Protein AF-A0A7C8PYV9-F1 (afdb_monomer)

Foldseek 3Di:
DQDAQFAWKFWAPVRNTFTAGADLAWAFEAEAPVLLCVQPVPCPQCVQQSVLNVVGDHDHDPFDWPPAKDWDQPDPDPPFIFIDTWGWIWMDDPRDIFTFIHYHGSDGNDRPNRHQHLAQDLDVPDPGGHPLVRCCVVVVAVAAKKWKFFLDDLVRDGIDIDGQWDWQAFFAFAKDKDFLPFRWQKAFAFFKFKFDPPPVCVQTRDTDDFPAGIEGADANQQAKEAALVNVVSVVVQFPDFDPAPDPVPSFWGKDFQPDDRDQRTWMWTHRDVAIATFGQNQQWDQDDPVVLVRRDPVCVPRSGMTIGRYTYDPDDPRHRMYNYDSQRYGHSDVDDDDDDDHWHWTWMWGHDSDSRGTMIMTGTTDSPRPDTDTQGPNDPPGDDSRVRHHDYPPPPPPPPPPPPPPDDDDDDPPPPVVVVVVVVVVVVVVVVVVPPDDDDDDDDDDDDDDDDDDDDDDDDDDDDDPPDDDDDDDDDDDDDDDDDDDDDDDDD

Solvent-accessible surface area (backbone atoms only — not comparable to full-atom values): 28729 Å² total; per-residue (Å²): 113,87,85,76,67,56,48,74,36,21,40,37,96,86,50,45,74,32,36,30,24,67,23,85,45,24,61,28,39,45,40,32,48,78,25,46,58,76,59,51,63,50,62,87,83,34,49,70,30,42,54,38,34,63,70,24,41,58,47,71,90,79,50,55,70,66,85,42,79,30,74,46,72,82,54,92,52,91,78,28,38,32,33,36,31,30,31,44,33,42,41,34,43,95,91,47,75,39,76,41,49,31,32,36,27,57,46,61,79,53,64,56,71,23,19,45,5,55,22,44,60,85,60,91,83,55,96,54,57,11,58,45,56,38,32,33,77,71,68,72,29,67,31,53,32,37,18,41,38,33,46,52,45,96,85,71,58,56,47,55,77,38,74,22,23,44,49,43,46,38,27,30,47,51,50,36,70,48,66,37,79,42,63,61,33,36,41,70,47,53,48,36,30,46,42,53,87,81,82,56,43,85,80,32,52,56,67,56,80,72,89,33,74,27,21,35,53,34,82,76,38,78,31,29,37,33,34,50,70,59,50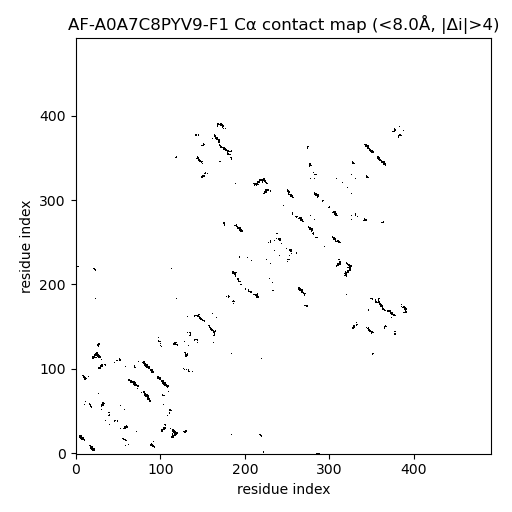,55,46,46,51,75,72,40,96,56,56,72,89,56,96,49,82,84,51,65,34,50,46,37,36,50,61,85,58,82,56,63,73,69,29,25,43,36,38,38,54,84,90,35,69,41,33,41,37,53,54,45,30,54,39,61,51,54,78,71,53,49,74,75,67,39,79,91,52,61,82,57,92,48,45,14,28,37,40,42,34,38,47,85,81,43,92,85,30,38,31,37,44,7,36,51,52,31,27,73,43,89,66,96,81,73,87,86,75,100,71,74,38,22,34,23,38,38,29,24,41,37,68,50,44,72,64,10,27,23,31,38,28,34,29,34,65,83,49,81,65,82,41,79,45,57,32,68,43,100,84,36,65,55,70,83,74,48,59,28,52,72,66,94,72,69,79,66,74,75,76,78,75,82,75,82,83,79,81,82,90,75,81,72,62,61,60,53,51,52,50,50,53,51,52,55,54,54,58,58,58,69,73,67,75,73,77,81,85,78,79,82,82,79,90,86,82,88,84,78,84,80,89,76,89,76,94,74,84,89,78,81,83,82,78,92,79,86,81,82,83,77,89,77,92,81,82,88,83,89,80,88,82,85,85,84,87,81,87,82,90,132

Secondary structure (DSSP, 8-state):
-----EEEEEETTTTEEEEEEEESSS--EEEBSTHHHHHHS-HHHHHHHHHHHHHH--B---SEEEEEEEEEE-SSSTT-EEEEEEEEEEEEETTEEEEEEEEEEEEESS----EEE-SPPSSTT-SPPPHHHHHHHTTSSSS--EEEEB---TTS---EEEESEEEGGGEEEEEEEEESSSSTTEEEPPEEEEE--SS-HHHH-SPPPPSSSEEEE-TT-SSEEE-HHHHHHHHHHSS-----SSTTTTTEEEEESSSPPPTT-EEEEEETTEEEEEEGGGGEEEPPHHHHHHH-GGGTT---EEEEEEEE-S--TT-S-EE-HHHHB----SS----TT--EEEEEEE--SSGGG-EEEEEEE-TT-----EEE-SSTTPPPGGG-B-BPPTTTT----------------SHHHHHHHHHHHHHHHHHHTT--PPPPPPPPP----PPPP--------PPP----------------------------

InterPro domains:
  IPR001461 Aspartic peptidase A1 [PTHR47966] (27-335)
  IPR021109 Aspartic peptidase domain superfamily [G3DSA:2.40.70.10] (9-165)
  IPR021109 Aspartic peptidase domain superfamily [G3DSA:2.40.70.10] (166-353)
  IPR021109 Aspartic peptidase domain superfamily [SSF50630] (26-335)
  IPR033121 Peptidase family A1 domain [PF00026] (27-335)
  IPR033121 Peptidase family A1 domain [PS51767] (5-345)
  IPR034164 Pepsin-like domain [cd05471] (28-270)

Radius of gyration: 30.02 Å; Cα contacts (8 Å, |Δi|>4): 934; chains: 1; bounding box: 74×94×97 Å

Sequence (492 aa):
MLSFRHSVLNFGPDSQPLNLGLSARHETWVPDIESKERFCGDQSVNTKTCNLARISGYYSPNGNSTNIPFTLRSGSSTSDLIRGYFYDDVVTTNGVSVNLRFGVGDTWDVPPFLGLGIATSREKVSSSMSYIAALVEQGKIFEPYISFYDIRNPRGTGGQIVIGGVDRKKLYGGFTYWKGIGAPGEVPTPKVKVVANDGFEELYNKFIQPKKATALISLGTPFIVVPSDVLESLRFAVPIAFPLGSSDIKNYLYTTCDGTIDPSIAIEFDLQTVVVRIPLEDLKTVAPPRVYSSIGDIVANDSNICILSISSTDDIEGHSFILGGPFLRKAPSMFLTEINSHSRAYVVMKPSESQSETITAIAIASLNATEQEIIELGGPNSPRLDEIAGNEPANSKRKKKIIIAAAAGAGGGGGFLLIILVVFFLRFRKRVNLAAQPLIPAPAPDFVWKPRAHGSQGPEVQSIDSSNLKVNESTSKDSNTSMNFVRRTGAS

Organism: Orbilia oligospora (NCBI:txid2813651)

Nearest PDB structures (foldseek):
  3q70-assembly1_A  TM=8.071E-01  e=2.043E-17  Candida albicans
  3pvk-assembly1_A  TM=8.024E-01  e=1.249E-16  Candida albicans
  1eag-assembly1_A-2  TM=8.175E-01  e=4.101E-16  Candida albicans
  2g27-assembly1_A  TM=7.500E-01  e=5.442E-16  Homo sapiens

pLDDT: mean 72.49, std 20.43, range [24.55, 96.56]

Structure (mmCIF, N/CA/C/O backbone):
data_AF-A0A7C8PYV9-F1
#
_entry.id   AF-A0A7C8PYV9-F1
#
loop_
_atom_site.group_PDB
_atom_site.id
_atom_site.type_symbol
_atom_site.label_atom_id
_atom_site.label_alt_id
_atom_site.label_comp_id
_atom_site.label_asym_id
_atom_site.label_entity_id
_atom_site.label_seq_id
_atom_site.pdbx_PDB_ins_code
_atom_site.Cartn_x
_atom_site.Cartn_y
_atom_site.Cartn_z
_atom_site.occupancy
_atom_site.B_iso_or_equiv
_atom_site.auth_seq_id
_atom_site.auth_comp_id
_atom_site.auth_asym_id
_atom_site.auth_atom_id
_atom_site.pdbx_PDB_model_num
ATOM 1 N N . MET A 1 1 ? -4.938 8.569 -14.330 1.00 26.98 1 MET A N 1
ATOM 2 C CA . MET A 1 1 ? -5.988 7.975 -13.465 1.00 26.98 1 MET A CA 1
ATOM 3 C C . MET A 1 1 ? -5.337 7.509 -12.163 1.00 26.98 1 MET A C 1
ATOM 5 O O . MET A 1 1 ? -4.474 6.644 -12.214 1.00 26.98 1 MET A O 1
ATOM 9 N N . LEU A 1 2 ? -5.658 8.121 -11.017 1.00 24.55 2 LEU A N 1
ATOM 10 C CA . LEU A 1 2 ? -5.124 7.719 -9.707 1.00 24.55 2 LEU A CA 1
ATOM 11 C C . LEU A 1 2 ? -6.078 6.683 -9.099 1.00 24.55 2 LEU A C 1
ATOM 13 O O . LEU A 1 2 ? -7.131 7.032 -8.580 1.00 24.55 2 LEU A O 1
ATOM 17 N N . SER A 1 3 ? -5.755 5.398 -9.240 1.00 31.27 3 SER A N 1
ATOM 18 C CA . SER A 1 3 ? -6.524 4.320 -8.611 1.00 31.27 3 SER A CA 1
ATOM 19 C C . SER A 1 3 ? -6.116 4.219 -7.142 1.00 31.27 3 SER A C 1
ATOM 21 O O . SER A 1 3 ? -5.174 3.498 -6.812 1.00 31.27 3 SER A O 1
ATOM 23 N N . PHE A 1 4 ? -6.804 4.957 -6.275 1.00 42.19 4 PHE A N 1
ATOM 24 C CA . PHE A 1 4 ? -6.715 4.793 -4.826 1.00 42.19 4 PHE A CA 1
ATOM 25 C C . PHE A 1 4 ? -7.536 3.570 -4.415 1.00 42.19 4 PHE A C 1
ATOM 27 O O . PHE A 1 4 ? -8.670 3.396 -4.867 1.00 42.19 4 PHE A O 1
ATOM 34 N N . ARG A 1 5 ? -6.929 2.665 -3.643 1.00 60.03 5 ARG A N 1
ATOM 35 C CA . ARG A 1 5 ? -7.603 1.455 -3.170 1.00 60.03 5 ARG A CA 1
ATOM 36 C C . ARG A 1 5 ? -8.320 1.780 -1.882 1.00 60.03 5 ARG A C 1
ATOM 38 O O . ARG A 1 5 ? -7.671 2.142 -0.906 1.00 60.03 5 ARG A O 1
ATOM 45 N N . HIS A 1 6 ? -9.633 1.630 -1.926 1.00 67.25 6 HIS A N 1
ATOM 46 C CA . HIS A 1 6 ? -10.488 1.809 -0.776 1.00 67.25 6 HIS A CA 1
ATOM 47 C C . HIS A 1 6 ? -11.047 0.455 -0.353 1.00 67.25 6 HIS A C 1
ATOM 49 O O . HIS A 1 6 ? -11.442 -0.347 -1.202 1.00 67.25 6 HIS A O 1
ATOM 55 N N . SER A 1 7 ? -11.068 0.213 0.947 1.00 75.69 7 SER A N 1
ATOM 56 C CA . SER A 1 7 ? -11.910 -0.802 1.562 1.00 75.69 7 SER A CA 1
ATOM 57 C C . SER A 1 7 ? -13.232 -0.147 1.932 1.00 75.69 7 SER A C 1
ATOM 59 O O . SER A 1 7 ? -13.234 0.970 2.448 1.00 75.69 7 SER A O 1
ATOM 61 N N . VAL A 1 8 ? -14.345 -0.834 1.684 1.00 86.38 8 VAL A N 1
ATOM 62 C CA . VAL A 1 8 ? -15.646 -0.406 2.205 1.00 86.38 8 VAL A CA 1
ATOM 63 C C . VAL A 1 8 ? -15.724 -0.843 3.663 1.00 86.38 8 VAL A C 1
ATOM 65 O O . VAL A 1 8 ? -15.647 -2.040 3.949 1.00 86.38 8 VAL A O 1
ATOM 68 N N . LEU A 1 9 ? -15.853 0.119 4.568 1.00 89.12 9 LEU A N 1
ATOM 69 C CA . LEU A 1 9 ? -16.146 -0.102 5.979 1.00 89.12 9 LEU A CA 1
ATOM 70 C C . LEU A 1 9 ? -17.497 0.536 6.292 1.00 89.12 9 LEU A C 1
ATOM 72 O O . LEU A 1 9 ? -17.804 1.614 5.786 1.00 89.12 9 LEU A O 1
ATOM 76 N N . ASN A 1 10 ? -18.295 -0.124 7.123 1.00 92.62 10 ASN A N 1
ATOM 77 C CA . ASN A 1 10 ? -19.591 0.384 7.552 1.00 92.62 10 ASN A CA 1
ATOM 78 C C . ASN A 1 10 ? -19.457 1.027 8.930 1.00 92.62 10 ASN A C 1
ATOM 80 O O . ASN A 1 10 ? -18.938 0.396 9.850 1.00 92.62 10 ASN A O 1
ATOM 84 N N . PHE A 1 11 ? -19.933 2.257 9.066 1.00 91.94 11 PHE A N 1
ATOM 85 C CA . PHE A 1 11 ? -19.865 3.044 10.290 1.00 91.94 11 PHE A CA 1
ATOM 86 C C . PHE A 1 11 ? -21.245 3.188 10.925 1.00 91.94 11 PHE A C 1
ATOM 88 O O . PHE A 1 11 ? -22.234 3.454 10.240 1.00 91.94 11 PHE A O 1
ATOM 95 N N . GLY A 1 12 ? -21.288 3.035 12.242 1.00 90.50 12 GLY A N 1
ATOM 96 C CA . GLY A 1 12 ? -22.471 3.269 13.048 1.00 90.50 12 GLY A CA 1
ATOM 97 C C . GLY A 1 12 ? -23.555 2.201 12.966 1.00 90.50 12 GLY A C 1
ATOM 98 O O . GLY A 1 12 ? -23.452 1.237 12.198 1.00 90.50 12 GLY A O 1
ATOM 99 N N . PRO A 1 13 ? -24.620 2.359 13.773 1.00 84.19 13 PRO A N 1
ATOM 100 C CA . PRO A 1 13 ? -25.744 1.423 13.814 1.00 84.19 13 PRO A CA 1
ATOM 101 C C . PRO A 1 13 ? -26.475 1.337 12.468 1.00 84.19 13 PRO A C 1
ATOM 103 O O . PRO A 1 13 ? -26.945 0.266 12.088 1.00 84.19 13 PRO A O 1
ATOM 106 N N . ASP A 1 14 ? -26.485 2.432 11.706 1.00 87.25 14 ASP A N 1
ATOM 107 C CA . ASP A 1 14 ? -27.108 2.501 10.381 1.00 87.25 14 ASP A CA 1
ATOM 108 C C . ASP A 1 14 ? -26.238 1.895 9.271 1.00 87.25 14 ASP A C 1
ATOM 110 O O . ASP A 1 14 ? -26.628 1.888 8.103 1.00 87.25 14 ASP A O 1
ATOM 114 N N . SER A 1 15 ? -25.064 1.353 9.622 1.00 90.12 15 SER A N 1
ATOM 115 C CA . SER A 1 15 ? -24.141 0.693 8.695 1.00 90.12 15 SER A CA 1
ATOM 116 C C . SER A 1 15 ? -23.766 1.571 7.497 1.00 90.12 15 SER A C 1
ATOM 118 O O . SER A 1 15 ? -23.765 1.111 6.355 1.00 90.12 15 SER A O 1
ATOM 120 N N . GLN A 1 16 ? -23.436 2.838 7.752 1.00 92.25 16 GLN A N 1
ATOM 121 C CA . GLN A 1 16 ? -23.095 3.801 6.715 1.00 92.25 16 GLN A CA 1
ATOM 122 C C . GLN A 1 16 ? -21.811 3.377 5.976 1.00 92.25 16 GLN A C 1
ATOM 124 O O . GLN A 1 16 ? -20.742 3.359 6.589 1.00 92.25 16 GLN A O 1
ATOM 129 N N . PRO A 1 17 ? -21.863 3.081 4.665 1.00 91.56 17 PRO A N 1
ATOM 130 C CA . PRO A 1 17 ? -20.689 2.625 3.937 1.00 91.56 17 PRO A CA 1
ATOM 131 C C . PRO A 1 17 ? -19.762 3.797 3.597 1.00 91.56 17 PRO A C 1
ATOM 133 O O . PRO A 1 17 ? -20.175 4.758 2.945 1.00 91.56 17 PRO A O 1
ATOM 136 N N . LEU A 1 18 ? -18.490 3.682 3.977 1.00 88.94 18 LEU A N 1
ATOM 137 C CA . LEU A 1 18 ? -17.419 4.614 3.629 1.00 88.94 18 LEU A CA 1
ATOM 138 C C . LEU A 1 18 ? -16.236 3.867 3.007 1.00 88.94 18 LEU A C 1
ATOM 140 O O . LEU A 1 18 ? -15.863 2.771 3.418 1.00 88.94 18 LEU A O 1
ATOM 144 N N . ASN A 1 19 ? -15.635 4.486 1.999 1.00 85.50 19 ASN A N 1
ATOM 145 C CA . ASN A 1 19 ? -14.492 3.982 1.252 1.00 85.50 19 ASN A CA 1
ATOM 146 C C . ASN A 1 19 ? -13.199 4.536 1.866 1.00 85.50 19 ASN A C 1
ATOM 148 O O . ASN A 1 19 ? -12.864 5.701 1.651 1.00 85.50 19 ASN A O 1
ATOM 152 N N . LEU A 1 20 ? -12.445 3.706 2.594 1.00 81.38 20 LEU A N 1
ATOM 153 C CA . LEU A 1 20 ? -11.210 4.129 3.265 1.00 81.38 20 LEU A CA 1
ATOM 154 C C . LEU A 1 20 ? -9.953 3.563 2.608 1.00 81.38 20 LEU A C 1
ATOM 156 O O . LEU A 1 20 ? -9.892 2.375 2.300 1.00 81.38 20 LEU A O 1
ATOM 160 N N . GLY A 1 21 ? -8.922 4.392 2.447 1.00 76.75 21 GLY A N 1
ATOM 161 C CA . GLY A 1 21 ? -7.589 3.938 2.056 1.00 76.75 21 GLY A CA 1
ATOM 162 C C . GLY A 1 21 ? -6.814 3.353 3.239 1.00 76.75 21 GLY A C 1
ATOM 163 O O . GLY A 1 21 ? -7.052 3.686 4.394 1.00 76.75 21 GLY A O 1
ATOM 164 N N . LEU A 1 22 ? -5.838 2.484 2.979 1.00 76.38 22 LEU A N 1
ATOM 165 C CA . LEU A 1 22 ? -4.890 2.109 4.031 1.00 76.38 22 LEU A CA 1
ATOM 166 C C . LEU A 1 22 ? -3.901 3.252 4.263 1.00 76.38 22 LEU A C 1
ATOM 168 O O . LEU A 1 22 ? -3.294 3.753 3.315 1.00 76.38 22 LEU A O 1
ATOM 172 N N . SER A 1 23 ? -3.705 3.627 5.526 1.00 72.88 23 SER A N 1
ATOM 173 C CA . SER A 1 23 ? -2.702 4.609 5.929 1.00 72.88 23 SER A CA 1
ATOM 174 C C . SER A 1 23 ? -1.693 3.954 6.851 1.00 72.88 23 SER A C 1
ATOM 176 O O . SER A 1 23 ? -2.063 3.395 7.877 1.00 72.88 23 SER A O 1
ATOM 178 N N . ALA A 1 24 ? -0.404 4.094 6.535 1.00 65.94 24 ALA A N 1
ATOM 179 C CA . ALA A 1 24 ? 0.689 3.649 7.403 1.00 65.94 24 ALA A CA 1
ATOM 180 C C . ALA A 1 24 ? 0.774 4.429 8.736 1.00 65.94 24 ALA A C 1
ATOM 182 O O . ALA A 1 24 ? 1.677 4.189 9.530 1.00 65.94 24 ALA A O 1
ATOM 183 N N . ARG A 1 25 ? -0.139 5.377 8.981 1.00 71.69 25 ARG A N 1
ATOM 184 C CA . ARG A 1 25 ? -0.292 6.095 10.255 1.00 71.69 25 ARG A CA 1
ATOM 185 C C . ARG A 1 25 ? -1.185 5.312 11.218 1.00 71.69 25 ARG A C 1
ATOM 187 O O . ARG A 1 25 ? -1.672 4.243 10.863 1.00 71.69 25 ARG A O 1
ATOM 194 N N . HIS A 1 26 ? -1.356 5.801 12.445 1.00 70.81 26 HIS A N 1
ATOM 195 C CA . HIS A 1 26 ? -2.102 5.073 13.476 1.00 70.81 26 HIS A CA 1
ATOM 196 C C . HIS A 1 26 ? -3.576 5.479 13.547 1.00 70.81 26 HIS A C 1
ATOM 198 O O . HIS A 1 26 ? -4.423 4.666 13.902 1.00 70.81 26 HIS A O 1
ATOM 204 N N . GLU A 1 27 ? -3.900 6.709 13.165 1.00 78.75 27 GLU A N 1
ATOM 205 C CA . GLU A 1 27 ? -5.230 7.278 13.318 1.00 78.75 27 GLU A CA 1
ATOM 206 C C . GLU A 1 27 ? -6.163 6.851 12.188 1.00 78.75 27 GLU A C 1
ATOM 208 O O . GLU A 1 27 ? -5.815 6.927 11.003 1.00 78.75 27 GLU A O 1
ATOM 213 N N . THR A 1 28 ? -7.380 6.455 12.571 1.00 86.31 28 THR A N 1
ATOM 214 C CA . THR A 1 28 ? -8.492 6.323 11.630 1.00 86.31 28 THR A CA 1
ATOM 215 C C . THR A 1 28 ? -9.269 7.627 11.555 1.00 86.31 28 THR A C 1
ATOM 217 O O . THR A 1 28 ? -9.534 8.225 12.599 1.00 86.31 28 THR A O 1
ATOM 220 N N . TRP A 1 29 ? -9.619 8.090 10.351 1.00 88.00 29 TRP A N 1
ATOM 221 C CA . TRP A 1 29 ? -10.406 9.317 10.206 1.00 88.00 29 TRP A CA 1
ATOM 222 C C . TRP A 1 29 ? -11.290 9.362 8.953 1.00 88.00 29 TRP A C 1
ATOM 224 O O . TRP A 1 29 ? -10.976 8.740 7.935 1.00 88.00 29 TRP A O 1
ATOM 234 N N . VAL A 1 30 ? -12.382 10.129 9.037 1.00 88.81 30 VAL A N 1
ATOM 235 C CA . VAL A 1 30 ? -13.409 10.315 7.993 1.00 88.81 30 VAL A CA 1
ATOM 236 C C . VAL A 1 30 ? -13.888 11.779 7.944 1.00 88.81 30 VAL A C 1
ATOM 238 O O . VAL A 1 30 ? -13.825 12.453 8.970 1.00 88.81 30 VAL A O 1
ATOM 241 N N . PRO A 1 31 ? -14.339 12.317 6.795 1.00 88.25 31 PRO A N 1
ATOM 242 C CA . PRO A 1 31 ? -14.822 13.688 6.695 1.00 88.25 31 PRO A CA 1
ATOM 243 C C . PRO A 1 31 ? -16.276 13.763 7.153 1.00 88.25 31 PRO A C 1
ATOM 245 O O . PRO A 1 31 ? -17.072 12.877 6.845 1.00 88.25 31 PRO A O 1
ATOM 248 N N . ASP A 1 32 ? -16.622 14.839 7.845 1.00 89.38 32 ASP A N 1
ATOM 249 C CA . ASP A 1 32 ? -17.981 15.122 8.299 1.00 89.38 32 ASP A CA 1
ATOM 250 C C . ASP A 1 32 ? -18.907 15.467 7.119 1.00 89.38 32 ASP A C 1
ATOM 252 O O . ASP A 1 32 ? -18.523 16.212 6.220 1.00 89.38 32 ASP A O 1
ATOM 256 N N . ILE A 1 33 ? -20.149 14.997 7.102 1.00 89.25 33 ILE A N 1
ATOM 257 C CA . ILE A 1 33 ? -21.139 15.418 6.107 1.00 89.25 33 ILE A CA 1
ATOM 258 C C . ILE A 1 33 ? -21.390 16.930 6.125 1.00 89.25 33 ILE A C 1
ATOM 260 O O . ILE A 1 33 ? -21.520 17.526 5.052 1.00 89.25 33 ILE A O 1
ATOM 264 N N . GLU A 1 34 ? -21.379 17.576 7.293 1.00 87.56 34 GLU A N 1
ATOM 265 C CA . GLU A 1 34 ? -21.641 19.021 7.405 1.00 87.56 34 GLU A CA 1
ATOM 266 C C . GLU A 1 34 ? -20.519 19.869 6.796 1.00 87.56 34 GLU A C 1
ATOM 268 O O . GLU A 1 34 ? -20.726 20.980 6.301 1.00 87.56 34 GLU A O 1
ATOM 273 N N . SER A 1 35 ? -19.307 19.325 6.766 1.00 83.06 35 SER A N 1
ATOM 274 C CA . SER A 1 35 ? -18.154 19.996 6.172 1.00 83.06 35 SER A CA 1
ATOM 275 C C . SER A 1 35 ? -18.189 20.016 4.640 1.00 83.06 35 SER A C 1
ATOM 277 O O . SER A 1 35 ? -17.471 20.803 4.022 1.00 83.06 35 SER A O 1
ATOM 279 N N . LYS A 1 36 ? -19.045 19.202 4.003 1.00 84.31 36 LYS A N 1
ATOM 280 C CA . LYS A 1 36 ? -19.157 19.118 2.541 1.00 84.31 36 LYS A CA 1
ATOM 281 C C . LYS A 1 36 ? -19.426 20.481 1.913 1.00 84.31 36 LYS A C 1
ATOM 283 O O . LYS A 1 36 ? -18.744 20.852 0.965 1.00 84.31 36 LYS A O 1
ATOM 288 N N . GLU A 1 37 ? -20.405 21.227 2.413 1.00 77.88 37 GLU A N 1
ATOM 289 C CA . GLU A 1 37 ? -20.761 22.530 1.836 1.00 77.88 37 GLU A CA 1
ATOM 290 C C . GLU A 1 37 ? -19.702 23.586 2.143 1.00 77.88 37 GLU A C 1
ATOM 292 O O . GLU A 1 37 ? -19.294 24.334 1.257 1.00 77.88 37 GLU A O 1
ATOM 297 N N . ARG A 1 38 ? -19.189 23.589 3.377 1.00 75.12 38 ARG A N 1
ATOM 298 C CA . ARG A 1 38 ? -18.155 24.529 3.824 1.00 75.12 38 ARG A CA 1
ATOM 299 C C . ARG A 1 38 ? -16.858 24.375 3.033 1.00 75.12 38 ARG A C 1
ATOM 301 O O . ARG A 1 38 ? -16.241 25.367 2.662 1.00 75.12 38 ARG A O 1
ATOM 308 N N . PHE A 1 39 ? -16.448 23.135 2.786 1.00 72.25 39 PHE A N 1
ATOM 309 C CA . PHE A 1 39 ? -15.151 22.829 2.201 1.00 72.25 39 PHE A CA 1
ATOM 310 C C . PHE A 1 39 ? -15.202 22.661 0.676 1.00 72.25 39 PHE A C 1
ATOM 312 O O . PHE A 1 39 ? -14.249 23.017 -0.019 1.00 72.25 39 PHE A O 1
ATOM 319 N N . CYS A 1 40 ? -16.318 22.153 0.143 1.00 74.81 40 CYS A N 1
ATOM 320 C CA . CYS A 1 40 ? -16.500 21.917 -1.292 1.00 74.81 40 CYS A CA 1
ATOM 321 C C . CYS A 1 40 ? -17.401 22.933 -1.995 1.00 74.81 40 CYS A C 1
ATOM 323 O O . CYS A 1 40 ? -17.612 22.803 -3.203 1.00 74.81 40 CYS A O 1
ATOM 325 N N . GLY A 1 41 ? -17.903 23.940 -1.274 1.00 67.69 41 GLY A N 1
ATOM 326 C CA . GLY A 1 41 ? -18.658 25.057 -1.841 1.00 67.69 41 GLY A CA 1
ATOM 327 C C . GLY A 1 41 ? -17.815 25.966 -2.740 1.00 67.69 41 GLY A C 1
ATOM 328 O O . GLY A 1 41 ? -18.317 26.437 -3.758 1.00 67.69 41 GLY A O 1
ATOM 329 N N . ASP A 1 42 ? -16.523 26.145 -2.436 1.00 64.62 42 ASP A N 1
ATOM 330 C CA . ASP A 1 42 ? -15.590 26.886 -3.294 1.00 64.62 42 ASP A CA 1
ATOM 331 C C . ASP A 1 42 ? -14.800 25.931 -4.205 1.00 64.62 42 ASP A C 1
ATOM 333 O O . ASP A 1 42 ? -13.750 25.377 -3.858 1.00 64.62 42 ASP A O 1
ATOM 337 N N . GLN A 1 43 ? -15.335 25.716 -5.408 1.00 57.19 43 GLN A N 1
ATOM 338 C CA . GLN A 1 43 ? -14.758 24.802 -6.395 1.00 57.19 43 GLN A CA 1
ATOM 339 C C . GLN A 1 43 ? -13.380 25.240 -6.911 1.00 57.19 43 GLN A C 1
ATOM 341 O O . GLN A 1 43 ? -12.704 24.416 -7.530 1.00 57.19 43 GLN A O 1
ATOM 346 N N . SER A 1 44 ? -12.949 26.486 -6.678 1.00 57.88 44 SER A N 1
ATOM 347 C CA . SER A 1 44 ? -11.716 27.037 -7.253 1.00 57.88 44 SER A CA 1
ATOM 348 C C . SER A 1 44 ? -10.443 26.642 -6.489 1.00 57.88 44 SER A C 1
ATOM 350 O O . SER A 1 44 ? -9.389 26.487 -7.108 1.00 57.88 44 SER A O 1
ATOM 352 N N . VAL A 1 45 ? -10.543 26.390 -5.178 1.00 58.62 45 VAL A N 1
ATOM 353 C CA . VAL A 1 45 ? -9.379 26.129 -4.308 1.00 58.62 45 VAL A CA 1
ATOM 354 C C . VAL A 1 45 ? -9.210 24.634 -3.997 1.00 58.62 45 VAL A C 1
ATOM 356 O O . VAL A 1 45 ? -8.094 24.118 -4.024 1.00 58.62 45 VAL A O 1
ATOM 359 N N . ASN A 1 46 ? -10.311 23.891 -3.812 1.00 63.84 46 ASN A N 1
ATOM 360 C CA . ASN A 1 46 ? -10.274 22.553 -3.195 1.00 63.84 46 ASN A CA 1
ATOM 361 C C . ASN A 1 46 ? -10.791 21.397 -4.074 1.00 63.84 46 ASN A C 1
ATOM 363 O O . ASN A 1 46 ? -11.031 20.289 -3.583 1.00 63.84 46 ASN A O 1
ATOM 367 N N . THR A 1 47 ? -10.923 21.588 -5.393 1.00 69.38 47 THR A N 1
ATOM 368 C CA . THR A 1 47 ? -11.591 20.627 -6.301 1.00 69.38 47 THR A CA 1
ATOM 369 C C . THR A 1 47 ? -11.039 19.197 -6.221 1.00 69.38 47 THR A C 1
ATOM 371 O O . THR A 1 47 ? -11.797 18.230 -6.292 1.00 69.38 47 THR A O 1
ATOM 374 N N . LYS A 1 48 ? -9.713 19.022 -6.103 1.00 69.31 48 LYS A N 1
ATOM 375 C CA . LYS A 1 48 ? -9.083 17.685 -6.037 1.00 69.31 48 LYS A CA 1
ATOM 376 C C . LYS A 1 48 ? -9.433 16.966 -4.736 1.00 69.31 48 LYS A C 1
ATOM 378 O O . LYS A 1 48 ? -9.837 15.807 -4.761 1.00 69.31 48 LYS A O 1
ATOM 383 N N . THR A 1 49 ? -9.294 17.678 -3.627 1.00 70.69 49 THR A N 1
ATOM 384 C CA . THR A 1 49 ? -9.563 17.197 -2.276 1.00 70.69 49 THR A CA 1
ATOM 385 C C . THR A 1 49 ? -11.038 16.826 -2.114 1.00 70.69 49 THR A C 1
ATOM 387 O O . THR A 1 49 ? -11.359 15.736 -1.649 1.00 70.69 49 THR A O 1
ATOM 390 N N . CYS A 1 50 ? -11.937 17.666 -2.622 1.00 74.31 50 CYS A N 1
ATOM 391 C CA . CYS A 1 50 ? -13.374 17.410 -2.636 1.00 74.31 50 CYS A CA 1
ATOM 392 C C . CYS A 1 50 ? -13.788 16.229 -3.513 1.00 74.31 50 CYS A C 1
ATOM 394 O O . CYS A 1 50 ? -14.645 15.438 -3.128 1.00 74.31 50 CYS A O 1
ATOM 396 N N . ASN A 1 51 ? -13.161 16.058 -4.680 1.00 75.12 51 ASN A N 1
ATOM 397 C CA . ASN A 1 51 ? -13.425 14.891 -5.521 1.00 75.12 51 ASN A CA 1
ATOM 398 C C . ASN A 1 51 ? -13.038 13.580 -4.832 1.00 75.12 51 ASN A C 1
ATOM 400 O O . ASN A 1 51 ? -13.736 12.584 -5.006 1.00 75.12 51 ASN A O 1
ATOM 404 N N . LEU A 1 52 ? -11.960 13.582 -4.048 1.00 71.50 52 LEU A N 1
ATOM 405 C CA . LEU A 1 52 ? -11.550 12.412 -3.277 1.00 71.50 52 LEU A CA 1
ATOM 406 C C . LEU A 1 52 ? -12.479 12.170 -2.088 1.00 71.50 52 LEU A C 1
ATOM 408 O O . LEU A 1 52 ? -12.949 11.049 -1.949 1.00 71.50 52 LEU A O 1
ATOM 412 N N . ALA A 1 53 ? -12.857 13.210 -1.334 1.00 76.06 53 ALA A N 1
ATOM 413 C CA . ALA A 1 53 ? -13.873 13.100 -0.279 1.00 76.06 53 ALA A CA 1
ATOM 414 C C . ALA A 1 53 ? -15.173 12.482 -0.816 1.00 76.06 53 ALA A C 1
ATOM 416 O O . ALA A 1 53 ? -15.749 11.588 -0.212 1.00 76.06 53 ALA A O 1
ATOM 417 N N . ARG A 1 54 ? -15.598 12.897 -2.015 1.00 78.25 54 ARG A N 1
ATOM 418 C CA . ARG A 1 54 ? -16.790 12.366 -2.684 1.00 78.25 54 ARG A CA 1
ATOM 419 C C . ARG A 1 54 ? -16.674 10.886 -3.061 1.00 78.25 54 ARG A C 1
ATOM 421 O O . ARG A 1 54 ? -17.679 10.187 -3.014 1.00 78.25 54 ARG A O 1
ATOM 428 N N . ILE A 1 55 ? -15.493 10.419 -3.470 1.00 75.38 55 ILE A N 1
ATOM 429 C CA . ILE A 1 55 ? -15.245 8.991 -3.750 1.00 75.38 55 ILE A CA 1
ATOM 430 C C . ILE A 1 55 ? -15.271 8.191 -2.445 1.00 75.38 55 ILE A C 1
ATOM 432 O O . ILE A 1 55 ? -15.825 7.091 -2.393 1.00 75.38 55 ILE A O 1
ATOM 436 N N . SER A 1 56 ? -14.683 8.767 -1.404 1.00 75.81 56 SER A N 1
ATOM 437 C CA . SER A 1 56 ? -14.581 8.175 -0.082 1.00 75.81 56 SER A CA 1
ATOM 438 C C . SER A 1 56 ? -15.920 8.114 0.670 1.00 75.81 56 SER A C 1
ATOM 440 O O . SER A 1 56 ? -16.170 7.179 1.426 1.00 75.81 56 SER A O 1
ATOM 442 N N . GLY A 1 57 ? -16.808 9.076 0.424 1.00 85.50 57 GLY A N 1
ATOM 443 C CA . GLY A 1 57 ? -18.019 9.300 1.209 1.00 85.50 57 GLY A CA 1
ATOM 444 C C . GLY A 1 57 ? -17.771 10.245 2.388 1.00 85.50 57 GLY A C 1
ATOM 445 O O . GLY A 1 57 ? -16.631 10.538 2.747 1.00 85.50 57 GLY A O 1
ATOM 446 N N . TYR A 1 58 ? -18.864 10.726 2.976 1.00 88.19 58 TYR A N 1
ATOM 447 C CA . TYR A 1 58 ? -18.857 11.587 4.158 1.00 88.19 58 TYR A CA 1
ATOM 448 C C . TYR A 1 58 ? -19.586 10.885 5.288 1.00 88.19 58 TYR A C 1
ATOM 450 O O . TYR A 1 58 ? -20.665 10.349 5.055 1.00 88.19 58 TYR A O 1
ATOM 458 N N . TYR A 1 59 ? -19.016 10.900 6.484 1.00 90.69 59 TYR A N 1
ATOM 459 C CA . TYR A 1 59 ? -19.623 10.333 7.676 1.00 90.69 59 TYR A CA 1
ATOM 460 C C . TYR A 1 59 ? -20.734 11.248 8.193 1.00 90.69 59 TYR A C 1
ATOM 462 O O . TYR A 1 59 ? -20.537 12.453 8.310 1.00 90.69 59 TYR A O 1
ATOM 470 N N . SER A 1 60 ? -21.900 10.673 8.478 1.00 90.56 60 SER A N 1
ATOM 471 C CA . SER A 1 60 ? -23.008 11.355 9.140 1.00 90.56 60 SER A CA 1
ATOM 472 C C . SER A 1 60 ? -22.976 10.955 10.612 1.00 90.56 60 SER A C 1
ATOM 474 O O . SER A 1 60 ? -23.263 9.794 10.906 1.00 90.56 60 SER A O 1
ATOM 476 N N . PRO A 1 61 ? -22.599 11.857 11.532 1.00 79.94 61 PRO A N 1
ATOM 477 C CA . PRO A 1 61 ? -22.407 11.487 12.926 1.00 79.94 61 PRO A CA 1
ATOM 478 C C . PRO A 1 61 ? -23.687 10.966 13.586 1.00 79.94 61 PRO A C 1
ATOM 480 O O . PRO A 1 61 ? -24.594 11.737 13.880 1.00 79.94 61 PRO A O 1
ATOM 483 N N . ASN A 1 62 ? -23.724 9.659 13.858 1.00 73.44 62 ASN A N 1
ATOM 484 C CA . ASN A 1 62 ? -24.772 9.012 14.659 1.00 73.44 62 ASN A CA 1
ATOM 485 C C . ASN A 1 62 ? -24.222 8.464 15.993 1.00 73.44 62 ASN A C 1
ATOM 487 O O . ASN A 1 62 ? -24.994 8.181 16.909 1.00 73.44 62 ASN A O 1
ATOM 491 N N . GLY A 1 63 ? -22.895 8.337 16.113 1.00 66.38 63 GLY A N 1
ATOM 492 C CA . GLY A 1 63 ? -22.190 8.000 17.351 1.00 66.38 63 GLY A CA 1
ATOM 493 C C . GLY A 1 63 ? -22.012 9.179 18.318 1.00 66.38 63 GLY A C 1
ATOM 494 O O . GLY A 1 63 ? -22.286 10.339 18.000 1.00 66.38 63 GLY A O 1
ATOM 495 N N . ASN A 1 64 ? -21.496 8.890 19.515 1.00 77.75 64 ASN A N 1
ATOM 496 C CA . ASN A 1 64 ? -21.275 9.910 20.541 1.00 77.75 64 ASN A CA 1
ATOM 497 C C . ASN A 1 64 ? -19.998 10.710 20.243 1.00 77.75 64 ASN A C 1
ATOM 499 O O . ASN A 1 64 ? -18.890 10.167 20.272 1.00 77.75 64 ASN A O 1
ATOM 503 N N . SER A 1 65 ? -20.148 12.018 20.009 1.00 80.94 65 SER A N 1
ATOM 504 C CA . SER A 1 65 ? -19.011 12.944 20.012 1.00 80.94 65 SER A CA 1
ATOM 505 C C . SER A 1 65 ? -18.384 12.979 21.401 1.00 80.94 65 SER A C 1
ATOM 507 O O . SER A 1 65 ? -19.072 13.127 22.413 1.00 80.94 65 SER A O 1
ATOM 509 N N . THR A 1 66 ? -17.061 12.884 21.458 1.00 80.62 66 THR A N 1
ATOM 510 C CA . THR A 1 66 ? -16.321 12.943 22.724 1.00 80.62 66 THR A CA 1
ATOM 511 C C . THR A 1 66 ? -16.014 14.377 23.169 1.00 80.62 66 THR A C 1
ATOM 513 O O . THR A 1 66 ? -15.469 14.569 24.253 1.00 80.62 66 THR A O 1
ATOM 516 N N . ASN A 1 67 ? -16.319 15.392 22.344 1.00 84.19 67 ASN A N 1
ATOM 517 C CA . ASN A 1 67 ? -15.838 16.780 22.480 1.00 84.19 67 ASN A CA 1
ATOM 518 C C . ASN A 1 67 ? -14.301 16.916 22.560 1.00 84.19 67 ASN A C 1
ATOM 520 O O . ASN A 1 67 ? -13.788 17.996 22.855 1.00 84.19 67 ASN A O 1
ATOM 524 N N . ILE A 1 68 ? -13.546 15.844 22.294 1.00 88.56 68 ILE A N 1
ATOM 525 C CA . ILE A 1 68 ? -12.084 15.865 22.274 1.00 88.56 68 ILE A CA 1
ATOM 526 C C . ILE A 1 68 ? -11.647 16.304 20.873 1.00 88.56 68 ILE A C 1
ATOM 528 O O . ILE A 1 68 ? -12.031 15.648 19.899 1.00 88.56 68 ILE A O 1
ATOM 532 N N . PRO A 1 69 ? -10.848 17.378 20.740 1.00 89.81 69 PRO A N 1
ATOM 533 C CA . PRO A 1 69 ? -10.377 17.824 19.440 1.00 89.81 69 PRO A CA 1
ATOM 534 C C . PRO A 1 69 ? -9.462 16.771 18.807 1.00 89.81 69 PRO A C 1
ATOM 536 O O . PRO A 1 69 ? -8.577 16.207 19.452 1.00 89.81 69 PRO A O 1
ATOM 539 N N . PHE A 1 70 ? -9.671 16.538 17.519 1.00 87.12 70 PHE A N 1
ATOM 540 C CA . PHE A 1 70 ? -8.841 15.707 16.663 1.00 87.12 70 PHE A CA 1
ATOM 541 C C . PHE A 1 70 ? -7.987 16.606 15.771 1.00 87.12 70 PHE A C 1
ATOM 543 O O . PHE A 1 70 ? -8.463 17.596 15.211 1.00 87.12 70 PHE A O 1
ATOM 550 N N . THR A 1 71 ? -6.707 16.276 15.631 1.00 86.31 71 THR A N 1
ATOM 551 C CA . THR A 1 71 ? -5.829 16.916 14.653 1.00 86.31 71 THR A CA 1
ATOM 552 C C . THR A 1 71 ? -4.877 15.884 14.077 1.00 86.31 71 THR A C 1
ATOM 554 O O . THR A 1 71 ? -4.164 15.218 14.821 1.00 86.31 71 THR A O 1
ATOM 557 N N . LEU A 1 72 ? -4.838 15.782 12.751 1.00 81.00 72 LEU A N 1
ATOM 558 C CA . LEU A 1 72 ? -3.933 14.898 12.028 1.00 81.00 72 LEU A CA 1
ATOM 559 C C . LEU A 1 72 ? -3.156 15.696 10.984 1.00 81.00 72 LEU A C 1
ATOM 561 O O . LEU A 1 72 ? -3.733 16.327 10.104 1.00 81.00 72 LEU A O 1
ATOM 565 N N . ARG A 1 73 ? -1.826 15.628 11.041 1.00 77.19 73 ARG A N 1
ATOM 566 C CA . ARG A 1 73 ? -0.966 16.217 10.008 1.00 77.19 73 ARG A CA 1
ATOM 567 C C . ARG A 1 73 ? -0.878 15.270 8.826 1.00 77.19 73 ARG A C 1
ATOM 569 O O . ARG A 1 73 ? -0.284 14.220 8.986 1.00 77.19 73 ARG A O 1
ATOM 576 N N . SER A 1 74 ? -1.397 15.596 7.650 1.00 68.31 74 SER A N 1
ATOM 577 C CA . SER A 1 74 ? -1.401 14.676 6.497 1.00 68.31 74 SER A CA 1
ATOM 578 C C . SER A 1 74 ? -0.305 14.965 5.456 1.00 68.31 74 SER A C 1
ATOM 580 O O . SER A 1 74 ? -0.229 14.263 4.448 1.00 68.31 74 SER A O 1
ATOM 582 N N . GLY A 1 75 ? 0.608 15.902 5.733 1.00 64.12 75 GLY A N 1
ATOM 583 C CA . GLY A 1 75 ? 1.754 16.220 4.873 1.00 64.12 75 GLY A CA 1
ATOM 584 C C . GLY A 1 75 ? 3.072 16.460 5.618 1.00 64.12 75 GLY A C 1
ATOM 585 O O . GLY A 1 75 ? 3.177 16.296 6.843 1.00 64.12 75 GLY A O 1
ATOM 586 N N . SER A 1 76 ? 4.095 16.830 4.845 1.00 55.31 76 SER A N 1
ATOM 587 C CA . SER A 1 76 ? 5.394 17.295 5.346 1.00 55.31 76 SER A CA 1
ATOM 588 C C . SER A 1 76 ? 5.349 18.765 5.779 1.00 55.31 76 SER A C 1
ATOM 590 O O . SER A 1 76 ? 6.140 19.164 6.633 1.00 55.31 76 SER A O 1
ATOM 592 N N . SER A 1 77 ? 4.390 19.546 5.263 1.00 57.22 77 SER A N 1
ATOM 593 C CA . SER A 1 77 ? 4.150 20.922 5.699 1.00 57.22 77 SER A CA 1
ATOM 594 C C . SER A 1 77 ? 3.403 20.975 7.034 1.00 57.22 77 SER A C 1
ATOM 596 O O . SER A 1 77 ? 2.539 20.149 7.336 1.00 57.22 77 SER A O 1
ATOM 598 N N . THR A 1 78 ? 3.708 21.994 7.834 1.00 58.88 78 THR A N 1
ATOM 599 C CA . THR A 1 78 ? 3.001 22.308 9.084 1.00 58.88 78 THR A CA 1
ATOM 600 C C . THR A 1 78 ? 1.587 22.845 8.852 1.00 58.88 78 THR A C 1
ATOM 602 O O . THR A 1 78 ? 0.782 22.833 9.780 1.00 58.88 78 THR A O 1
ATOM 605 N N . SER A 1 79 ? 1.271 23.285 7.630 1.00 63.12 79 SER A N 1
ATOM 606 C CA . SER A 1 79 ? -0.066 23.740 7.228 1.00 63.12 79 SER A CA 1
ATOM 607 C C . SER A 1 79 ? -1.036 22.603 6.908 1.00 63.12 79 SER A C 1
ATOM 609 O O . SER A 1 79 ? -2.241 22.821 6.921 1.00 63.12 79 SER A O 1
ATOM 611 N N . ASP A 1 80 ? -0.533 21.397 6.634 1.00 73.00 80 ASP A N 1
ATOM 612 C CA . ASP A 1 80 ? -1.324 20.296 6.077 1.00 73.00 80 ASP A CA 1
ATOM 613 C C . ASP A 1 80 ? -2.041 19.528 7.191 1.00 73.00 80 ASP A C 1
ATOM 615 O O . ASP A 1 80 ? -1.665 18.405 7.550 1.00 73.00 80 ASP A O 1
ATOM 619 N N . LEU A 1 81 ? -3.046 20.168 7.786 1.00 79.81 81 LEU A N 1
ATOM 620 C CA . LEU A 1 81 ? -3.760 19.671 8.956 1.00 79.81 81 LEU A CA 1
ATOM 621 C C . LEU A 1 81 ? -5.200 19.304 8.604 1.00 79.81 81 LEU A C 1
ATOM 623 O O . LEU A 1 81 ? -5.921 20.050 7.947 1.00 79.81 81 LEU A O 1
ATOM 627 N N . ILE A 1 82 ? -5.615 18.150 9.102 1.00 82.94 82 ILE A N 1
ATOM 628 C CA . ILE A 1 82 ? -7.010 17.757 9.253 1.00 82.94 82 ILE A CA 1
ATOM 629 C C . ILE A 1 82 ? -7.380 18.076 10.694 1.00 82.94 82 ILE A C 1
ATOM 631 O O . ILE A 1 82 ? -6.638 17.700 11.604 1.00 82.94 82 ILE A O 1
ATOM 635 N N . ARG A 1 83 ? -8.496 18.766 10.912 1.00 88.25 83 ARG A N 1
ATOM 636 C CA . ARG A 1 83 ? -9.018 19.076 12.245 1.00 88.25 83 ARG A CA 1
ATOM 637 C C . ARG A 1 83 ? -10.474 18.651 12.353 1.00 88.25 83 ARG A C 1
ATOM 639 O O . ARG A 1 83 ? -11.160 18.505 11.345 1.00 88.25 83 ARG A O 1
ATOM 646 N N . GLY A 1 84 ? -10.908 18.417 13.582 1.00 90.56 84 GLY A N 1
ATOM 647 C CA . GLY A 1 84 ? -12.285 18.085 13.917 1.00 90.56 84 GLY A CA 1
ATOM 648 C C . GLY A 1 84 ? -12.366 17.511 15.325 1.00 90.56 84 GLY A C 1
ATOM 649 O O . GLY A 1 84 ? -11.670 17.995 16.219 1.00 90.56 84 GLY A O 1
ATOM 650 N N . TYR A 1 85 ? -13.164 16.462 15.525 1.00 90.69 85 TYR A N 1
ATOM 651 C CA . TYR A 1 85 ? -13.385 15.856 16.844 1.00 90.69 85 TYR A CA 1
ATOM 652 C C . TYR A 1 85 ? -13.339 14.331 16.794 1.00 90.69 85 TYR A C 1
ATOM 654 O O . TYR A 1 85 ? -13.599 13.722 15.758 1.00 90.69 85 TYR A O 1
ATOM 662 N N . PHE A 1 86 ? -13.015 13.703 17.922 1.00 90.94 86 PHE A N 1
ATOM 663 C CA . PHE A 1 86 ? -13.116 12.253 18.059 1.00 90.94 86 PHE A CA 1
ATOM 664 C C . PHE A 1 86 ? -14.558 11.808 18.303 1.00 90.94 86 PHE A C 1
ATOM 666 O O . PHE A 1 86 ? -15.258 12.374 19.150 1.00 90.94 86 PHE A O 1
ATOM 673 N N . TYR A 1 87 ? -14.944 10.733 17.624 1.00 91.94 87 TYR A N 1
ATOM 674 C CA . TYR A 1 87 ? -16.207 10.028 17.809 1.00 91.94 87 TYR A CA 1
ATOM 675 C C . TYR A 1 87 ? -15.942 8.577 18.188 1.00 91.94 87 TYR A C 1
ATOM 677 O O . TYR A 1 87 ? -14.989 7.972 17.695 1.00 91.94 87 TYR A O 1
ATOM 685 N N . ASP A 1 88 ? -16.801 8.041 19.050 1.00 91.50 88 ASP A N 1
ATOM 686 C CA . ASP A 1 88 ? -16.856 6.617 19.363 1.00 91.50 88 ASP A CA 1
ATOM 687 C C . ASP A 1 88 ? -18.038 5.999 18.611 1.00 91.50 88 ASP A C 1
ATOM 689 O O . ASP A 1 88 ? -19.186 6.406 18.820 1.00 91.50 88 ASP A O 1
ATOM 693 N N . ASP A 1 89 ? -17.764 5.032 17.734 1.00 92.94 89 ASP A N 1
ATOM 694 C CA . ASP A 1 89 ? -18.818 4.298 17.033 1.00 92.94 89 ASP A CA 1
ATOM 695 C C . ASP A 1 89 ? -18.402 2.867 16.651 1.00 92.94 89 ASP A C 1
ATOM 697 O O . ASP A 1 89 ? -17.229 2.485 16.724 1.00 92.94 89 ASP A O 1
ATOM 701 N N . VAL A 1 90 ? -19.376 2.055 16.242 1.00 92.75 90 VAL A N 1
ATOM 702 C CA . VAL A 1 90 ? -19.156 0.705 15.724 1.00 92.75 90 VAL A CA 1
ATOM 703 C C . VAL A 1 90 ? -18.675 0.788 14.281 1.00 92.75 90 VAL A C 1
ATOM 705 O O . VAL A 1 90 ? -19.335 1.363 13.419 1.00 92.75 90 VAL A O 1
ATOM 708 N N . VAL A 1 91 ? -17.549 0.142 13.994 1.00 91.62 91 VAL A N 1
ATOM 709 C CA . VAL A 1 91 ? -17.025 -0.022 12.637 1.00 91.62 91 VAL A CA 1
ATOM 710 C C . VAL A 1 91 ? -17.099 -1.491 12.255 1.00 91.62 91 VAL A C 1
ATOM 712 O O . VAL A 1 91 ? -16.568 -2.355 12.953 1.00 91.62 91 VAL A O 1
ATOM 715 N N . THR A 1 92 ? -17.762 -1.783 11.139 1.00 91.12 92 THR A N 1
ATOM 716 C CA . THR A 1 92 ? -18.026 -3.145 10.673 1.00 91.12 92 THR A CA 1
ATOM 717 C C . THR A 1 92 ? -17.440 -3.389 9.291 1.00 91.12 92 THR A C 1
ATOM 719 O O . THR A 1 92 ? -17.711 -2.649 8.346 1.00 91.12 92 THR A O 1
ATOM 722 N N . THR A 1 93 ? -16.699 -4.487 9.153 1.00 88.88 93 THR A N 1
ATOM 723 C CA . THR A 1 93 ? -16.119 -4.937 7.881 1.00 88.88 93 THR A CA 1
ATOM 724 C C . THR A 1 93 ? -16.284 -6.442 7.761 1.00 88.88 93 THR A C 1
ATOM 726 O O . THR A 1 93 ? -15.900 -7.176 8.666 1.00 88.88 93 THR A O 1
ATOM 729 N N . ASN A 1 94 ? -16.837 -6.920 6.643 1.00 85.31 94 ASN A N 1
ATOM 730 C CA . ASN A 1 94 ? -17.017 -8.354 6.376 1.00 85.31 94 ASN A CA 1
ATOM 731 C C . ASN A 1 94 ? -17.694 -9.130 7.536 1.00 85.31 94 ASN A C 1
ATOM 733 O O . ASN A 1 94 ? -17.288 -10.237 7.878 1.00 85.31 94 ASN A O 1
ATOM 737 N N . GLY A 1 95 ? -18.690 -8.515 8.185 1.00 86.38 95 GLY A N 1
ATOM 738 C CA . GLY A 1 95 ? -19.417 -9.099 9.321 1.00 86.38 95 GLY A CA 1
ATOM 739 C C . GLY A 1 95 ? -18.696 -9.037 10.675 1.00 86.38 95 GLY A C 1
ATOM 740 O O . GLY A 1 95 ? -19.276 -9.438 11.679 1.00 86.38 95 GLY A O 1
ATOM 741 N N . VAL A 1 96 ? -17.467 -8.516 10.734 1.00 90.50 96 VAL A N 1
ATOM 742 C CA . VAL A 1 96 ? -16.737 -8.285 11.987 1.00 90.50 96 VAL A CA 1
ATOM 743 C C . VAL A 1 96 ? -16.923 -6.838 12.419 1.00 90.50 96 VAL A C 1
ATOM 745 O O . VAL A 1 96 ? -16.545 -5.921 11.690 1.00 90.50 96 VAL A O 1
ATOM 748 N N . SER A 1 97 ? -17.479 -6.644 13.612 1.00 93.38 97 SER A N 1
ATOM 749 C CA . SER A 1 97 ? -17.708 -5.330 14.217 1.00 93.38 97 SER A CA 1
ATOM 750 C C . SER A 1 97 ? -16.737 -5.071 15.365 1.00 93.38 97 SER A C 1
ATOM 752 O O . SER A 1 97 ? -16.460 -5.970 16.166 1.00 93.38 97 SER A O 1
ATOM 754 N N . VAL A 1 98 ? -16.251 -3.836 15.461 1.00 92.81 98 VAL A N 1
ATOM 755 C CA . VAL A 1 98 ? -15.359 -3.358 16.522 1.00 92.81 98 VAL A CA 1
ATOM 756 C C . VAL A 1 98 ? -15.805 -1.969 16.971 1.00 92.81 98 VAL A C 1
ATOM 758 O O . VAL A 1 98 ? -16.179 -1.145 16.138 1.00 92.81 98 VAL A O 1
ATOM 761 N N . ASN A 1 99 ? -15.775 -1.699 18.274 1.00 93.12 99 ASN A N 1
ATOM 762 C CA . ASN A 1 99 ? -15.962 -0.338 18.776 1.00 93.12 99 ASN A CA 1
ATOM 763 C C . ASN A 1 99 ? -14.675 0.449 18.521 1.00 93.12 99 ASN A C 1
ATOM 765 O O . ASN A 1 99 ? -13.610 0.031 18.974 1.00 93.12 99 ASN A O 1
ATOM 769 N N . LEU A 1 100 ? -14.748 1.560 17.798 1.00 90.88 100 LEU A N 1
ATOM 770 C CA . LEU A 1 100 ? -13.575 2.337 17.420 1.00 90.88 100 LEU A CA 1
ATOM 771 C C . LEU A 1 100 ? -13.768 3.808 17.774 1.00 90.88 100 LEU A C 1
ATOM 773 O O . LEU A 1 100 ? -14.787 4.407 17.440 1.00 90.88 100 LEU A O 1
ATOM 777 N N . ARG A 1 101 ? -12.726 4.396 18.364 1.00 90.62 101 ARG A N 1
ATOM 778 C CA . ARG A 1 101 ? -12.560 5.846 18.413 1.00 90.62 101 ARG A CA 1
ATOM 779 C C . ARG A 1 101 ? -11.833 6.316 17.161 1.00 90.62 101 ARG A C 1
ATOM 781 O O . ARG A 1 101 ? -10.703 5.890 16.928 1.00 90.62 101 ARG A O 1
ATOM 788 N N . PHE A 1 102 ? -12.429 7.210 16.385 1.00 90.00 102 PHE A N 1
ATOM 789 C CA . PHE A 1 102 ? -11.820 7.745 15.163 1.00 90.00 102 PHE A CA 1
ATOM 790 C C . PHE A 1 102 ? -12.062 9.249 15.023 1.00 90.00 102 PHE A C 1
ATOM 792 O O . PHE A 1 102 ? -12.965 9.816 15.639 1.00 90.00 102 PHE A O 1
ATOM 799 N N . GLY A 1 103 ? -11.206 9.912 14.249 1.00 89.69 103 GLY A N 1
ATOM 800 C CA . GLY A 1 103 ? -11.323 11.338 13.973 1.00 89.69 103 GLY A CA 1
ATOM 801 C C . GLY A 1 103 ? -12.393 11.617 12.923 1.00 89.69 103 GLY A C 1
ATOM 802 O O . GLY A 1 103 ? -12.384 11.026 11.845 1.00 89.69 103 GLY A O 1
ATOM 803 N N . VAL A 1 104 ? -13.292 12.551 13.202 1.00 90.44 104 VAL A N 1
ATOM 804 C CA . VAL A 1 104 ? -14.224 13.098 12.215 1.00 90.44 104 VAL A CA 1
ATOM 805 C C . VAL A 1 104 ? -13.748 14.498 11.876 1.00 90.44 104 VAL A C 1
ATOM 807 O O . VAL A 1 104 ? -13.752 15.383 12.731 1.00 90.44 104 VAL A O 1
ATOM 810 N N . GLY A 1 105 ? -13.244 14.661 10.654 1.00 88.25 105 GLY A N 1
ATOM 811 C CA . GLY A 1 105 ? -12.663 15.907 10.175 1.00 88.25 105 GLY A CA 1
ATOM 812 C C . GLY A 1 105 ? -13.739 16.876 9.700 1.00 88.25 105 GLY A C 1
ATOM 813 O O . GLY A 1 105 ? -14.488 16.548 8.783 1.00 88.25 105 GLY A O 1
ATOM 814 N N . ASP A 1 106 ? -13.781 18.073 10.280 1.00 86.50 106 ASP A N 1
ATOM 815 C CA . ASP A 1 106 ? -14.662 19.169 9.858 1.00 86.50 106 ASP A CA 1
ATOM 816 C C . ASP A 1 106 ? -13.962 20.156 8.906 1.00 86.50 106 ASP A C 1
ATOM 818 O O . ASP A 1 106 ? -14.610 20.935 8.202 1.00 86.50 106 ASP A O 1
ATOM 822 N N . THR A 1 107 ? -12.628 20.116 8.884 1.00 82.62 107 THR A N 1
ATOM 823 C CA . THR A 1 107 ? -11.742 20.952 8.076 1.00 82.62 107 THR A CA 1
ATOM 824 C C . THR A 1 107 ? -10.494 20.153 7.702 1.00 82.62 107 THR A C 1
ATOM 826 O O . THR A 1 107 ? -9.907 19.461 8.537 1.00 82.62 107 THR A O 1
ATOM 829 N N . TRP A 1 108 ? -10.075 20.206 6.437 1.00 79.75 108 TRP A N 1
ATOM 830 C CA . TRP A 1 108 ? -8.870 19.515 5.971 1.00 79.75 108 TRP A CA 1
ATOM 831 C C . TRP A 1 108 ? -8.334 20.148 4.693 1.00 79.75 108 TRP A C 1
ATOM 833 O O . TRP A 1 108 ? -9.052 20.237 3.716 1.00 79.75 108 TRP A O 1
ATOM 843 N N . ASP A 1 109 ? -7.056 20.504 4.630 1.00 69.19 109 ASP A N 1
ATOM 844 C CA . ASP A 1 109 ? -6.513 21.194 3.441 1.00 69.19 109 ASP A CA 1
ATOM 845 C C . ASP A 1 109 ? -5.833 20.251 2.435 1.00 69.19 109 ASP A C 1
ATOM 847 O O . ASP A 1 109 ? -5.236 20.665 1.441 1.00 69.19 109 ASP A O 1
ATOM 851 N N . VAL A 1 110 ? -5.944 18.945 2.667 1.00 62.69 110 VAL A N 1
ATOM 852 C CA . VAL A 1 110 ? -5.253 17.911 1.898 1.00 62.69 110 VAL A CA 1
ATOM 853 C C . VAL A 1 110 ? -6.206 16.818 1.449 1.00 62.69 110 VAL A C 1
ATOM 855 O O . VAL A 1 110 ? -7.137 16.493 2.183 1.00 62.69 110 VAL A O 1
ATOM 858 N N . PRO A 1 111 ? -5.988 16.232 0.255 1.00 55.09 111 PRO A N 1
ATOM 859 C CA . PRO A 1 111 ? -6.713 15.063 -0.222 1.00 55.09 111 PRO A CA 1
ATOM 860 C C . PRO A 1 111 ? -7.026 14.082 0.910 1.00 55.09 111 PRO A C 1
ATOM 862 O O . PRO A 1 111 ? -6.076 13.604 1.532 1.00 55.09 111 PRO A O 1
ATOM 865 N N . PRO A 1 112 ? -8.306 13.774 1.194 1.00 47.81 112 PRO A N 1
ATOM 866 C CA . PRO A 1 112 ? -8.651 12.809 2.216 1.00 47.81 112 PRO A CA 1
ATOM 867 C C . PRO A 1 112 ? -8.219 11.423 1.745 1.00 47.81 112 PRO A C 1
ATOM 869 O O . PRO A 1 112 ? -8.987 10.659 1.164 1.00 47.81 112 PRO A O 1
ATOM 872 N N . PHE A 1 113 ? -6.961 11.085 1.988 1.00 52.66 113 PHE A N 1
ATOM 873 C CA . PHE A 1 113 ? -6.568 9.705 2.158 1.00 52.66 113 PHE A CA 1
ATOM 874 C C . PHE A 1 113 ? -7.160 9.298 3.494 1.00 52.66 113 PHE A C 1
ATOM 876 O O . PHE A 1 113 ? -6.534 9.481 4.540 1.00 52.66 113 PHE A O 1
ATOM 883 N N . LEU A 1 114 ? -8.417 8.855 3.455 1.00 55.78 114 LEU A N 1
ATOM 884 C CA . LEU A 1 114 ? -9.080 8.343 4.641 1.00 55.78 114 LEU A CA 1
ATOM 885 C C . LEU A 1 114 ? -8.227 7.211 5.149 1.00 55.78 114 LEU A C 1
ATOM 887 O O . LEU A 1 114 ? -8.023 6.237 4.432 1.00 55.78 114 LEU A O 1
ATOM 891 N N . GLY A 1 115 ? -7.630 7.420 6.311 1.00 60.59 115 GLY A N 1
ATOM 892 C CA . GLY A 1 115 ? -6.687 6.474 6.848 1.00 60.59 115 GLY A CA 1
ATOM 893 C C . GLY A 1 115 ? -7.475 5.422 7.576 1.00 60.59 115 GLY A C 1
ATOM 894 O O . GLY A 1 115 ? -8.112 5.739 8.562 1.00 60.59 115 GLY A O 1
ATOM 895 N N . LEU A 1 116 ? -7.430 4.177 7.133 1.00 66.75 116 LEU A N 1
ATOM 896 C CA . LEU A 1 116 ? -7.470 3.079 8.078 1.00 66.75 116 LEU A CA 1
ATOM 897 C C . LEU A 1 116 ? -6.068 3.013 8.670 1.00 66.75 116 LEU A C 1
ATOM 899 O O . LEU A 1 116 ? -5.137 2.564 7.995 1.00 66.75 116 LEU A O 1
ATOM 903 N N . GLY A 1 117 ? -5.902 3.572 9.865 1.00 67.81 117 GLY A N 1
ATOM 904 C CA . GLY A 1 117 ? -4.607 3.601 10.523 1.00 67.81 117 GLY A CA 1
ATOM 905 C C . GLY A 1 117 ? -4.157 2.178 10.836 1.00 67.81 117 GLY A C 1
ATOM 906 O O . GLY A 1 117 ? -4.840 1.463 11.572 1.00 67.81 117 GLY A O 1
ATOM 907 N N . ILE A 1 118 ? -3.042 1.750 10.243 1.00 70.94 118 ILE A N 1
ATOM 908 C CA . ILE A 1 118 ? -2.480 0.415 10.468 1.00 70.94 118 ILE A CA 1
ATOM 909 C C . ILE A 1 118 ? -1.261 0.417 11.385 1.00 70.94 118 ILE A C 1
ATOM 911 O O . ILE A 1 118 ? -0.876 -0.644 11.860 1.00 70.94 118 ILE A O 1
ATOM 915 N N . ALA A 1 119 ? -0.648 1.566 11.670 1.00 71.38 119 ALA A N 1
ATOM 916 C CA . ALA A 1 119 ? 0.406 1.611 12.677 1.00 71.38 119 ALA A CA 1
ATOM 917 C C . ALA A 1 119 ? -0.188 1.505 14.088 1.00 71.38 119 ALA A C 1
ATOM 919 O O . ALA A 1 119 ? -1.247 2.046 14.390 1.00 71.38 119 ALA A O 1
ATOM 920 N N . THR A 1 120 ? 0.516 0.823 14.978 1.00 60.25 120 THR A N 1
ATOM 921 C CA . THR A 1 120 ? 0.334 0.943 16.426 1.00 60.25 120 THR A CA 1
ATOM 922 C C . THR A 1 120 ? 1.056 2.220 16.845 1.00 60.25 120 THR A C 1
ATOM 924 O O . THR A 1 120 ? 2.222 2.403 16.487 1.00 60.25 120 THR A O 1
ATOM 927 N N . SER A 1 121 ? 0.353 3.152 17.485 1.00 56.16 121 SER A N 1
ATOM 928 C CA . SER A 1 121 ? 0.870 4.499 17.739 1.00 56.16 121 SER A CA 1
ATOM 929 C C . SER A 1 121 ? 2.261 4.491 18.394 1.00 56.16 121 SER A C 1
ATOM 931 O O . SER A 1 121 ? 2.477 3.809 19.391 1.00 56.16 121 SER A O 1
ATOM 933 N N . ARG A 1 122 ? 3.208 5.270 17.848 1.00 49.88 122 ARG A N 1
ATOM 934 C CA . ARG A 1 122 ? 4.487 5.587 18.522 1.00 49.88 122 ARG A CA 1
ATOM 935 C C . ARG A 1 122 ? 4.388 6.834 19.393 1.00 49.88 122 ARG A C 1
ATOM 937 O O . ARG A 1 122 ? 5.219 7.054 20.269 1.00 49.88 122 ARG A O 1
ATOM 944 N N . GLU A 1 123 ? 3.387 7.663 19.137 1.00 46.72 123 GLU A N 1
ATOM 945 C CA . GLU A 1 123 ? 3.237 8.971 19.742 1.00 46.72 123 GLU A CA 1
ATOM 946 C C . GLU A 1 123 ? 1.952 8.959 20.567 1.00 46.72 123 GLU A C 1
ATOM 948 O O . GLU A 1 123 ? 0.851 8.898 20.028 1.00 46.72 123 GLU A O 1
ATOM 953 N N . LYS A 1 124 ? 2.082 9.051 21.896 1.00 45.50 124 LYS A N 1
ATOM 954 C CA . LYS A 1 124 ? 0.973 9.189 22.867 1.00 45.50 124 LYS A CA 1
ATOM 955 C C . LYS A 1 124 ? 0.139 10.478 22.681 1.00 45.50 124 LYS A C 1
ATOM 957 O O . LYS A 1 124 ? -0.418 11.002 23.639 1.00 45.50 124 LYS A O 1
ATOM 962 N N . VAL A 1 125 ? 0.113 11.045 21.478 1.00 47.97 125 VAL A N 1
ATOM 963 C CA . VAL A 1 125 ? -0.482 12.339 21.146 1.00 47.97 125 VAL A CA 1
ATOM 964 C C . VAL A 1 125 ? -1.998 12.218 20.974 1.00 47.97 125 VAL A C 1
ATOM 966 O O . VAL A 1 125 ? -2.704 13.203 21.167 1.00 47.97 125 VAL A O 1
ATOM 969 N N . SER A 1 126 ? -2.530 11.014 20.734 1.00 54.53 126 SER A N 1
ATOM 970 C CA . SER A 1 126 ? -3.966 10.759 20.836 1.00 54.53 126 SER A CA 1
ATOM 971 C C . SER A 1 126 ? -4.255 9.493 21.641 1.00 54.53 126 SER A C 1
ATOM 973 O O . SER A 1 126 ? -3.563 8.488 21.518 1.00 54.53 126 SER A O 1
ATOM 975 N N . SER A 1 127 ? -5.299 9.527 22.468 1.00 58.25 127 SER A N 1
ATOM 976 C CA . SER A 1 127 ? -5.843 8.350 23.158 1.00 58.25 127 SER A CA 1
ATOM 977 C C . SER A 1 127 ? -6.609 7.410 22.215 1.00 58.25 127 SER A C 1
ATOM 979 O O . SER A 1 127 ? -7.332 6.533 22.684 1.00 58.25 127 SER A O 1
ATOM 981 N N . SER A 1 128 ? -6.506 7.611 20.894 1.00 70.62 128 SER A N 1
ATOM 982 C CA . SER A 1 128 ? -7.197 6.792 19.905 1.00 70.62 128 SER A CA 1
ATOM 983 C C . SER A 1 128 ? -6.325 5.615 19.487 1.00 70.62 128 SER A C 1
ATOM 985 O O . SER A 1 128 ? -5.170 5.755 19.083 1.00 70.62 128 SER A O 1
ATOM 987 N N . MET A 1 129 ? -6.897 4.430 19.630 1.00 77.25 129 MET A N 1
ATOM 988 C CA . MET A 1 129 ? -6.294 3.190 19.185 1.00 77.25 129 MET A CA 1
ATOM 989 C C . MET A 1 129 ? -6.482 3.040 17.671 1.00 77.25 129 MET A C 1
ATOM 991 O O . MET A 1 129 ? -7.515 3.428 17.123 1.00 77.25 129 MET A O 1
ATOM 995 N N . SER A 1 130 ? -5.498 2.456 16.985 1.00 84.12 130 SER A N 1
ATOM 996 C CA . SER A 1 130 ? -5.638 2.144 15.562 1.00 84.12 130 SER A CA 1
ATOM 997 C C . SER A 1 130 ? -6.696 1.065 15.334 1.00 84.12 130 SER A C 1
ATOM 999 O O . SER A 1 130 ? -6.978 0.262 16.223 1.00 84.12 130 SER A O 1
ATOM 1001 N N . TYR A 1 131 ? -7.271 0.994 14.130 1.00 86.81 131 TYR A N 1
ATOM 1002 C CA . TYR A 1 131 ? -8.307 -0.004 13.830 1.00 86.81 131 TYR A CA 1
ATOM 1003 C C . TYR A 1 131 ? -7.827 -1.438 14.087 1.00 86.81 131 TYR A C 1
ATOM 1005 O O . TYR A 1 131 ? -8.550 -2.273 14.623 1.00 86.81 131 TYR A O 1
ATOM 1013 N N . ILE A 1 132 ? -6.571 -1.711 13.743 1.00 87.06 132 ILE A N 1
ATOM 1014 C CA . ILE A 1 132 ? -5.968 -3.034 13.887 1.00 87.06 132 ILE A CA 1
ATOM 1015 C C . ILE A 1 132 ? -5.711 -3.363 15.356 1.00 87.06 132 ILE A C 1
ATOM 1017 O O . ILE A 1 132 ? -5.984 -4.482 15.783 1.00 87.06 132 ILE A O 1
ATOM 1021 N N . ALA A 1 133 ? -5.245 -2.391 16.141 1.00 87.31 133 ALA A N 1
ATOM 1022 C CA . ALA A 1 133 ? -5.113 -2.572 17.580 1.00 87.31 133 ALA A CA 1
ATOM 1023 C C . ALA A 1 133 ? -6.488 -2.793 18.241 1.00 87.31 133 ALA A C 1
ATOM 1025 O O . ALA A 1 133 ? -6.603 -3.664 19.099 1.00 87.31 133 ALA A O 1
ATOM 1026 N N . ALA A 1 134 ? -7.548 -2.126 17.765 1.00 89.81 134 ALA A N 1
ATOM 1027 C CA . ALA A 1 134 ? -8.910 -2.328 18.264 1.00 89.81 134 ALA A CA 1
ATOM 1028 C C . ALA A 1 134 ? -9.432 -3.744 18.025 1.00 89.81 134 ALA A C 1
ATOM 1030 O O . ALA A 1 134 ? -10.080 -4.328 18.895 1.00 89.81 134 ALA A O 1
ATOM 1031 N N . LEU A 1 135 ? -9.116 -4.320 16.863 1.00 91.56 135 LEU A N 1
ATOM 1032 C CA . LEU A 1 135 ? -9.437 -5.711 16.565 1.00 91.56 135 LEU A CA 1
ATOM 1033 C C . LEU A 1 135 ? -8.701 -6.681 17.499 1.00 91.56 135 LEU A C 1
ATOM 1035 O O . LEU A 1 135 ? -9.299 -7.674 17.905 1.00 91.56 135 LEU A O 1
ATOM 1039 N N . VAL A 1 136 ? -7.443 -6.403 17.856 1.00 91.69 136 VAL A N 1
ATOM 1040 C CA . VAL A 1 136 ? -6.687 -7.225 18.818 1.00 91.69 136 VAL A CA 1
ATOM 1041 C C . VAL A 1 136 ? -7.282 -7.099 20.222 1.00 91.69 136 VAL A C 1
ATOM 1043 O O . VAL A 1 136 ? -7.622 -8.110 20.830 1.00 91.69 136 VAL A O 1
ATOM 1046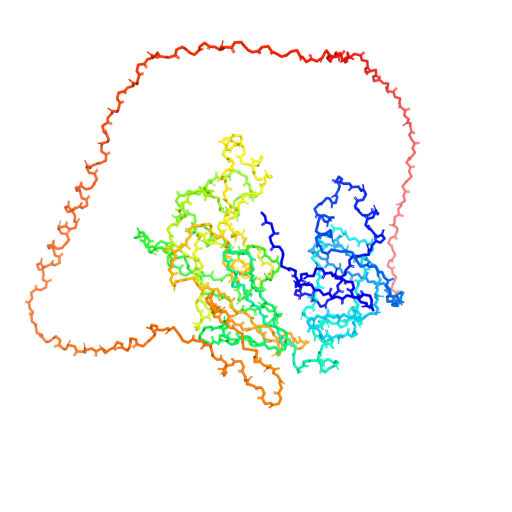 N N . GLU A 1 137 ? -7.460 -5.873 20.726 1.00 92.50 137 GLU A N 1
ATOM 1047 C CA . GLU A 1 137 ? -7.960 -5.627 22.088 1.00 92.50 137 GLU A CA 1
ATOM 1048 C C . GLU A 1 137 ? -9.348 -6.245 22.308 1.00 92.50 137 GLU A C 1
ATOM 1050 O O . GLU A 1 137 ? -9.619 -6.836 23.352 1.00 92.50 137 GLU A O 1
ATOM 1055 N N . GLN A 1 138 ? -10.221 -6.177 21.299 1.00 94.81 138 GLN A N 1
ATOM 1056 C CA . GLN A 1 138 ? -11.576 -6.735 21.363 1.00 94.81 138 GLN A CA 1
ATOM 1057 C C . GLN A 1 138 ? -11.648 -8.211 20.935 1.00 94.81 138 GLN A C 1
ATOM 1059 O O . GLN A 1 138 ? -12.740 -8.718 20.656 1.00 94.81 138 GLN A O 1
ATOM 1064 N N . GLY A 1 139 ? -10.502 -8.900 20.860 1.00 95.12 139 GLY A N 1
ATOM 1065 C CA . GLY A 1 139 ? -10.407 -10.340 20.613 1.00 95.12 139 GLY A CA 1
ATOM 1066 C C . GLY A 1 139 ? -10.938 -10.784 19.249 1.00 95.12 139 GLY A C 1
ATOM 1067 O O . GLY A 1 139 ? -11.411 -11.910 19.113 1.00 95.12 139 GLY A O 1
ATOM 1068 N N . LYS A 1 140 ? -10.923 -9.897 18.248 1.00 94.56 140 LYS A N 1
ATOM 1069 C CA . LYS A 1 140 ? -11.355 -10.193 16.870 1.00 94.56 140 LYS A CA 1
ATOM 1070 C C . LYS A 1 140 ? -10.248 -10.835 16.040 1.00 94.56 140 LYS A C 1
ATOM 1072 O O . LYS A 1 140 ? -10.554 -11.556 15.099 1.00 94.56 140 LYS A O 1
ATOM 1077 N N . ILE A 1 141 ? -8.988 -10.572 16.388 1.00 93.50 141 ILE A N 1
ATOM 1078 C CA . ILE A 1 141 ? -7.786 -11.209 15.832 1.00 93.50 141 ILE A CA 1
ATOM 1079 C C . ILE A 1 141 ? -6.762 -11.424 16.956 1.00 93.50 141 ILE A C 1
ATOM 1081 O O . ILE A 1 141 ? -6.796 -10.713 17.958 1.00 93.50 141 ILE A O 1
ATOM 1085 N N . PHE A 1 142 ? -5.840 -12.377 16.794 1.00 94.06 142 PHE A N 1
ATOM 1086 C CA . PHE A 1 142 ? -4.828 -12.683 17.819 1.00 94.06 142 PHE A CA 1
ATOM 1087 C C . PHE A 1 142 ? -3.677 -11.677 17.855 1.00 94.06 142 PHE A C 1
ATOM 1089 O O . PHE A 1 142 ? -3.253 -11.239 18.920 1.00 94.06 142 PHE A O 1
ATOM 1096 N N . GLU A 1 143 ? -3.163 -11.314 16.684 1.00 92.88 143 GLU A N 1
ATOM 1097 C CA . GLU A 1 143 ? -2.061 -10.371 16.526 1.00 92.88 143 GLU A CA 1
ATOM 1098 C C . GLU A 1 143 ? -2.359 -9.409 15.372 1.00 92.88 143 GLU A C 1
ATOM 1100 O O . GLU A 1 143 ? -3.136 -9.746 14.471 1.00 92.88 143 GLU A O 1
ATOM 1105 N N . PRO A 1 144 ? -1.731 -8.219 15.347 1.00 91.62 144 PRO A N 1
ATOM 1106 C CA . PRO A 1 144 ? -2.088 -7.156 14.417 1.00 91.62 144 PRO A CA 1
ATOM 1107 C C . PRO A 1 144 ? -1.538 -7.383 12.997 1.00 91.62 144 PRO A C 1
ATOM 1109 O O . PRO A 1 144 ? -1.145 -6.433 12.332 1.00 91.62 144 PRO A O 1
ATOM 1112 N N . TYR A 1 145 ? -1.468 -8.623 12.508 1.00 93.12 145 TYR A N 1
ATOM 1113 C CA . TYR A 1 145 ? -0.996 -8.896 11.151 1.00 93.12 145 TYR A CA 1
ATOM 1114 C C . TYR A 1 145 ? -1.948 -8.341 10.102 1.00 93.12 145 TYR A C 1
ATOM 1116 O O . TYR A 1 145 ? -3.169 -8.445 10.207 1.00 93.12 145 TYR A O 1
ATOM 1124 N N . ILE A 1 146 ? -1.369 -7.807 9.037 1.00 91.75 146 ILE A N 1
ATOM 1125 C CA . ILE A 1 146 ? -2.096 -7.306 7.880 1.00 91.75 146 ILE A CA 1
ATOM 1126 C C . ILE A 1 146 ? -1.339 -7.772 6.664 1.00 91.75 146 ILE A C 1
ATOM 1128 O O . ILE A 1 146 ? -0.139 -7.532 6.549 1.00 91.75 146 ILE A O 1
ATOM 1132 N N . SER A 1 147 ? -2.032 -8.409 5.738 1.00 92.31 147 SER A N 1
ATOM 1133 C CA . SER A 1 147 ? -1.455 -8.736 4.452 1.00 92.31 147 SER A CA 1
ATOM 1134 C C . SER A 1 147 ? -2.246 -8.137 3.314 1.00 92.31 147 SER A C 1
ATOM 1136 O O . SER A 1 147 ? -3.451 -7.909 3.410 1.00 92.31 147 SER A O 1
ATOM 1138 N N . PHE A 1 148 ? -1.541 -7.815 2.242 1.00 89.06 148 PHE A N 1
ATOM 1139 C CA . PHE A 1 148 ? -2.135 -7.195 1.077 1.00 89.06 148 PHE A CA 1
ATOM 1140 C C . PHE A 1 148 ? -1.438 -7.653 -0.193 1.00 89.06 148 PHE A C 1
ATOM 1142 O O . PHE A 1 148 ? -0.223 -7.860 -0.255 1.00 89.06 148 PHE A O 1
ATOM 1149 N N . TYR A 1 149 ? -2.253 -7.798 -1.223 1.00 87.38 149 TYR A N 1
ATOM 1150 C CA . TYR A 1 149 ? -1.837 -8.191 -2.556 1.00 87.38 149 TYR A CA 1
ATOM 1151 C C . TYR A 1 149 ? -2.793 -7.578 -3.574 1.00 87.38 149 TYR A C 1
ATOM 1153 O O . TYR A 1 149 ? -3.938 -7.260 -3.250 1.00 87.38 149 TYR A O 1
ATOM 1161 N N . ASP A 1 150 ? -2.341 -7.418 -4.816 1.00 83.69 150 ASP A N 1
ATOM 1162 C CA . ASP A 1 150 ? -3.150 -6.890 -5.913 1.00 83.69 150 ASP A CA 1
ATOM 1163 C C . ASP A 1 150 ? -3.044 -7.776 -7.161 1.00 83.69 150 ASP A C 1
ATOM 1165 O O . ASP A 1 150 ? -2.228 -7.555 -8.055 1.00 83.69 150 ASP A O 1
ATOM 1169 N N . ILE A 1 151 ? -3.919 -8.784 -7.207 1.00 68.19 151 ILE A N 1
ATOM 1170 C CA . ILE A 1 151 ? -4.048 -9.761 -8.301 1.00 68.19 151 ILE A CA 1
ATOM 1171 C C . ILE A 1 151 ? -5.171 -9.396 -9.281 1.00 68.19 151 ILE A C 1
ATOM 1173 O O . ILE A 1 151 ? -5.924 -10.264 -9.720 1.00 68.19 151 ILE A O 1
ATOM 1177 N N . ARG A 1 152 ? -5.367 -8.102 -9.573 1.00 67.38 152 ARG A N 1
ATOM 1178 C CA . ARG A 1 152 ? -6.435 -7.664 -10.488 1.00 67.38 152 ARG A CA 1
ATOM 1179 C C . ARG A 1 152 ? -6.502 -8.508 -11.754 1.00 67.38 152 ARG A C 1
ATOM 1181 O O . ARG A 1 152 ? -5.520 -8.645 -12.482 1.00 67.38 152 ARG A O 1
ATOM 1188 N N . ASN A 1 153 ? -7.700 -9.017 -12.022 1.00 55.16 153 ASN A N 1
ATOM 1189 C CA . ASN A 1 153 ? -8.019 -9.594 -13.312 1.00 55.16 153 ASN A CA 1
ATOM 1190 C C . ASN A 1 153 ? -8.233 -8.464 -14.348 1.00 55.16 153 ASN A C 1
ATOM 1192 O O . ASN A 1 153 ? -8.430 -7.301 -13.977 1.00 55.16 153 ASN A O 1
ATOM 1196 N N . PRO A 1 154 ? -8.256 -8.781 -15.653 1.00 48.47 154 PRO A N 1
ATOM 1197 C CA . PRO A 1 154 ? -8.526 -7.800 -16.708 1.00 48.47 154 PRO A CA 1
ATOM 1198 C C . PRO A 1 154 ? -9.876 -7.070 -16.580 1.00 48.47 154 PRO A C 1
ATOM 1200 O O . PRO A 1 154 ? -10.076 -6.042 -17.215 1.00 48.47 154 PRO A O 1
ATOM 1203 N N . ARG A 1 155 ? -10.808 -7.571 -15.753 1.00 48.66 155 ARG A N 1
ATOM 1204 C CA . ARG A 1 155 ? -12.120 -6.954 -15.485 1.00 48.66 155 ARG A CA 1
ATOM 1205 C C . ARG A 1 155 ? -12.082 -5.927 -14.345 1.00 48.66 155 ARG A C 1
ATOM 1207 O O . ARG A 1 155 ? -13.127 -5.446 -13.925 1.00 48.66 155 ARG A O 1
ATOM 1214 N N . GLY A 1 156 ? -10.900 -5.598 -13.823 1.00 52.50 156 GLY A N 1
ATOM 1215 C CA . GLY A 1 156 ? -10.718 -4.553 -12.813 1.00 52.50 156 GLY A CA 1
ATOM 1216 C C . GLY A 1 156 ? -11.053 -4.973 -11.380 1.00 52.50 156 GLY A C 1
ATOM 1217 O O . GLY A 1 156 ? -10.754 -4.223 -10.453 1.00 52.50 156 GLY A O 1
ATOM 1218 N N . THR A 1 157 ? -11.590 -6.177 -11.164 1.00 57.91 157 THR A N 1
ATOM 1219 C CA . THR A 1 157 ? -11.760 -6.748 -9.823 1.00 57.91 157 THR A CA 1
ATOM 1220 C C . THR A 1 157 ? -10.459 -7.403 -9.381 1.00 57.91 157 THR A C 1
ATOM 1222 O O . THR A 1 157 ? -9.927 -8.276 -10.072 1.00 57.91 157 THR A O 1
ATOM 1225 N N . GLY A 1 158 ? -9.944 -7.009 -8.223 1.00 62.75 158 GLY A N 1
ATOM 1226 C CA . GLY A 1 158 ? -8.886 -7.753 -7.555 1.00 62.75 158 GLY A CA 1
ATOM 1227 C C . GLY A 1 158 ? -8.023 -6.903 -6.649 1.00 62.75 158 GLY A C 1
ATOM 1228 O O . GLY A 1 158 ? -8.095 -5.673 -6.643 1.00 62.75 158 GLY A O 1
ATOM 1229 N N . GLY A 1 159 ? -7.224 -7.619 -5.875 1.00 77.56 159 GLY A N 1
ATOM 1230 C CA . GLY A 1 159 ? -6.525 -7.134 -4.703 1.00 77.56 159 GLY A CA 1
ATOM 1231 C C . GLY A 1 159 ? -7.385 -7.175 -3.450 1.00 77.56 159 GLY A C 1
ATOM 1232 O O . GLY A 1 159 ? -8.570 -6.858 -3.493 1.00 77.56 159 GLY A O 1
ATOM 1233 N N . GLN A 1 160 ? -6.777 -7.608 -2.356 1.00 83.94 160 GLN A N 1
ATOM 1234 C CA . GLN A 1 160 ? -7.443 -7.846 -1.086 1.00 83.94 160 GLN A CA 1
ATOM 1235 C C . GLN A 1 160 ? -6.509 -7.451 0.048 1.00 83.94 160 GLN A C 1
ATOM 1237 O O . GLN A 1 160 ? -5.285 -7.517 -0.082 1.00 83.94 160 GLN A O 1
ATOM 1242 N N . ILE A 1 161 ? -7.121 -7.041 1.151 1.00 87.25 161 ILE A N 1
ATOM 1243 C CA . ILE A 1 161 ? -6.465 -6.854 2.435 1.00 87.25 161 ILE A CA 1
ATOM 1244 C C . ILE A 1 161 ? -6.997 -7.957 3.343 1.00 87.25 161 ILE A C 1
ATOM 1246 O O . ILE A 1 161 ? -8.209 -8.140 3.451 1.00 87.25 161 ILE A O 1
ATOM 1250 N N . VAL A 1 162 ? -6.095 -8.711 3.956 1.00 91.06 162 VAL A N 1
ATOM 1251 C CA . VAL A 1 162 ? -6.415 -9.749 4.934 1.00 91.06 162 VAL A CA 1
ATOM 1252 C C . VAL A 1 162 ? -5.895 -9.267 6.278 1.00 91.06 162 VAL A C 1
ATOM 1254 O O . VAL A 1 162 ? -4.717 -8.941 6.408 1.00 91.06 162 VAL A O 1
ATOM 1257 N N . ILE A 1 163 ? -6.776 -9.194 7.268 1.00 91.50 163 ILE A N 1
ATOM 1258 C CA . ILE A 1 163 ? -6.440 -8.764 8.626 1.00 91.50 163 ILE A CA 1
ATOM 1259 C C . ILE A 1 163 ? -6.401 -10.002 9.523 1.00 91.50 163 ILE A C 1
ATOM 1261 O O . ILE A 1 163 ? -7.269 -10.863 9.419 1.00 91.50 163 ILE A O 1
ATOM 1265 N N . GLY A 1 164 ? -5.378 -10.104 10.370 1.00 92.12 164 GLY A N 1
ATOM 1266 C CA . GLY A 1 164 ? -5.141 -11.241 11.263 1.00 92.12 164 GLY A CA 1
ATOM 1267 C C . GLY A 1 164 ? -4.543 -12.479 10.586 1.00 92.12 164 GLY A C 1
ATOM 1268 O O . GLY A 1 164 ? -4.386 -13.506 11.240 1.00 92.12 164 GLY A O 1
ATOM 1269 N N . GLY A 1 165 ? -4.193 -12.420 9.297 1.00 94.50 165 GLY A N 1
ATOM 1270 C CA . GLY A 1 165 ? -3.738 -13.606 8.573 1.00 94.50 165 GLY A CA 1
ATOM 1271 C C . GLY A 1 165 ? -3.167 -13.356 7.180 1.00 94.50 165 GLY A C 1
ATOM 1272 O O . GLY A 1 165 ? -2.953 -12.217 6.749 1.00 94.50 165 GLY A O 1
ATOM 1273 N N . VAL A 1 166 ? -2.928 -14.458 6.468 1.00 95.19 166 VAL A N 1
ATOM 1274 C CA . VAL A 1 166 ? -2.425 -14.493 5.086 1.00 95.19 166 VAL A CA 1
ATOM 1275 C C . VAL A 1 166 ? -3.253 -15.429 4.221 1.00 95.19 166 VAL A C 1
ATOM 1277 O O . VAL A 1 166 ? -3.725 -16.456 4.689 1.00 95.19 166 VAL A O 1
ATOM 1280 N N . ASP A 1 167 ? -3.405 -15.097 2.944 1.00 93.75 167 ASP A N 1
ATOM 1281 C CA . ASP A 1 167 ? -4.088 -15.939 1.967 1.00 93.75 167 ASP A CA 1
ATOM 1282 C C . ASP A 1 167 ? -3.082 -16.836 1.233 1.00 93.75 167 ASP A C 1
ATOM 1284 O O . ASP A 1 167 ? -2.454 -16.432 0.246 1.00 93.75 167 ASP A O 1
ATOM 1288 N N . ARG A 1 168 ? -2.928 -18.074 1.716 1.00 94.12 168 ARG A N 1
ATOM 1289 C CA . ARG A 1 168 ? -1.914 -19.029 1.244 1.00 94.12 168 ARG A CA 1
ATOM 1290 C C . ARG A 1 168 ? -2.047 -19.379 -0.237 1.00 94.12 168 ARG A C 1
ATOM 1292 O O . ARG A 1 168 ? -1.055 -19.674 -0.903 1.00 94.12 168 ARG A O 1
ATOM 1299 N N . LYS A 1 169 ? -3.255 -19.314 -0.795 1.00 91.81 169 LYS A N 1
ATOM 1300 C CA . LYS A 1 169 ? -3.482 -19.627 -2.214 1.00 91.81 169 LYS A CA 1
ATOM 1301 C C . LYS A 1 169 ? -2.975 -18.534 -3.146 1.00 91.81 169 LYS A C 1
ATOM 1303 O O . LYS A 1 169 ? -2.705 -18.811 -4.315 1.00 91.81 169 LYS A O 1
ATOM 1308 N N . LYS A 1 170 ? -2.815 -17.309 -2.641 1.00 90.06 170 LYS A N 1
ATOM 1309 C CA . LYS A 1 170 ? -2.394 -16.131 -3.417 1.00 90.06 170 LYS A CA 1
ATOM 1310 C C . LYS A 1 170 ? -0.911 -15.846 -3.322 1.00 90.06 170 LYS A C 1
ATOM 1312 O O . LYS A 1 170 ? -0.459 -14.845 -3.870 1.00 90.06 170 LYS A O 1
ATOM 1317 N N . LEU A 1 171 ? -0.160 -16.709 -2.657 1.00 90.12 171 LEU A N 1
ATOM 1318 C CA . LEU A 1 171 ? 1.276 -16.591 -2.506 1.00 90.12 171 LEU A CA 1
ATOM 1319 C C . LEU A 1 171 ? 1.994 -17.730 -3.231 1.00 90.12 171 LEU A C 1
ATOM 1321 O O . LEU A 1 171 ? 1.436 -18.792 -3.524 1.00 90.12 171 LEU A O 1
ATOM 1325 N N . TYR A 1 172 ? 3.230 -17.439 -3.596 1.00 88.88 172 TYR A N 1
ATOM 1326 C CA . TYR A 1 172 ? 4.131 -18.302 -4.328 1.00 88.88 172 TYR A CA 1
ATOM 1327 C C . TYR A 1 172 ? 5.463 -18.345 -3.587 1.00 88.88 172 TYR A C 1
ATOM 1329 O O . TYR A 1 172 ? 6.030 -17.297 -3.266 1.00 88.88 172 TYR A O 1
ATOM 1337 N N . GLY A 1 173 ? 5.969 -19.556 -3.346 1.00 90.31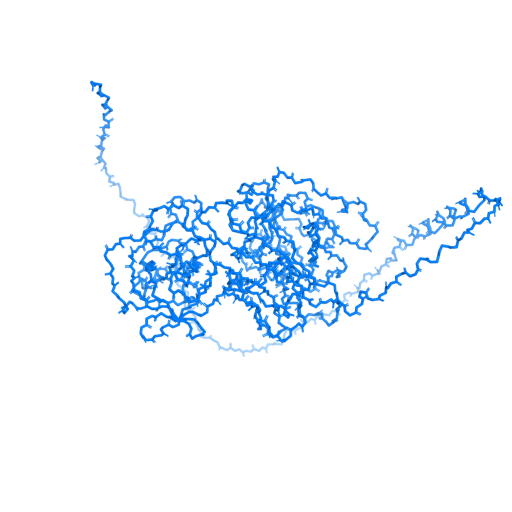 173 GLY A N 1
ATOM 1338 C CA . GLY A 1 173 ? 7.141 -19.757 -2.495 1.00 90.31 173 GLY A CA 1
ATOM 1339 C C . GLY A 1 173 ? 6.892 -19.346 -1.039 1.00 90.31 173 GLY A C 1
ATOM 1340 O O . GLY A 1 173 ? 5.746 -19.270 -0.598 1.00 90.31 173 GLY A O 1
ATOM 1341 N N . GLY A 1 174 ? 7.973 -19.127 -0.291 1.00 92.19 174 GLY A N 1
ATOM 1342 C CA . GLY A 1 174 ? 7.932 -18.625 1.085 1.00 92.19 174 GLY A CA 1
ATOM 1343 C C . GLY A 1 174 ? 8.192 -17.121 1.172 1.00 92.19 174 GLY A C 1
ATOM 1344 O O . GLY A 1 174 ? 8.476 -16.458 0.172 1.00 92.19 174 GLY A O 1
ATOM 1345 N N . PHE A 1 175 ? 8.120 -16.592 2.389 1.00 95.38 175 PHE A N 1
ATOM 1346 C CA . PHE A 1 175 ? 8.412 -15.193 2.679 1.00 95.38 175 PHE A CA 1
ATOM 1347 C C . PHE A 1 175 ? 9.907 -14.941 2.903 1.00 95.38 175 PHE A C 1
ATOM 1349 O O . PHE A 1 175 ? 10.570 -15.695 3.614 1.00 95.38 175 PHE A O 1
ATOM 1356 N N . THR A 1 176 ? 10.412 -13.811 2.406 1.00 95.62 176 THR A N 1
ATOM 1357 C CA . THR A 1 176 ? 11.495 -13.101 3.101 1.00 95.62 176 THR A CA 1
ATOM 1358 C C . THR A 1 176 ? 10.849 -12.197 4.138 1.00 95.62 176 THR A C 1
ATOM 1360 O O . THR A 1 176 ? 9.938 -11.445 3.795 1.00 95.62 176 THR A O 1
ATOM 1363 N N . TYR A 1 177 ? 11.307 -12.221 5.387 1.00 94.75 177 TYR A N 1
ATOM 1364 C CA . TYR A 1 177 ? 10.808 -11.300 6.403 1.00 94.75 177 TYR A CA 1
ATOM 1365 C C . TYR A 1 177 ? 11.934 -10.687 7.219 1.00 94.75 177 TYR A C 1
ATOM 1367 O O . TYR A 1 177 ? 13.003 -11.270 7.401 1.00 94.75 177 TYR A O 1
ATOM 1375 N N . TRP A 1 178 ? 11.658 -9.494 7.728 1.00 95.44 178 TRP A N 1
ATOM 1376 C CA . TRP A 1 178 ? 12.565 -8.743 8.571 1.00 95.44 178 TRP A CA 1
ATOM 1377 C C . TRP A 1 178 ? 11.823 -8.291 9.815 1.00 95.44 178 TRP A C 1
ATOM 1379 O O . TRP A 1 178 ? 10.686 -7.823 9.742 1.00 95.44 178 TRP A O 1
ATOM 1389 N N . LYS A 1 179 ? 12.489 -8.441 10.956 1.00 95.06 179 LYS A N 1
ATOM 1390 C CA . LYS A 1 179 ? 11.999 -8.020 12.263 1.00 95.06 179 LYS A CA 1
ATOM 1391 C C . LYS A 1 179 ? 12.882 -6.889 12.774 1.00 95.06 179 LYS A C 1
ATOM 1393 O O . LYS A 1 179 ? 14.103 -6.983 12.663 1.00 95.06 179 LYS A O 1
ATOM 1398 N N . GLY A 1 180 ? 12.291 -5.843 13.338 1.00 91.62 180 GLY A N 1
ATOM 1399 C CA . GLY A 1 180 ? 13.064 -4.818 14.037 1.00 91.62 180 GLY A CA 1
ATOM 1400 C C . GLY A 1 180 ? 13.736 -3.759 13.165 1.00 91.62 180 GLY A C 1
ATOM 1401 O O . GLY A 1 180 ? 14.564 -3.011 13.676 1.00 91.62 180 GLY A O 1
ATOM 1402 N N . ILE A 1 181 ? 13.426 -3.686 11.866 1.00 89.38 181 ILE A N 1
ATOM 1403 C CA . ILE A 1 181 ? 14.103 -2.754 10.945 1.00 89.38 181 ILE A CA 1
ATOM 1404 C C . ILE A 1 181 ? 13.671 -1.308 11.192 1.00 89.38 181 ILE A C 1
ATOM 1406 O O . ILE A 1 181 ? 14.504 -0.408 11.212 1.00 89.38 181 ILE A O 1
ATOM 1410 N N . GLY A 1 182 ? 12.380 -1.076 11.418 1.00 87.25 182 GLY A N 1
ATOM 1411 C CA . GLY A 1 182 ? 11.829 0.271 11.351 1.00 87.25 182 GLY A CA 1
ATOM 1412 C C . GLY A 1 182 ? 10.332 0.319 11.598 1.00 87.25 182 GLY A C 1
ATOM 1413 O O . GLY A 1 182 ? 9.777 -0.491 12.349 1.00 87.25 182 GLY A O 1
ATOM 1414 N N . ALA A 1 183 ? 9.678 1.312 11.005 1.00 85.06 183 ALA A N 1
ATOM 1415 C CA . ALA A 1 183 ? 8.226 1.354 10.930 1.00 85.06 183 ALA A CA 1
ATOM 1416 C C . ALA A 1 183 ? 7.676 0.202 10.057 1.00 85.06 183 ALA A C 1
ATOM 1418 O O . ALA A 1 183 ? 8.406 -0.371 9.242 1.00 85.06 183 ALA A O 1
ATOM 1419 N N . PRO A 1 184 ? 6.390 -0.164 10.207 1.00 85.31 184 PRO A N 1
ATOM 1420 C CA . PRO A 1 18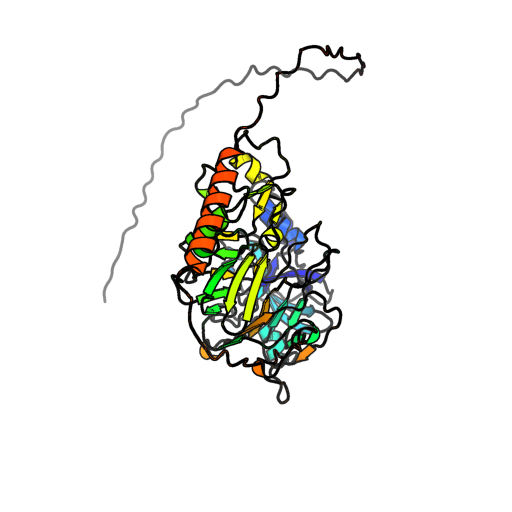4 ? 5.748 -1.146 9.334 1.00 85.31 184 PRO A CA 1
ATOM 1421 C C . PRO A 1 184 ? 5.900 -0.762 7.858 1.00 85.31 184 PRO A C 1
ATOM 1423 O O . PRO A 1 184 ? 5.631 0.377 7.482 1.00 85.31 184 PRO A O 1
ATOM 1426 N N . GLY A 1 185 ? 6.338 -1.709 7.026 1.00 89.38 185 GLY A N 1
ATOM 1427 C CA . GLY A 1 185 ? 6.620 -1.464 5.610 1.00 89.38 185 GLY A CA 1
ATOM 1428 C C . GLY A 1 185 ? 8.064 -1.094 5.295 1.00 89.38 185 GLY A C 1
ATOM 1429 O O . GLY A 1 185 ? 8.442 -1.153 4.125 1.00 89.38 185 GLY A O 1
ATOM 1430 N N . GLU A 1 186 ? 8.886 -0.767 6.293 1.00 92.38 186 GLU A N 1
ATOM 1431 C CA . GLU A 1 186 ? 10.324 -0.639 6.080 1.00 92.38 186 GLU A CA 1
ATOM 1432 C C . GLU A 1 186 ? 10.965 -2.013 5.883 1.00 92.38 186 GLU A C 1
ATOM 1434 O O . GLU A 1 186 ? 10.681 -2.976 6.606 1.00 92.38 186 GLU A O 1
ATOM 1439 N N .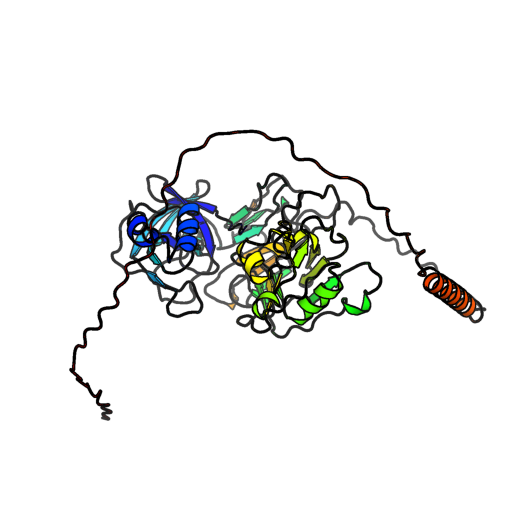 VAL A 1 187 ? 11.848 -2.087 4.892 1.00 95.00 187 VAL A N 1
ATOM 1440 C CA . VAL A 1 187 ? 12.645 -3.267 4.551 1.00 95.00 187 VAL A CA 1
ATOM 1441 C C . VAL A 1 187 ? 14.087 -2.847 4.271 1.00 95.00 187 VAL A C 1
ATOM 1443 O O . VAL A 1 187 ? 14.326 -1.685 3.929 1.00 95.00 187 VAL A O 1
ATOM 1446 N N . PRO A 1 188 ? 15.074 -3.752 4.379 1.00 95.38 188 PRO A N 1
ATOM 1447 C CA . PRO A 1 188 ? 16.413 -3.477 3.880 1.00 95.38 188 PRO A CA 1
ATOM 1448 C C . PRO A 1 188 ? 16.370 -3.110 2.402 1.00 95.38 188 PRO A C 1
ATOM 1450 O O . PRO A 1 188 ? 15.575 -3.660 1.637 1.00 95.38 188 PRO A O 1
ATOM 1453 N N . THR A 1 189 ? 17.231 -2.183 1.997 1.00 93.88 189 THR A N 1
ATOM 1454 C CA . THR A 1 189 ? 17.257 -1.723 0.614 1.00 93.88 189 THR A CA 1
ATOM 1455 C C . THR A 1 189 ? 17.484 -2.894 -0.352 1.00 93.88 189 THR A C 1
ATOM 1457 O O . THR A 1 189 ? 18.505 -3.581 -0.231 1.00 93.88 189 THR A O 1
ATOM 1460 N N . PRO A 1 190 ? 16.574 -3.124 -1.320 1.00 93.38 190 PRO A N 1
ATOM 1461 C CA . PRO A 1 190 ? 16.757 -4.170 -2.312 1.00 93.38 190 PRO A CA 1
ATOM 1462 C C . PRO A 1 190 ? 17.921 -3.841 -3.238 1.00 93.38 190 PRO A C 1
ATOM 1464 O O . PRO A 1 190 ? 18.199 -2.674 -3.529 1.00 93.38 190 PRO A O 1
ATOM 1467 N N . LYS A 1 191 ? 18.559 -4.879 -3.780 1.00 91.19 191 LYS A N 1
ATOM 1468 C CA . LYS A 1 191 ? 19.437 -4.680 -4.932 1.00 91.19 191 LYS A CA 1
ATOM 1469 C C . LYS A 1 191 ? 18.561 -4.507 -6.167 1.00 91.19 191 LYS A C 1
ATOM 1471 O O . LYS A 1 191 ? 17.679 -5.326 -6.417 1.00 91.19 191 LYS A O 1
ATOM 1476 N N . VAL A 1 192 ? 18.805 -3.451 -6.935 1.00 90.75 192 VAL A N 1
ATOM 1477 C CA . VAL A 1 192 ? 17.998 -3.123 -8.115 1.00 90.75 192 VAL A CA 1
ATOM 1478 C C . VAL A 1 192 ? 18.838 -3.217 -9.372 1.00 90.75 192 VAL A C 1
ATOM 1480 O O . VAL A 1 192 ? 19.963 -2.715 -9.412 1.00 90.75 192 VAL A O 1
ATOM 1483 N N . LYS A 1 193 ? 18.273 -3.847 -10.399 1.00 88.06 193 LYS A N 1
ATOM 1484 C CA . LYS A 1 193 ? 18.815 -3.837 -11.756 1.00 88.06 193 LYS A CA 1
ATOM 1485 C C . LYS A 1 193 ? 17.684 -3.692 -12.765 1.00 88.06 193 LYS A C 1
ATOM 1487 O O . LYS A 1 193 ? 16.565 -4.163 -12.539 1.00 88.06 193 LYS A O 1
ATOM 1492 N N . VAL A 1 194 ? 17.995 -3.062 -13.885 1.00 88.38 194 VAL A N 1
ATOM 1493 C CA . VAL A 1 194 ? 17.157 -3.121 -15.079 1.00 88.38 194 VAL A CA 1
ATOM 1494 C C . VAL A 1 194 ? 17.587 -4.364 -15.843 1.00 88.38 194 VAL A C 1
ATOM 1496 O O . VAL A 1 194 ? 18.775 -4.638 -15.928 1.00 88.38 194 VAL A O 1
ATOM 1499 N N . VAL A 1 195 ? 16.639 -5.143 -16.344 1.00 86.56 195 VAL A N 1
ATOM 1500 C CA . VAL A 1 195 ? 16.894 -6.319 -17.176 1.00 86.56 195 VAL A CA 1
ATOM 1501 C C . VAL A 1 195 ? 16.270 -6.054 -18.530 1.00 86.56 195 VAL A C 1
ATOM 1503 O O . VAL A 1 195 ? 15.081 -5.762 -18.593 1.00 86.56 195 VAL A O 1
ATOM 1506 N N . ALA A 1 196 ? 17.048 -6.192 -19.594 1.00 83.31 196 ALA A N 1
ATOM 1507 C CA . ALA A 1 196 ? 16.579 -6.146 -20.973 1.00 83.31 196 ALA A CA 1
ATOM 1508 C C . ALA A 1 196 ? 17.405 -7.116 -21.823 1.00 83.31 196 ALA A C 1
ATOM 1510 O O . ALA A 1 196 ? 18.585 -7.333 -21.539 1.00 83.31 196 ALA A O 1
ATOM 1511 N N . ASN A 1 197 ? 16.775 -7.696 -22.845 1.00 76.56 197 ASN A N 1
ATOM 1512 C CA . ASN A 1 197 ? 17.374 -8.687 -23.743 1.00 76.56 197 ASN A CA 1
ATOM 1513 C C . ASN A 1 197 ? 17.746 -8.064 -25.104 1.00 76.56 197 ASN A C 1
ATOM 1515 O O . ASN A 1 197 ? 17.537 -8.675 -26.151 1.00 76.56 197 ASN A O 1
ATOM 1519 N N . ASP A 1 198 ? 18.256 -6.833 -25.109 1.00 71.19 198 ASP A N 1
ATOM 1520 C CA . ASP A 1 198 ? 18.577 -6.079 -26.332 1.00 71.19 198 ASP A CA 1
ATOM 1521 C C . ASP A 1 198 ? 20.075 -6.135 -26.710 1.00 71.19 198 ASP A C 1
ATOM 1523 O O . ASP A 1 198 ? 20.495 -5.573 -27.722 1.00 71.19 198 ASP A O 1
ATOM 1527 N N . GLY A 1 199 ? 20.882 -6.861 -25.924 1.00 65.00 199 GLY A N 1
ATOM 1528 C CA . GLY A 1 199 ? 22.328 -6.988 -26.111 1.00 65.00 199 GLY A CA 1
ATOM 1529 C C . GLY A 1 199 ? 23.162 -5.893 -25.437 1.00 65.00 199 GLY A C 1
ATOM 1530 O O . GLY A 1 199 ? 24.387 -5.951 -25.525 1.00 65.00 199 GLY A O 1
ATOM 1531 N N . PHE A 1 200 ? 22.540 -4.947 -24.727 1.00 65.25 200 PHE A N 1
ATOM 1532 C CA . PHE A 1 200 ? 23.206 -3.905 -23.936 1.00 65.25 200 PHE A CA 1
ATOM 1533 C C . PHE A 1 200 ? 23.226 -4.219 -22.435 1.00 65.25 200 PHE A C 1
ATOM 1535 O O . PHE A 1 200 ? 23.395 -3.333 -21.600 1.00 65.25 200 PHE A O 1
ATOM 1542 N N . GLU A 1 201 ? 23.116 -5.502 -22.094 1.00 67.44 201 GLU A N 1
ATOM 1543 C CA . GLU A 1 201 ? 23.071 -6.024 -20.729 1.00 67.44 201 GLU A CA 1
ATOM 1544 C C . GLU A 1 201 ? 24.139 -5.418 -19.805 1.00 67.44 201 GLU A C 1
ATOM 1546 O O . GLU A 1 201 ? 23.836 -5.056 -18.673 1.00 67.44 201 GLU A O 1
ATOM 1551 N N . GLU A 1 202 ? 25.372 -5.227 -20.275 1.00 62.72 202 GLU A N 1
ATOM 1552 C CA . GLU A 1 202 ? 26.456 -4.647 -19.468 1.00 62.72 202 GLU A CA 1
ATOM 1553 C C . GLU A 1 202 ? 26.226 -3.179 -19.058 1.00 62.72 202 GLU A C 1
ATOM 1555 O O . GLU A 1 202 ? 26.764 -2.748 -18.036 1.00 62.72 202 GLU A O 1
ATOM 1560 N N . LEU A 1 203 ? 25.425 -2.416 -19.813 1.00 60.94 203 LEU A N 1
ATOM 1561 C CA . LEU A 1 203 ? 25.176 -0.993 -19.552 1.00 60.94 203 LEU A CA 1
ATOM 1562 C C . LEU A 1 203 ? 24.194 -0.765 -18.399 1.00 60.94 203 LEU A C 1
ATOM 1564 O O . LEU A 1 203 ? 24.326 0.230 -17.689 1.00 60.94 203 LEU A O 1
ATOM 1568 N N . TYR A 1 204 ? 23.240 -1.674 -18.188 1.00 68.81 204 TYR A N 1
ATOM 1569 C CA . TYR A 1 204 ? 22.159 -1.484 -17.211 1.00 68.81 204 TYR A CA 1
ATOM 1570 C C . TYR A 1 204 ? 21.962 -2.658 -16.227 1.00 68.81 204 TYR A C 1
ATOM 1572 O O . TYR A 1 204 ? 21.259 -2.492 -15.230 1.00 68.81 204 TYR A O 1
ATOM 1580 N N . ASN A 1 205 ? 22.624 -3.815 -16.412 1.00 63.34 205 ASN A N 1
ATOM 1581 C CA . ASN A 1 205 ? 22.595 -4.928 -15.441 1.00 63.34 205 ASN A CA 1
ATOM 1582 C C . ASN A 1 205 ? 23.518 -4.706 -14.228 1.00 63.34 205 ASN A C 1
ATOM 1584 O O . ASN A 1 205 ? 23.689 -5.608 -13.399 1.00 63.34 205 ASN A O 1
ATOM 1588 N N . LYS A 1 206 ? 24.140 -3.530 -14.091 1.00 70.44 206 LYS A N 1
ATOM 1589 C CA . LYS A 1 206 ? 24.927 -3.217 -12.901 1.00 70.44 206 LYS A CA 1
ATOM 1590 C C . LYS A 1 206 ? 23.984 -2.886 -11.752 1.00 70.44 206 LYS A C 1
ATOM 1592 O O . LYS A 1 206 ? 23.188 -1.958 -11.840 1.00 70.44 206 LYS A O 1
ATOM 1597 N N . PHE A 1 207 ? 24.114 -3.629 -10.656 1.00 72.25 207 PHE A N 1
ATOM 1598 C CA . PHE A 1 207 ? 23.394 -3.298 -9.437 1.00 72.25 207 PHE A CA 1
ATOM 1599 C C . PHE A 1 207 ? 23.745 -1.890 -8.982 1.00 72.25 207 PHE A C 1
ATOM 1601 O O . PHE A 1 207 ? 24.918 -1.544 -8.799 1.00 72.25 207 PHE A O 1
ATOM 1608 N N . ILE A 1 208 ? 22.699 -1.102 -8.794 1.00 76.69 208 ILE A N 1
ATOM 1609 C CA . ILE A 1 208 ? 22.820 0.266 -8.331 1.00 76.69 208 ILE A CA 1
ATOM 1610 C C . ILE A 1 208 ? 23.111 0.259 -6.836 1.00 76.69 208 ILE A C 1
ATOM 1612 O O . ILE A 1 208 ? 22.475 -0.463 -6.064 1.00 76.69 208 ILE A O 1
ATOM 1616 N N . GLN A 1 209 ? 24.130 1.028 -6.448 1.00 73.62 209 GLN A N 1
ATOM 1617 C CA . GLN A 1 209 ? 24.573 1.091 -5.064 1.00 73.62 209 GLN A CA 1
ATOM 1618 C C . GLN A 1 209 ? 23.575 1.919 -4.255 1.00 73.62 209 GLN A C 1
ATOM 1620 O O . GLN A 1 209 ? 23.356 3.092 -4.563 1.00 73.62 209 GLN A O 1
ATOM 1625 N N . PRO A 1 210 ? 22.962 1.338 -3.218 1.00 75.31 210 PRO A N 1
ATOM 1626 C CA . PRO A 1 210 ? 21.967 2.047 -2.442 1.00 75.31 210 PRO A CA 1
ATOM 1627 C C . PRO A 1 210 ? 22.608 3.161 -1.615 1.00 75.31 210 PRO A C 1
ATOM 1629 O O . PRO A 1 210 ? 23.628 2.961 -0.960 1.00 75.31 210 PRO A O 1
ATOM 1632 N N . LYS A 1 211 ? 21.984 4.343 -1.620 1.00 77.38 211 LYS A N 1
ATOM 1633 C CA . LYS A 1 211 ? 22.458 5.505 -0.846 1.00 77.38 211 LYS A CA 1
ATOM 1634 C C . LYS A 1 211 ? 22.119 5.394 0.643 1.00 77.38 211 LYS A C 1
ATOM 1636 O O . LYS A 1 211 ? 22.811 5.964 1.480 1.00 77.38 211 LYS A O 1
ATOM 1641 N N . LYS A 1 212 ? 21.043 4.677 0.969 1.00 86.19 212 LYS A N 1
ATOM 1642 C CA . LYS A 1 212 ? 20.502 4.478 2.322 1.00 86.19 212 LYS A CA 1
ATOM 1643 C C . LYS A 1 212 ? 20.197 3.001 2.576 1.00 86.19 212 LYS A C 1
ATOM 1645 O O . LYS A 1 212 ? 19.985 2.224 1.641 1.00 86.19 212 LYS A O 1
ATOM 1650 N N . ALA A 1 213 ? 20.155 2.611 3.846 1.00 90.19 213 ALA A N 1
ATOM 1651 C CA . ALA A 1 213 ? 20.049 1.209 4.252 1.00 90.19 213 ALA A CA 1
ATOM 1652 C C . ALA A 1 213 ? 18.642 0.601 4.106 1.00 90.19 213 ALA A C 1
ATOM 1654 O O . ALA A 1 213 ? 18.530 -0.625 4.056 1.00 90.19 213 ALA A O 1
ATOM 1655 N N . THR A 1 214 ? 17.591 1.424 4.023 1.00 93.50 214 THR A N 1
ATOM 1656 C CA . THR A 1 214 ? 16.199 0.953 3.970 1.00 93.50 214 THR A CA 1
ATOM 1657 C C . THR A 1 214 ? 15.437 1.436 2.738 1.00 93.50 214 THR A C 1
ATOM 1659 O O . THR A 1 214 ? 15.731 2.481 2.154 1.00 93.50 214 THR A O 1
ATOM 1662 N N . ALA A 1 215 ? 14.417 0.671 2.364 1.00 94.12 215 ALA A N 1
ATOM 1663 C CA . ALA A 1 215 ? 13.360 1.033 1.432 1.00 94.12 215 ALA A CA 1
ATOM 1664 C C . ALA A 1 215 ? 12.004 0.988 2.151 1.00 94.12 215 ALA A C 1
ATOM 1666 O O . ALA A 1 215 ? 11.846 0.265 3.135 1.00 94.12 215 ALA A O 1
ATOM 1667 N N . LEU A 1 216 ? 11.027 1.734 1.640 1.00 92.81 216 LEU A N 1
ATOM 1668 C CA . LEU A 1 216 ? 9.684 1.813 2.211 1.00 92.81 216 LEU A CA 1
ATOM 1669 C C . LEU A 1 216 ? 8.647 1.231 1.251 1.00 92.81 216 LEU A C 1
ATOM 1671 O O . LEU A 1 216 ? 8.511 1.697 0.121 1.00 92.81 216 LEU A O 1
ATOM 1675 N N . ILE A 1 217 ? 7.865 0.256 1.706 1.00 91.69 217 ILE A N 1
ATOM 1676 C CA . ILE A 1 217 ? 6.657 -0.196 1.011 1.00 91.69 217 ILE A CA 1
ATOM 1677 C C . ILE A 1 217 ? 5.525 0.771 1.351 1.00 91.69 217 ILE A C 1
ATOM 1679 O O . ILE A 1 217 ? 5.060 0.812 2.489 1.00 91.69 217 ILE A O 1
ATOM 1683 N N . SER A 1 218 ? 5.059 1.535 0.362 1.00 86.50 218 SER A N 1
ATOM 1684 C CA . SER A 1 218 ? 4.027 2.556 0.568 1.00 86.50 218 SER A CA 1
ATOM 1685 C C . SER A 1 218 ? 2.761 2.243 -0.220 1.00 86.50 218 SER A C 1
ATOM 1687 O O . SER A 1 218 ? 2.701 2.391 -1.440 1.00 86.50 218 SER A O 1
ATOM 1689 N N . LEU A 1 219 ? 1.705 1.865 0.497 1.00 78.44 219 LEU A N 1
ATOM 1690 C CA . LEU A 1 219 ? 0.399 1.544 -0.085 1.00 78.44 219 LEU A CA 1
ATOM 1691 C C . LEU A 1 219 ? -0.283 2.748 -0.749 1.00 78.44 219 LEU A C 1
ATOM 1693 O O . LEU A 1 219 ? -1.022 2.585 -1.721 1.00 78.44 219 LEU A O 1
ATOM 1697 N N . GLY A 1 220 ? -0.032 3.949 -0.224 1.00 75.62 220 GLY A N 1
ATOM 1698 C CA . GLY A 1 220 ? -0.622 5.196 -0.711 1.00 75.62 220 GLY A CA 1
ATOM 1699 C C . GLY A 1 220 ? 0.111 5.803 -1.907 1.00 75.62 220 GLY A C 1
ATOM 1700 O O . GLY A 1 220 ? -0.467 6.617 -2.627 1.00 75.62 220 GLY A O 1
ATOM 1701 N N . THR A 1 221 ? 1.363 5.407 -2.159 1.00 82.62 221 THR A N 1
ATOM 1702 C CA . THR A 1 221 ? 2.166 5.984 -3.244 1.00 82.62 221 THR A CA 1
ATOM 1703 C C . THR A 1 221 ? 1.798 5.319 -4.576 1.00 82.62 221 THR A C 1
ATOM 1705 O O . THR A 1 221 ? 1.966 4.111 -4.725 1.00 82.62 221 THR A O 1
ATOM 1708 N N . PRO A 1 222 ? 1.305 6.056 -5.589 1.00 81.88 222 PRO A N 1
ATOM 1709 C CA . PRO A 1 222 ? 0.792 5.449 -6.819 1.00 81.88 222 PRO A CA 1
ATOM 1710 C C . PRO A 1 222 ? 1.879 5.049 -7.832 1.00 81.88 222 PRO A C 1
ATOM 1712 O O . PRO A 1 222 ? 1.538 4.432 -8.843 1.00 81.88 222 PRO A O 1
ATOM 1715 N N . PHE A 1 223 ? 3.144 5.375 -7.564 1.00 87.69 223 PHE A N 1
ATOM 1716 C CA . PHE A 1 223 ? 4.328 5.120 -8.390 1.00 87.69 223 PHE A CA 1
ATOM 1717 C C . PHE A 1 223 ? 5.446 4.477 -7.559 1.00 87.69 223 PHE A C 1
ATOM 1719 O O . PHE A 1 223 ? 5.381 4.453 -6.332 1.00 87.69 223 PHE A O 1
ATOM 1726 N N . ILE A 1 224 ? 6.469 3.948 -8.225 1.00 92.94 224 ILE A N 1
ATOM 1727 C CA . ILE A 1 224 ? 7.723 3.562 -7.570 1.00 92.94 224 ILE A CA 1
ATOM 1728 C C . ILE A 1 224 ? 8.657 4.770 -7.585 1.00 92.94 224 ILE A C 1
ATOM 1730 O O . ILE A 1 224 ? 8.809 5.398 -8.625 1.00 92.94 224 ILE A O 1
ATOM 1734 N N . VAL A 1 225 ? 9.289 5.084 -6.458 1.00 92.81 225 VAL A N 1
ATOM 1735 C CA . VAL A 1 225 ? 10.338 6.108 -6.400 1.00 92.81 225 VAL A CA 1
ATOM 1736 C C . VAL A 1 225 ? 11.686 5.418 -6.319 1.00 92.81 225 VAL A C 1
ATOM 1738 O O . VAL A 1 225 ? 11.909 4.593 -5.428 1.00 92.81 225 VAL A O 1
ATOM 1741 N N . VAL A 1 226 ? 12.566 5.754 -7.253 1.00 91.81 226 VAL A N 1
ATOM 1742 C CA . VAL A 1 226 ? 13.917 5.206 -7.357 1.00 91.81 226 VAL A CA 1
ATOM 1743 C C . VAL A 1 226 ? 14.967 6.322 -7.294 1.00 91.81 226 VAL A C 1
ATOM 1745 O O . VAL A 1 226 ? 14.649 7.479 -7.567 1.00 91.81 226 VAL A O 1
ATOM 1748 N N . PRO A 1 227 ? 16.227 6.009 -6.965 1.00 89.31 227 PRO A N 1
ATOM 1749 C CA . PRO A 1 227 ? 17.332 6.938 -7.157 1.00 89.31 227 PRO A CA 1
ATOM 1750 C C . PRO A 1 227 ? 17.508 7.320 -8.637 1.00 89.31 227 PRO A C 1
ATOM 1752 O O . PRO A 1 227 ? 17.136 6.560 -9.539 1.00 89.31 227 PRO A O 1
ATOM 1755 N N . SER A 1 228 ? 18.075 8.501 -8.897 1.00 85.56 228 SER A N 1
ATOM 1756 C CA . SER A 1 228 ? 18.174 9.060 -10.255 1.00 85.56 228 SER A CA 1
ATOM 1757 C C . SER A 1 228 ? 18.933 8.158 -11.234 1.00 85.56 228 SER A C 1
ATOM 1759 O O . SER A 1 228 ? 18.547 8.054 -12.393 1.00 85.56 228 SER A O 1
ATOM 1761 N N . ASP A 1 229 ? 19.957 7.437 -10.781 1.00 84.62 229 ASP A N 1
ATOM 1762 C CA . ASP A 1 229 ? 20.742 6.503 -11.601 1.00 84.62 229 ASP A CA 1
ATOM 1763 C C . ASP A 1 229 ? 19.941 5.286 -12.100 1.00 84.62 229 ASP A C 1
ATOM 1765 O O . ASP A 1 229 ? 20.177 4.803 -13.213 1.00 84.62 229 ASP A O 1
ATOM 1769 N N . VAL A 1 230 ? 18.945 4.824 -11.337 1.00 87.62 230 VAL A N 1
ATOM 1770 C CA . VAL A 1 230 ? 18.003 3.786 -11.792 1.00 87.62 230 VAL A CA 1
ATOM 1771 C C . VAL A 1 230 ? 17.144 4.334 -12.921 1.00 87.62 230 VAL A C 1
ATOM 1773 O O . VAL A 1 230 ? 16.956 3.663 -13.936 1.00 87.62 230 VAL A O 1
ATOM 1776 N N . LEU A 1 231 ? 16.637 5.559 -12.763 1.00 87.12 231 LEU A N 1
ATOM 1777 C CA . LEU A 1 231 ? 15.799 6.188 -13.778 1.00 87.12 231 LEU A CA 1
ATOM 1778 C C . LEU A 1 231 ? 16.587 6.472 -15.063 1.00 87.12 231 LEU A C 1
ATOM 1780 O O . LEU A 1 231 ? 16.072 6.209 -16.146 1.00 87.12 231 LEU A O 1
ATOM 1784 N N . GLU A 1 232 ? 17.836 6.936 -14.958 1.00 83.56 232 GLU A N 1
ATOM 1785 C CA . GLU A 1 232 ? 18.721 7.107 -16.118 1.00 83.56 232 GLU A CA 1
ATOM 1786 C C . GLU A 1 232 ? 18.964 5.777 -16.840 1.00 83.56 232 GLU A C 1
ATOM 1788 O O . GLU A 1 232 ? 18.849 5.716 -18.061 1.00 83.56 232 GLU A O 1
ATOM 1793 N N . SER A 1 233 ? 19.209 4.686 -16.106 1.00 83.81 233 SER A N 1
ATOM 1794 C CA . SER A 1 233 ? 19.378 3.351 -16.705 1.00 83.81 233 SER A CA 1
ATOM 1795 C C . SER A 1 233 ? 18.131 2.915 -17.485 1.00 83.81 233 SER A C 1
ATOM 1797 O O . SER A 1 233 ? 18.231 2.340 -18.568 1.00 83.81 233 SER A O 1
ATOM 1799 N N . LEU A 1 234 ? 16.942 3.238 -16.970 1.00 86.00 234 LEU A N 1
ATOM 1800 C CA . LEU A 1 234 ? 15.673 2.958 -17.639 1.00 86.00 234 LEU A CA 1
ATOM 1801 C C . LEU A 1 234 ? 15.442 3.819 -18.884 1.00 86.00 234 LEU A C 1
ATOM 1803 O O . LEU A 1 234 ? 14.817 3.335 -19.825 1.00 86.00 234 LEU A O 1
ATOM 1807 N N . ARG A 1 235 ? 15.947 5.059 -18.937 1.00 83.12 235 ARG A N 1
ATOM 1808 C CA . ARG A 1 235 ? 15.820 5.912 -20.135 1.00 83.12 235 ARG A CA 1
ATOM 1809 C C . ARG A 1 235 ? 16.451 5.279 -21.365 1.00 83.12 235 ARG A C 1
ATOM 1811 O O . ARG A 1 235 ? 15.913 5.436 -22.452 1.00 83.12 235 ARG A O 1
ATOM 1818 N N . PHE A 1 236 ? 17.555 4.556 -21.192 1.00 79.00 236 PHE A N 1
ATOM 1819 C CA . PHE A 1 236 ? 18.208 3.845 -22.292 1.00 79.00 236 PHE A CA 1
ATOM 1820 C C . PHE A 1 236 ? 17.444 2.591 -22.728 1.00 79.00 236 PHE A C 1
ATOM 1822 O O . PHE A 1 236 ? 17.510 2.224 -23.896 1.00 79.00 236 PHE A O 1
ATOM 1829 N N . ALA A 1 237 ? 16.704 1.959 -21.814 1.00 77.88 237 ALA A N 1
ATOM 1830 C CA . ALA A 1 237 ? 15.925 0.756 -22.100 1.00 77.88 237 ALA A CA 1
ATOM 1831 C C . ALA A 1 237 ? 14.542 1.055 -22.715 1.00 77.88 237 ALA A C 1
ATOM 1833 O O . ALA A 1 237 ? 13.912 0.165 -23.282 1.00 77.88 237 ALA A O 1
ATOM 1834 N N . VAL A 1 238 ? 14.033 2.287 -22.598 1.00 78.00 238 VAL A N 1
ATOM 1835 C CA . VAL A 1 238 ? 12.718 2.669 -23.137 1.00 78.00 238 VAL A CA 1
ATOM 1836 C C . VAL A 1 238 ? 12.897 3.338 -24.509 1.00 78.00 238 VAL A C 1
ATOM 1838 O O . VAL A 1 238 ? 13.456 4.429 -24.581 1.00 78.00 238 VAL A O 1
ATOM 1841 N N . PRO A 1 239 ? 12.390 2.739 -25.606 1.00 64.75 239 PRO A N 1
ATOM 1842 C CA . PRO A 1 239 ? 12.703 3.161 -26.978 1.00 64.75 239 PRO A CA 1
ATOM 1843 C C . PRO A 1 239 ? 12.195 4.563 -27.356 1.00 64.75 239 PRO A C 1
ATOM 1845 O O . PRO A 1 239 ? 12.694 5.158 -28.307 1.00 64.75 239 PRO A O 1
ATOM 1848 N N . ILE A 1 240 ? 11.214 5.102 -26.625 1.00 62.78 240 ILE A N 1
ATOM 1849 C CA . ILE A 1 240 ? 10.696 6.462 -26.805 1.00 62.78 240 ILE A CA 1
ATOM 1850 C C . ILE A 1 240 ? 10.577 7.082 -25.417 1.00 62.78 240 ILE A C 1
ATOM 1852 O O . ILE A 1 240 ? 9.563 6.890 -24.748 1.00 62.78 240 ILE A O 1
ATOM 1856 N N . ALA A 1 241 ? 11.626 7.781 -24.983 1.00 60.00 241 ALA A N 1
ATOM 1857 C CA . ALA A 1 241 ? 11.613 8.649 -23.814 1.00 60.00 241 ALA A CA 1
ATOM 1858 C C . ALA A 1 241 ? 11.751 10.099 -24.291 1.00 60.00 241 ALA A C 1
ATOM 1860 O O . ALA A 1 241 ? 12.775 10.470 -24.861 1.00 60.00 241 ALA A O 1
ATOM 1861 N N . PHE A 1 242 ? 10.718 10.919 -24.097 1.00 58.47 242 PHE A N 1
ATOM 1862 C CA . PHE A 1 242 ? 10.768 12.330 -24.486 1.00 58.47 242 PHE A CA 1
ATOM 1863 C C . PHE A 1 242 ? 11.645 13.117 -23.494 1.00 58.47 242 PHE A C 1
ATOM 1865 O O . PHE A 1 242 ? 11.299 13.177 -22.310 1.00 58.47 242 PHE A O 1
ATOM 1872 N N . PRO A 1 243 ? 12.762 13.740 -23.924 1.00 53.28 243 PRO A N 1
ATOM 1873 C CA . PRO A 1 243 ? 13.495 14.669 -23.077 1.00 53.28 243 PRO A CA 1
ATOM 1874 C C . PRO A 1 243 ? 12.688 15.964 -22.986 1.00 53.28 243 PRO A C 1
ATOM 1876 O O . PRO A 1 243 ? 12.567 16.711 -23.955 1.00 53.28 243 PRO A O 1
ATOM 1879 N N . LEU A 1 244 ? 12.095 16.222 -21.826 1.00 55.00 244 LEU A N 1
ATOM 1880 C CA . LEU A 1 244 ? 11.230 17.380 -21.626 1.00 55.00 244 LEU A CA 1
ATOM 1881 C C . LEU A 1 244 ? 11.989 18.450 -20.837 1.00 55.00 244 LEU A C 1
ATOM 1883 O O . LEU A 1 244 ? 12.600 18.181 -19.804 1.00 55.00 244 LEU A O 1
ATOM 1887 N N . GLY A 1 245 ? 11.996 19.670 -21.378 1.00 51.56 245 GLY A N 1
ATOM 1888 C CA . GLY A 1 245 ? 12.874 20.767 -20.961 1.00 51.56 245 GLY A CA 1
ATOM 1889 C C . GLY A 1 245 ? 12.555 21.417 -19.611 1.00 51.56 245 GLY A C 1
ATOM 1890 O O . GLY A 1 245 ? 13.274 22.333 -19.217 1.00 51.56 245 GLY A O 1
ATOM 1891 N N . SER A 1 246 ? 11.525 20.975 -18.882 1.00 57.72 246 SER A N 1
ATOM 1892 C CA . SER A 1 246 ? 11.194 21.527 -17.562 1.00 57.72 246 SER A CA 1
ATOM 1893 C C . SER A 1 246 ? 11.744 20.659 -16.424 1.00 57.72 246 SER A C 1
ATOM 1895 O O . SER A 1 246 ? 11.791 19.431 -16.511 1.00 57.72 246 SER A O 1
ATOM 1897 N N . SER A 1 247 ? 12.189 21.301 -15.340 1.00 58.78 247 SER A N 1
ATOM 1898 C CA . SER A 1 247 ? 12.765 20.639 -14.158 1.00 58.78 247 SER A CA 1
ATOM 1899 C C . SER A 1 247 ? 11.833 19.603 -13.530 1.00 58.78 247 SER A C 1
ATOM 1901 O O . SER A 1 247 ? 12.307 18.555 -13.101 1.00 58.78 247 SER A O 1
ATOM 1903 N N . ASP A 1 248 ? 10.524 19.858 -13.536 1.00 56.06 248 ASP A N 1
ATOM 1904 C CA . ASP A 1 248 ? 9.526 19.002 -12.880 1.00 56.06 248 ASP A CA 1
ATOM 1905 C C . ASP A 1 248 ? 9.254 17.705 -13.652 1.00 56.06 248 ASP A C 1
ATOM 1907 O O . ASP A 1 248 ? 8.812 16.706 -13.084 1.00 56.06 248 ASP A O 1
ATOM 1911 N N . ILE A 1 249 ? 9.545 17.698 -14.954 1.00 62.22 249 ILE A N 1
ATOM 1912 C CA . ILE A 1 249 ? 9.278 16.563 -15.836 1.00 62.22 249 ILE A CA 1
ATOM 1913 C C . ILE A 1 249 ? 10.479 15.607 -15.909 1.00 62.22 249 ILE A C 1
ATOM 1915 O O . ILE A 1 249 ? 10.302 14.425 -16.204 1.00 62.22 249 ILE A O 1
ATOM 1919 N N . LYS A 1 250 ? 11.686 16.064 -15.539 1.00 66.50 250 LYS A N 1
ATOM 1920 C CA . LYS A 1 250 ? 12.909 15.236 -15.513 1.00 66.50 250 LYS A CA 1
ATOM 1921 C C . LYS A 1 250 ? 12.776 13.993 -14.635 1.00 66.50 250 LYS A C 1
ATOM 1923 O O . LYS A 1 250 ? 13.431 12.990 -14.897 1.00 66.50 250 LYS A O 1
ATOM 1928 N N . ASN A 1 251 ? 11.912 14.036 -13.629 1.00 81.12 251 ASN A N 1
ATOM 1929 C CA . ASN A 1 251 ? 11.770 12.946 -12.673 1.00 81.12 251 ASN A CA 1
ATOM 1930 C C . ASN A 1 251 ? 10.856 11.815 -13.148 1.00 81.12 251 ASN A C 1
ATOM 1932 O O . ASN A 1 251 ? 10.633 10.893 -12.378 1.00 81.12 251 ASN A O 1
ATOM 1936 N N . TYR A 1 252 ? 10.317 11.862 -14.368 1.00 83.19 252 TYR A N 1
ATOM 1937 C CA . TYR A 1 252 ? 9.401 10.848 -14.892 1.00 83.19 252 TYR A CA 1
ATOM 1938 C C . TYR A 1 252 ? 9.826 10.371 -16.281 1.00 83.19 252 TYR A C 1
ATOM 1940 O O . TYR A 1 252 ? 10.542 11.064 -17.004 1.00 83.19 252 TYR A O 1
ATOM 1948 N N . LEU A 1 253 ? 9.349 9.186 -16.668 1.00 86.00 253 LEU A N 1
ATOM 1949 C CA . LEU A 1 253 ? 9.512 8.653 -18.020 1.00 86.00 253 LEU A CA 1
ATOM 1950 C C . LEU A 1 253 ? 8.183 8.716 -18.763 1.00 86.00 253 LEU A C 1
ATOM 1952 O O . LEU A 1 253 ? 7.147 8.325 -18.224 1.00 86.00 253 LEU A O 1
ATOM 1956 N N . TYR A 1 254 ? 8.233 9.176 -20.007 1.00 84.81 254 TYR A N 1
ATOM 1957 C CA . TYR A 1 254 ? 7.074 9.306 -20.884 1.00 84.81 254 TYR A CA 1
ATOM 1958 C C . TYR A 1 254 ? 7.297 8.495 -22.139 1.00 84.81 254 TYR A C 1
ATOM 1960 O O . TYR A 1 254 ? 8.408 8.460 -22.652 1.00 84.81 254 TYR A O 1
ATOM 1968 N N . THR A 1 255 ? 6.232 7.892 -22.638 1.00 86.25 255 THR A N 1
ATOM 1969 C CA . THR A 1 255 ? 6.207 7.113 -23.871 1.00 86.25 255 THR A CA 1
ATOM 1970 C C . THR A 1 255 ? 4.839 7.273 -24.532 1.00 86.25 255 THR A C 1
ATOM 1972 O O . THR A 1 255 ? 3.956 7.929 -23.976 1.00 86.25 255 THR A O 1
ATOM 1975 N N . THR A 1 256 ? 4.628 6.696 -25.708 1.00 85.81 256 THR A N 1
ATOM 1976 C CA . THR A 1 256 ? 3.290 6.665 -26.308 1.00 85.81 256 THR A CA 1
ATOM 1977 C C . THR A 1 256 ? 2.487 5.500 -25.720 1.00 85.81 256 THR A C 1
ATOM 1979 O O . THR A 1 256 ? 3.035 4.451 -25.373 1.00 85.81 256 THR A O 1
ATOM 1982 N N . CYS A 1 257 ? 1.180 5.666 -25.526 1.00 84.69 257 CYS A N 1
ATOM 1983 C CA . CYS A 1 257 ? 0.362 4.605 -24.934 1.00 84.69 257 CYS A CA 1
ATOM 1984 C C . CYS A 1 257 ? 0.174 3.410 -25.878 1.00 84.69 257 CYS A C 1
ATOM 1986 O O . CYS A 1 257 ? 0.057 2.281 -25.400 1.00 84.69 257 CYS A O 1
ATOM 1988 N N . ASP A 1 258 ? 0.184 3.645 -27.190 1.00 85.56 258 ASP A N 1
ATOM 1989 C CA . ASP A 1 258 ? 0.151 2.623 -28.245 1.00 85.56 258 ASP A CA 1
ATOM 1990 C C . ASP A 1 258 ? 1.512 1.961 -28.500 1.00 85.56 258 ASP A C 1
ATOM 1992 O O . ASP A 1 258 ? 1.564 0.851 -29.029 1.00 85.56 258 ASP A O 1
ATOM 1996 N N . GLY A 1 259 ? 2.609 2.607 -28.101 1.00 83.38 259 GLY A N 1
ATOM 1997 C CA . GLY A 1 259 ? 3.952 2.061 -28.226 1.00 83.38 259 GLY A CA 1
ATOM 1998 C C . GLY A 1 259 ? 4.111 0.824 -27.352 1.00 83.38 259 GLY A C 1
ATOM 1999 O O . GLY A 1 259 ? 3.849 0.865 -26.151 1.00 83.38 259 GLY A O 1
ATOM 2000 N N . THR A 1 260 ? 4.543 -0.291 -27.931 1.00 83.81 260 THR A N 1
ATOM 2001 C CA . THR A 1 260 ? 4.814 -1.519 -27.177 1.00 83.81 260 THR A CA 1
ATOM 2002 C C . THR A 1 260 ? 6.212 -1.464 -26.575 1.00 83.81 260 THR A C 1
ATOM 2004 O O . THR A 1 260 ? 7.186 -1.311 -27.317 1.00 83.81 260 THR A O 1
ATOM 2007 N N . ILE A 1 261 ? 6.334 -1.634 -25.259 1.00 85.88 261 ILE A N 1
ATOM 2008 C CA . ILE A 1 261 ? 7.626 -1.903 -24.625 1.00 85.88 261 ILE A CA 1
ATOM 2009 C C . ILE A 1 261 ? 7.858 -3.414 -24.663 1.00 85.88 261 ILE A C 1
ATOM 2011 O O . ILE A 1 261 ? 6.952 -4.191 -24.357 1.00 85.88 261 ILE A O 1
ATOM 2015 N N . ASP A 1 262 ? 9.062 -3.842 -25.052 1.00 85.56 262 ASP A N 1
ATOM 2016 C CA . ASP A 1 262 ? 9.413 -5.263 -25.060 1.00 85.56 262 ASP A CA 1
ATOM 2017 C C . ASP A 1 262 ? 9.171 -5.854 -23.650 1.00 85.56 262 ASP A C 1
ATOM 2019 O O . ASP A 1 262 ? 9.736 -5.359 -22.670 1.00 85.56 262 ASP A O 1
ATOM 2023 N N . PRO A 1 263 ? 8.328 -6.897 -23.509 1.00 83.31 263 PRO A N 1
ATOM 2024 C CA . PRO A 1 263 ? 7.949 -7.456 -22.210 1.00 83.31 263 PRO A CA 1
ATOM 2025 C C . PRO A 1 263 ? 9.116 -8.132 -21.476 1.00 83.31 263 PRO A C 1
ATOM 2027 O O . PRO A 1 263 ? 9.014 -8.430 -20.282 1.00 83.31 263 PRO A O 1
ATOM 2030 N N . SER A 1 264 ? 10.230 -8.395 -22.166 1.00 85.25 264 SER A N 1
ATOM 2031 C CA . SER A 1 264 ? 11.473 -8.827 -21.535 1.00 85.25 264 SER A CA 1
ATOM 2032 C C . SER A 1 264 ? 12.151 -7.704 -20.748 1.00 85.25 264 SER A C 1
ATOM 2034 O O . SER A 1 264 ? 12.889 -8.012 -19.810 1.00 85.25 264 SER A O 1
ATOM 2036 N N . ILE A 1 265 ? 11.852 -6.437 -21.052 1.00 88.31 265 ILE A N 1
ATOM 2037 C CA . ILE A 1 265 ? 12.385 -5.275 -20.344 1.00 88.31 265 ILE A CA 1
ATOM 2038 C C . ILE A 1 265 ? 11.638 -5.089 -19.024 1.00 88.31 265 ILE A C 1
ATOM 2040 O O . ILE A 1 265 ? 10.426 -4.862 -18.979 1.00 88.31 265 ILE A O 1
ATOM 2044 N N . ALA A 1 266 ? 12.369 -5.188 -17.920 1.00 91.06 266 ALA A N 1
ATOM 2045 C CA . ALA A 1 266 ? 11.818 -5.141 -16.577 1.00 91.06 266 ALA A CA 1
ATOM 2046 C C . ALA A 1 266 ? 12.782 -4.488 -15.587 1.00 91.06 266 ALA A C 1
ATOM 2048 O O . ALA A 1 266 ? 13.992 -4.468 -15.788 1.00 91.06 266 ALA A O 1
ATOM 2049 N N . ILE A 1 267 ? 12.241 -4.024 -14.468 1.00 92.12 267 ILE A N 1
ATOM 2050 C CA . ILE A 1 267 ? 13.015 -3.713 -13.269 1.00 92.12 267 ILE A CA 1
ATOM 2051 C C . ILE A 1 267 ? 12.897 -4.885 -12.287 1.00 92.12 267 ILE A C 1
ATOM 2053 O O . ILE A 1 267 ? 11.799 -5.392 -12.037 1.00 92.12 267 ILE A O 1
ATOM 2057 N N . GLU A 1 268 ? 14.028 -5.346 -11.757 1.00 93.00 268 GLU A N 1
ATOM 2058 C CA . GLU A 1 268 ? 14.085 -6.399 -10.741 1.00 93.00 268 GLU A CA 1
ATOM 2059 C C . GLU A 1 268 ? 14.540 -5.827 -9.400 1.00 93.00 268 GLU A C 1
ATOM 2061 O O . GLU A 1 268 ? 15.582 -5.177 -9.313 1.00 93.00 268 GLU A O 1
ATOM 2066 N N . PHE A 1 269 ? 13.760 -6.115 -8.357 1.00 94.06 269 PHE A N 1
ATOM 2067 C CA . PHE A 1 269 ? 14.082 -5.839 -6.961 1.00 94.06 269 PHE A CA 1
ATOM 2068 C C . PHE A 1 269 ? 14.440 -7.157 -6.275 1.00 94.06 269 PHE A C 1
ATOM 2070 O O . PHE A 1 269 ? 13.567 -7.990 -6.026 1.00 94.06 269 PHE A O 1
ATOM 2077 N N . ASP A 1 270 ? 15.723 -7.351 -5.988 1.00 93.75 270 ASP A N 1
ATOM 2078 C CA . ASP A 1 270 ? 16.237 -8.499 -5.246 1.00 93.75 270 ASP A CA 1
ATOM 2079 C C . ASP A 1 270 ? 16.203 -8.198 -3.740 1.00 93.75 270 ASP A C 1
ATOM 2081 O O . ASP A 1 270 ? 16.923 -7.334 -3.228 1.00 93.75 270 ASP A O 1
ATOM 2085 N N . LEU A 1 271 ? 15.321 -8.926 -3.056 1.00 93.81 271 LEU A N 1
ATOM 2086 C CA . LEU A 1 271 ? 15.042 -8.884 -1.625 1.00 93.81 271 LEU A CA 1
ATOM 2087 C C . LEU A 1 271 ? 15.514 -10.191 -0.968 1.00 93.81 271 LEU A C 1
ATOM 2089 O O . LEU A 1 271 ? 14.802 -10.786 -0.157 1.00 93.81 271 LEU A O 1
ATOM 2093 N N . GLN A 1 272 ? 16.724 -10.636 -1.319 1.00 91.19 272 GLN A N 1
ATOM 2094 C CA . GLN A 1 272 ? 17.385 -11.848 -0.827 1.00 91.19 272 GLN A CA 1
ATOM 2095 C C . GLN A 1 272 ? 16.835 -13.133 -1.460 1.00 91.19 272 GLN A C 1
ATOM 2097 O O . GLN A 1 272 ? 17.285 -13.544 -2.525 1.00 91.19 272 GLN A O 1
ATOM 2102 N N . THR A 1 273 ? 15.890 -13.812 -0.808 1.00 91.25 273 THR A N 1
ATOM 2103 C CA . THR A 1 273 ? 15.301 -15.060 -1.324 1.00 91.25 273 THR A CA 1
ATOM 2104 C C . THR A 1 273 ? 14.125 -14.802 -2.265 1.00 91.25 273 THR A C 1
ATOM 2106 O O . THR A 1 273 ? 13.659 -15.722 -2.937 1.00 91.25 273 THR A O 1
ATOM 2109 N N . VAL A 1 274 ? 13.669 -13.549 -2.352 1.00 93.38 274 VAL A N 1
ATOM 2110 C CA . VAL A 1 274 ? 12.543 -13.114 -3.177 1.00 93.38 274 VAL A CA 1
ATOM 2111 C C . VAL A 1 274 ? 13.016 -12.066 -4.180 1.00 93.38 274 VAL A C 1
ATOM 2113 O O . VAL A 1 274 ? 13.609 -11.060 -3.803 1.00 93.38 274 VAL A O 1
ATOM 2116 N N . VAL A 1 275 ? 12.713 -12.279 -5.463 1.00 93.38 275 VAL A N 1
ATOM 2117 C CA . VAL A 1 275 ? 12.981 -11.313 -6.539 1.00 93.38 275 VAL A CA 1
ATOM 2118 C C . VAL A 1 275 ? 11.661 -10.870 -7.154 1.00 93.38 275 VAL A C 1
ATOM 2120 O O . VAL A 1 275 ? 10.949 -11.665 -7.774 1.00 93.38 275 VAL A O 1
ATOM 2123 N N . VAL A 1 276 ? 11.331 -9.589 -6.999 1.00 93.44 276 VAL A N 1
ATOM 2124 C CA . VAL A 1 276 ? 10.136 -8.993 -7.603 1.00 93.44 276 VAL A CA 1
ATOM 2125 C C . VAL A 1 276 ? 10.519 -8.388 -8.948 1.00 93.44 276 VAL A C 1
ATOM 2127 O O . VAL A 1 276 ? 11.271 -7.417 -9.008 1.00 93.44 276 VAL A O 1
ATOM 2130 N N . ARG A 1 277 ? 9.992 -8.965 -10.031 1.00 92.69 277 ARG A N 1
ATOM 2131 C CA . ARG A 1 277 ? 10.213 -8.520 -11.412 1.00 92.69 277 ARG A CA 1
ATOM 2132 C C . ARG A 1 277 ? 8.993 -7.776 -11.945 1.00 92.69 277 ARG A C 1
ATOM 2134 O O . ARG A 1 277 ? 7.910 -8.355 -12.041 1.00 92.69 277 ARG A O 1
ATOM 2141 N N . ILE A 1 278 ? 9.187 -6.526 -12.355 1.00 91.69 278 ILE A N 1
ATOM 2142 C CA . ILE A 1 278 ? 8.129 -5.663 -12.888 1.00 91.69 278 ILE A CA 1
ATOM 2143 C C . ILE A 1 278 ? 8.473 -5.284 -14.331 1.00 91.69 278 ILE A C 1
ATOM 2145 O O . ILE A 1 278 ? 9.374 -4.470 -14.542 1.00 91.69 278 ILE A O 1
ATOM 2149 N N . PRO A 1 279 ? 7.780 -5.854 -15.330 1.00 90.88 279 PRO A N 1
ATOM 2150 C CA . PRO A 1 279 ? 7.903 -5.412 -16.715 1.00 90.88 279 PRO A CA 1
ATOM 2151 C C . PRO A 1 279 ? 7.574 -3.928 -16.860 1.00 90.88 279 PRO A C 1
ATOM 2153 O O . PRO A 1 279 ? 6.626 -3.442 -16.240 1.00 90.88 279 PRO A O 1
ATOM 2156 N N . LEU A 1 280 ? 8.333 -3.204 -17.683 1.00 89.81 280 LEU A N 1
ATOM 2157 C CA . LEU A 1 280 ? 8.123 -1.760 -17.845 1.00 89.81 280 LEU A CA 1
ATOM 2158 C C . LEU A 1 280 ? 6.789 -1.430 -18.519 1.00 89.81 280 LEU A C 1
ATOM 2160 O O . LEU A 1 280 ? 6.195 -0.398 -18.212 1.00 89.81 280 LEU A O 1
ATOM 2164 N N . GLU A 1 281 ? 6.275 -2.327 -19.363 1.00 87.81 281 GLU A N 1
ATOM 2165 C CA . GLU A 1 281 ? 4.928 -2.211 -19.936 1.00 87.81 281 GLU A CA 1
ATOM 2166 C C . GLU A 1 281 ? 3.859 -2.100 -18.834 1.00 87.81 281 GLU A C 1
ATOM 2168 O O . GLU A 1 281 ? 2.926 -1.306 -18.942 1.00 87.81 281 GLU A O 1
ATOM 2173 N N . ASP A 1 282 ? 4.037 -2.802 -17.709 1.00 86.94 282 ASP A N 1
ATOM 2174 C CA . ASP A 1 282 ? 3.111 -2.737 -16.574 1.00 86.94 282 ASP A CA 1
ATOM 2175 C C . ASP A 1 282 ? 3.232 -1.441 -15.755 1.00 86.94 282 ASP A C 1
ATOM 2177 O O . ASP A 1 282 ? 2.489 -1.252 -14.788 1.00 86.94 282 ASP A O 1
ATOM 2181 N N . LEU A 1 283 ? 4.170 -0.553 -16.089 1.00 89.38 283 LEU A N 1
ATOM 2182 C CA . LEU A 1 283 ? 4.274 0.769 -15.477 1.00 89.38 283 LEU A CA 1
ATOM 2183 C C . LEU A 1 283 ? 3.498 1.828 -16.268 1.00 89.38 283 LEU A C 1
ATOM 2185 O O . LEU A 1 283 ? 3.220 2.889 -15.705 1.00 89.38 283 LEU A O 1
ATOM 2189 N N . LYS A 1 284 ? 3.121 1.568 -17.527 1.00 87.81 284 LYS A N 1
ATOM 2190 C CA . LYS A 1 284 ? 2.417 2.542 -18.371 1.00 87.81 284 LYS A CA 1
ATOM 2191 C C . LYS A 1 284 ? 1.062 2.922 -17.778 1.00 87.81 284 LYS A C 1
ATOM 2193 O O . LYS A 1 284 ? 0.242 2.080 -17.418 1.00 87.81 284 LYS A O 1
ATOM 2198 N N . THR A 1 285 ? 0.811 4.223 -17.703 1.00 84.56 285 THR A N 1
ATOM 2199 C CA . THR A 1 285 ? -0.488 4.795 -17.352 1.00 84.56 285 THR A CA 1
ATOM 2200 C C . THR A 1 285 ? -0.727 6.053 -18.170 1.00 84.56 285 THR A C 1
ATOM 2202 O O . THR A 1 285 ? 0.210 6.785 -18.477 1.00 84.56 285 THR A O 1
ATOM 2205 N N . VAL A 1 286 ? -1.979 6.317 -18.538 1.00 84.12 286 VAL A N 1
ATOM 2206 C CA . VAL A 1 286 ? -2.333 7.501 -19.333 1.00 84.12 286 VAL A CA 1
ATOM 2207 C C . VAL A 1 286 ? -1.927 8.766 -18.579 1.00 84.12 286 VAL A C 1
ATOM 2209 O O . VAL A 1 286 ? -2.308 8.954 -17.412 1.00 84.12 286 VAL A O 1
ATOM 2212 N N . ALA A 1 287 ? -1.159 9.629 -19.249 1.00 80.81 287 ALA A N 1
ATOM 2213 C CA . ALA A 1 287 ? -0.703 10.882 -18.673 1.00 80.81 287 ALA A CA 1
ATOM 2214 C C . ALA A 1 287 ? -1.910 11.792 -18.365 1.00 80.81 287 ALA A C 1
ATOM 2216 O O . ALA A 1 287 ? -2.848 11.888 -19.162 1.00 80.81 287 ALA A O 1
ATOM 2217 N N . PRO A 1 288 ? -1.951 12.445 -17.189 1.00 72.69 288 PRO A N 1
ATOM 2218 C CA . PRO A 1 288 ? -3.054 13.336 -16.865 1.00 72.69 288 PRO A CA 1
ATOM 2219 C C . PRO A 1 288 ? -3.058 14.571 -17.784 1.00 72.69 288 PRO A C 1
ATOM 2221 O O . PRO A 1 288 ? -1.985 15.046 -18.154 1.00 72.69 288 PRO A O 1
ATOM 2224 N N . PRO A 1 289 ? -4.232 15.173 -18.070 1.00 67.69 289 PRO A N 1
ATOM 2225 C CA . PRO A 1 289 ? -4.347 16.262 -19.040 1.00 67.69 289 PRO A CA 1
ATOM 2226 C C . PRO A 1 289 ? -3.423 17.468 -18.809 1.00 67.69 289 PRO A C 1
ATOM 2228 O O . PRO A 1 289 ? -2.993 18.124 -19.748 1.00 67.69 289 PRO A O 1
ATOM 2231 N N . ARG A 1 290 ? -3.077 17.747 -17.546 1.00 64.25 290 ARG A N 1
ATOM 2232 C CA . ARG A 1 290 ? -2.184 18.857 -17.171 1.00 64.25 290 ARG A CA 1
ATOM 2233 C C . ARG A 1 290 ? -0.738 18.664 -17.633 1.00 64.25 290 ARG A C 1
ATOM 2235 O O . ARG A 1 290 ? 0.001 19.636 -17.705 1.00 64.25 290 ARG A O 1
ATOM 2242 N N . VAL A 1 291 ? -0.327 17.433 -17.932 1.00 61.94 291 VAL A N 1
ATOM 2243 C CA . VAL A 1 291 ? 1.015 17.169 -18.461 1.00 61.94 291 VAL A CA 1
ATOM 2244 C C . VAL A 1 291 ? 1.114 17.688 -19.898 1.00 61.94 291 VAL A C 1
ATOM 2246 O O . VAL A 1 291 ? 2.133 18.276 -20.239 1.00 61.94 291 VAL A O 1
ATOM 2249 N N . TYR A 1 292 ? 0.044 17.601 -20.700 1.00 62.06 292 TYR A N 1
ATOM 2250 C CA . TYR A 1 292 ? 0.043 18.110 -22.080 1.00 62.06 292 TYR A CA 1
ATOM 2251 C C . TYR A 1 292 ? 0.378 19.605 -22.148 1.00 62.06 292 TYR A C 1
ATOM 2253 O O . TYR A 1 292 ? 1.190 20.009 -22.972 1.00 62.06 292 TYR A O 1
ATOM 2261 N N . SER A 1 293 ? -0.149 20.417 -21.222 1.00 57.41 293 SER A N 1
ATOM 2262 C CA . SER A 1 293 ? 0.166 21.853 -21.162 1.00 57.41 293 SER A CA 1
ATOM 2263 C C . SER A 1 293 ? 1.617 22.157 -20.776 1.00 57.41 293 SER A C 1
ATOM 2265 O O . SER A 1 293 ? 2.130 23.216 -21.116 1.00 57.41 293 SER A O 1
ATOM 2267 N N . SER A 1 294 ? 2.291 21.249 -20.065 1.00 57.84 294 SER A N 1
ATOM 2268 C CA . SER A 1 294 ? 3.688 21.426 -19.642 1.00 57.84 294 SER A CA 1
ATOM 2269 C C . SER A 1 294 ? 4.699 20.854 -20.641 1.00 57.84 294 SER A C 1
ATOM 2271 O O . SER A 1 294 ? 5.888 21.144 -20.533 1.00 57.84 294 SER A O 1
ATOM 2273 N N . ILE A 1 295 ? 4.235 20.045 -21.597 1.00 58.28 295 ILE A N 1
ATOM 2274 C CA . ILE A 1 295 ? 5.049 19.411 -22.644 1.00 58.28 295 ILE A CA 1
ATOM 2275 C C . ILE A 1 295 ? 5.263 20.343 -23.857 1.00 58.28 295 ILE A C 1
ATOM 2277 O O . ILE A 1 295 ? 6.151 20.103 -24.673 1.00 58.28 295 ILE A O 1
ATOM 2281 N N . GLY A 1 296 ? 4.530 21.459 -23.926 1.00 56.75 296 GLY A N 1
ATOM 2282 C CA . GLY A 1 296 ? 4.592 22.418 -25.029 1.00 56.75 296 GLY A CA 1
ATOM 2283 C C . GLY A 1 296 ? 3.790 21.964 -26.254 1.00 56.75 296 GLY A C 1
ATOM 2284 O O . GLY A 1 296 ? 3.458 20.788 -26.408 1.00 56.75 296 GLY A O 1
ATOM 2285 N N . ASP A 1 297 ? 3.487 22.913 -27.143 1.00 53.09 297 ASP A N 1
ATOM 2286 C CA . ASP A 1 297 ? 2.572 22.727 -28.285 1.00 53.09 297 ASP A CA 1
ATOM 2287 C C . ASP A 1 297 ? 2.998 21.626 -29.275 1.00 53.09 297 ASP A C 1
ATOM 2289 O O . ASP A 1 297 ? 2.179 21.136 -30.049 1.00 53.09 297 ASP A O 1
ATOM 2293 N N . ILE A 1 298 ? 4.261 21.186 -29.229 1.00 52.44 298 ILE A N 1
ATOM 2294 C CA . ILE A 1 298 ? 4.834 20.190 -30.150 1.00 52.44 298 ILE A CA 1
ATOM 2295 C C . ILE A 1 298 ? 4.181 18.805 -29.986 1.00 52.44 298 ILE A C 1
ATOM 2297 O O . ILE A 1 298 ? 4.169 18.028 -30.937 1.00 52.44 298 ILE A O 1
ATOM 2301 N N . VAL A 1 299 ? 3.586 18.501 -28.826 1.00 54.72 299 VAL A N 1
ATOM 2302 C CA . VAL A 1 299 ? 2.916 17.208 -28.563 1.00 54.72 299 VAL A CA 1
ATOM 2303 C C . VAL A 1 299 ? 1.422 17.380 -28.246 1.00 54.72 299 VAL A C 1
ATOM 2305 O O . VAL A 1 299 ? 0.733 16.419 -27.915 1.00 54.72 299 VAL A O 1
ATOM 2308 N N . ALA A 1 300 ? 0.878 18.596 -28.374 1.00 50.19 300 ALA A N 1
ATOM 2309 C CA . ALA A 1 300 ? -0.511 18.903 -28.017 1.00 50.19 300 ALA A CA 1
ATOM 2310 C C . ALA A 1 300 ? -1.560 18.198 -28.904 1.00 50.19 300 ALA A C 1
ATOM 2312 O O . ALA A 1 300 ? -2.718 18.086 -28.504 1.00 50.19 300 ALA A O 1
ATOM 2313 N N . ASN A 1 301 ? -1.160 17.683 -30.072 1.00 52.50 301 ASN A N 1
ATOM 2314 C CA . ASN A 1 301 ? -2.051 16.938 -30.966 1.00 52.50 301 ASN A CA 1
ATOM 2315 C C . ASN A 1 301 ? -2.094 15.426 -30.686 1.00 52.50 301 ASN A C 1
ATOM 2317 O O . ASN A 1 301 ? -3.047 14.770 -31.107 1.00 52.50 301 ASN A O 1
ATOM 2321 N N . ASP A 1 302 ? -1.133 14.875 -29.937 1.00 57.25 302 ASP A N 1
ATOM 2322 C CA . ASP A 1 302 ? -1.115 13.452 -29.598 1.00 57.25 302 ASP A CA 1
ATOM 2323 C C . ASP A 1 302 ? -1.751 13.226 -28.226 1.00 57.25 302 ASP A C 1
ATOM 2325 O O . ASP A 1 302 ? -1.108 13.230 -27.177 1.00 57.25 302 ASP A O 1
ATOM 2329 N N . SER A 1 303 ? -3.054 12.949 -28.242 1.00 63.91 303 SER A N 1
ATOM 2330 C CA . SER A 1 303 ? -3.851 12.522 -27.077 1.00 63.91 303 SER A CA 1
ATOM 2331 C C . SER A 1 303 ? -3.418 11.177 -26.452 1.00 63.91 303 SER A C 1
ATOM 2333 O O . SER A 1 303 ? -4.123 10.630 -25.605 1.00 63.91 303 SER A O 1
ATOM 2335 N N . ASN A 1 304 ? -2.261 10.640 -26.851 1.00 80.25 304 ASN A N 1
ATOM 2336 C CA . ASN A 1 304 ? -1.833 9.271 -26.593 1.00 80.25 304 ASN A CA 1
ATOM 2337 C C . ASN A 1 304 ? -0.497 9.177 -25.835 1.00 80.25 304 ASN A C 1
ATOM 2339 O O . ASN A 1 304 ? 0.295 8.268 -26.078 1.00 80.25 304 ASN A O 1
ATOM 2343 N N . ILE A 1 305 ? -0.218 10.112 -24.922 1.00 83.06 305 ILE A N 1
ATOM 2344 C CA . ILE A 1 305 ? 0.984 10.051 -24.077 1.00 83.06 305 ILE A CA 1
ATOM 2345 C C . ILE A 1 305 ? 0.696 9.232 -22.818 1.00 83.06 305 ILE A C 1
ATOM 2347 O O . ILE A 1 305 ? -0.262 9.475 -22.078 1.00 83.06 305 ILE A O 1
ATOM 2351 N N . CYS A 1 306 ? 1.589 8.292 -22.531 1.00 86.81 306 CYS A N 1
ATOM 2352 C CA . CYS A 1 306 ? 1.627 7.540 -21.291 1.00 86.81 306 CYS A CA 1
ATOM 2353 C C . CYS A 1 306 ? 2.837 7.955 -20.455 1.00 86.81 306 CYS A C 1
ATOM 2355 O O . CYS A 1 306 ? 3.930 8.186 -20.961 1.00 86.81 306 CYS A O 1
ATOM 2357 N N . ILE A 1 307 ? 2.637 8.018 -19.147 1.00 87.31 307 ILE A N 1
ATOM 2358 C CA . ILE A 1 307 ? 3.700 8.142 -18.157 1.00 87.31 307 ILE A CA 1
ATOM 2359 C C . ILE A 1 307 ? 3.986 6.748 -17.595 1.00 87.31 307 ILE A C 1
ATOM 2361 O O . ILE A 1 307 ? 3.064 5.963 -17.360 1.00 87.31 307 ILE A O 1
ATOM 2365 N N . LEU A 1 308 ? 5.253 6.409 -17.387 1.00 89.56 308 LEU A N 1
ATOM 2366 C CA . LEU A 1 308 ? 5.602 5.233 -16.601 1.00 89.56 308 LEU A CA 1
ATOM 2367 C C . LEU A 1 308 ? 5.436 5.593 -15.125 1.00 89.56 308 LEU A C 1
ATOM 2369 O O . LEU A 1 308 ? 5.906 6.633 -14.677 1.00 89.56 308 LEU A O 1
ATOM 2373 N N . SER A 1 309 ? 4.765 4.733 -14.361 1.00 90.75 309 SER A N 1
ATOM 2374 C CA . SER A 1 309 ? 4.469 4.896 -12.930 1.00 90.75 309 SER A CA 1
ATOM 2375 C C . SER A 1 309 ? 5.717 4.692 -12.060 1.00 90.75 309 SER A C 1
ATOM 2377 O O . SER A 1 309 ? 5.703 3.957 -11.073 1.00 90.75 309 SER A O 1
ATOM 2379 N N . ILE A 1 310 ? 6.811 5.332 -12.448 1.00 91.19 310 ILE A N 1
ATOM 2380 C CA . ILE A 1 310 ? 8.095 5.366 -11.779 1.00 91.19 310 ILE A CA 1
ATOM 2381 C C . ILE A 1 310 ? 8.607 6.801 -11.820 1.00 91.19 310 ILE A C 1
ATOM 2383 O O . ILE A 1 310 ? 8.463 7.491 -12.832 1.00 91.19 310 ILE A O 1
ATOM 2387 N N . SER A 1 311 ? 9.182 7.250 -10.716 1.00 90.75 311 SER A N 1
ATOM 2388 C CA . SER A 1 311 ? 9.800 8.558 -10.621 1.00 90.75 311 SER A CA 1
ATOM 2389 C C . SER A 1 311 ? 11.157 8.495 -9.947 1.00 90.75 311 SER A C 1
ATOM 2391 O O . SER A 1 311 ? 11.458 7.534 -9.235 1.00 90.75 311 SER A O 1
ATOM 2393 N N . SER A 1 312 ? 11.977 9.520 -10.167 1.00 89.06 312 SER A N 1
ATOM 2394 C CA . SER A 1 312 ? 13.237 9.688 -9.450 1.00 89.06 312 SER A CA 1
ATOM 2395 C C . SER A 1 312 ? 13.206 10.823 -8.446 1.00 89.06 312 SER A C 1
ATOM 2397 O O . SER A 1 312 ? 12.683 11.902 -8.716 1.00 89.06 312 SER A O 1
ATOM 2399 N N . THR A 1 313 ? 13.858 10.598 -7.312 1.00 82.50 313 THR A N 1
ATOM 2400 C CA . THR A 1 313 ? 14.383 11.664 -6.458 1.00 82.50 313 THR A CA 1
ATOM 2401 C C . THR A 1 313 ? 15.598 11.134 -5.711 1.00 82.50 313 THR A C 1
ATOM 2403 O O . THR A 1 313 ? 15.624 9.981 -5.282 1.00 82.50 313 THR A O 1
ATOM 2406 N N . ASP A 1 314 ? 16.621 11.970 -5.568 1.00 77.19 314 ASP A N 1
ATOM 2407 C CA . ASP A 1 314 ? 17.793 11.642 -4.755 1.00 77.19 314 ASP A CA 1
ATOM 2408 C C . ASP A 1 314 ? 17.571 11.925 -3.265 1.00 77.19 314 ASP A C 1
ATOM 2410 O O . ASP A 1 314 ? 18.330 11.433 -2.427 1.00 77.19 314 ASP A O 1
ATOM 2414 N N . ASP A 1 315 ? 16.513 12.669 -2.935 1.00 76.88 315 ASP A N 1
ATOM 2415 C CA . ASP A 1 315 ? 16.105 12.966 -1.568 1.00 76.88 315 ASP A CA 1
ATOM 2416 C C . ASP A 1 315 ? 14.765 12.298 -1.251 1.00 76.88 315 ASP A C 1
ATOM 2418 O O . ASP A 1 315 ? 13.687 12.880 -1.357 1.00 76.88 315 ASP A O 1
ATOM 2422 N N . ILE A 1 316 ? 14.843 11.011 -0.929 1.00 75.88 316 ILE A N 1
ATOM 2423 C CA . ILE A 1 316 ? 13.715 10.234 -0.421 1.00 75.88 316 ILE A CA 1
ATOM 2424 C C . ILE A 1 316 ? 13.849 10.219 1.102 1.00 75.88 316 ILE A C 1
ATOM 2426 O O . ILE A 1 316 ? 14.828 9.671 1.602 1.00 75.88 316 ILE A O 1
ATOM 2430 N N . GLU A 1 317 ? 12.903 10.814 1.829 1.00 76.50 317 GLU A N 1
ATOM 2431 C CA . GLU A 1 317 ? 12.818 10.914 3.301 1.00 76.50 317 GLU A CA 1
ATOM 2432 C C . GLU A 1 317 ? 13.412 9.693 4.043 1.00 76.50 317 GLU A C 1
ATOM 2434 O O . GLU A 1 317 ? 12.733 8.710 4.295 1.00 76.50 317 GLU A O 1
ATOM 2439 N N . GLY A 1 318 ? 14.711 9.700 4.359 1.00 82.88 318 GLY A N 1
ATOM 2440 C CA . GLY A 1 318 ? 15.383 8.573 5.034 1.00 82.88 318 GLY A CA 1
ATOM 2441 C C . GLY A 1 318 ? 15.522 7.235 4.271 1.00 82.88 318 GLY A C 1
ATOM 2442 O O . GLY A 1 318 ? 16.286 6.388 4.732 1.00 82.88 318 GLY A O 1
ATOM 2443 N N . HIS A 1 319 ? 14.913 7.045 3.095 1.00 89.25 319 HIS A N 1
ATOM 2444 C CA . HIS A 1 319 ? 14.924 5.764 2.359 1.00 89.25 319 HIS A CA 1
ATOM 2445 C C . HIS A 1 319 ? 15.678 5.819 1.017 1.00 89.25 319 HIS A C 1
ATOM 2447 O O . HIS A 1 319 ? 15.918 6.888 0.472 1.00 89.25 319 HIS A O 1
ATOM 2453 N N . SER A 1 320 ? 16.086 4.671 0.472 1.00 90.62 320 SER A N 1
ATOM 2454 C CA . SER A 1 320 ? 16.650 4.572 -0.888 1.00 90.62 320 SER A CA 1
ATOM 2455 C C . SER A 1 320 ? 15.579 4.403 -1.959 1.00 90.62 320 SER A C 1
ATOM 2457 O O . SER A 1 320 ? 15.809 4.751 -3.109 1.00 90.62 320 SER A O 1
ATOM 2459 N N . PHE A 1 321 ? 14.430 3.830 -1.601 1.00 92.62 321 PHE A N 1
ATOM 2460 C CA . PHE A 1 321 ? 13.346 3.519 -2.528 1.00 92.62 321 PHE A CA 1
ATOM 2461 C C . PHE A 1 321 ? 11.999 3.675 -1.831 1.00 92.62 321 PHE A C 1
ATOM 2463 O O . PHE A 1 321 ? 11.875 3.340 -0.650 1.00 92.62 321 PHE A O 1
ATOM 2470 N N . ILE A 1 322 ? 10.982 4.093 -2.587 1.00 93.19 322 ILE A N 1
ATOM 2471 C CA . ILE A 1 322 ? 9.576 3.935 -2.196 1.00 93.19 322 ILE A CA 1
ATOM 2472 C C . ILE A 1 322 ? 8.934 2.945 -3.165 1.00 93.19 322 ILE A C 1
ATOM 2474 O O . ILE A 1 322 ? 8.757 3.223 -4.351 1.00 93.19 322 ILE A O 1
ATOM 2478 N N . LEU A 1 323 ? 8.575 1.777 -2.649 1.00 93.88 323 LEU A N 1
ATOM 2479 C CA . LEU A 1 323 ? 7.943 0.689 -3.379 1.00 93.88 323 LEU A CA 1
ATOM 2480 C C . LEU A 1 323 ? 6.424 0.864 -3.301 1.00 93.88 323 LEU A C 1
ATOM 2482 O O . LEU A 1 323 ? 5.762 0.356 -2.395 1.00 93.88 323 LEU A O 1
ATOM 2486 N N . GLY A 1 324 ? 5.894 1.671 -4.221 1.00 90.25 324 GLY A N 1
ATOM 2487 C CA . GLY A 1 324 ? 4.477 2.017 -4.268 1.00 90.25 324 GLY A CA 1
ATOM 2488 C C . GLY A 1 324 ? 3.603 1.017 -5.022 1.00 90.25 324 GLY A C 1
ATOM 2489 O O . GLY A 1 324 ? 3.978 -0.121 -5.290 1.00 90.25 324 GLY A O 1
ATOM 2490 N N . GLY A 1 325 ? 2.422 1.470 -5.435 1.00 85.88 325 GLY A N 1
ATOM 2491 C CA . GLY A 1 325 ? 1.388 0.670 -6.089 1.00 85.88 325 GLY A CA 1
ATOM 2492 C C . GLY A 1 325 ? 1.887 -0.312 -7.162 1.00 85.88 325 GLY A C 1
ATOM 2493 O O . GLY A 1 325 ? 1.508 -1.479 -7.082 1.00 85.88 325 GLY A O 1
ATOM 2494 N N . PRO A 1 326 ? 2.725 0.086 -8.142 1.00 89.12 326 PRO A N 1
ATOM 2495 C CA . PRO A 1 326 ? 3.214 -0.826 -9.184 1.00 89.12 326 PRO A CA 1
ATOM 2496 C C . PRO A 1 326 ? 4.041 -2.014 -8.668 1.00 89.12 326 PRO A C 1
ATOM 2498 O O . PRO A 1 326 ? 4.062 -3.060 -9.310 1.00 89.12 326 PRO A O 1
ATOM 2501 N N . PHE A 1 327 ? 4.660 -1.896 -7.490 1.00 92.12 327 PHE A N 1
ATOM 2502 C CA . PHE A 1 327 ? 5.355 -3.002 -6.825 1.00 92.12 327 PHE A CA 1
ATOM 2503 C C . PHE A 1 327 ? 4.387 -4.103 -6.358 1.00 92.12 327 PHE A C 1
ATOM 2505 O O . PHE A 1 327 ? 4.707 -5.293 -6.378 1.00 92.12 327 PHE A O 1
ATOM 2512 N N . LEU A 1 328 ? 3.166 -3.706 -6.001 1.00 87.19 328 LEU A N 1
ATOM 2513 C CA . LEU A 1 328 ? 2.117 -4.584 -5.485 1.00 87.19 328 LEU A CA 1
ATOM 2514 C C . LEU A 1 328 ? 1.177 -5.087 -6.581 1.00 87.19 328 LEU A C 1
ATOM 2516 O O . LEU A 1 328 ? 0.536 -6.119 -6.402 1.00 87.19 328 LEU A O 1
ATOM 2520 N N . ARG A 1 329 ? 1.076 -4.367 -7.708 1.00 79.81 329 ARG A N 1
ATOM 2521 C CA . ARG A 1 329 ? 0.009 -4.567 -8.698 1.00 79.81 329 ARG A CA 1
ATOM 2522 C C . ARG A 1 329 ? 0.481 -4.665 -10.131 1.00 79.81 329 ARG A C 1
ATOM 2524 O O . ARG A 1 329 ? 1.376 -3.938 -10.563 1.00 79.81 329 ARG A O 1
ATOM 2531 N N . LYS A 1 330 ? -0.226 -5.469 -10.921 1.00 74.44 330 LYS A N 1
ATOM 2532 C CA . LYS A 1 330 ? -0.183 -5.345 -12.379 1.00 74.44 330 LYS A CA 1
ATOM 2533 C C . LYS A 1 330 ? -1.006 -4.123 -12.801 1.00 74.44 330 LYS A C 1
ATOM 2535 O O . LYS A 1 330 ? -2.102 -3.903 -12.268 1.00 74.44 330 LYS A O 1
ATOM 2540 N N . ALA A 1 331 ? -0.481 -3.288 -13.697 1.00 64.62 331 ALA A N 1
ATOM 2541 C CA . ALA A 1 331 ? -1.333 -2.315 -14.368 1.00 64.62 331 ALA A CA 1
ATOM 2542 C C . ALA A 1 331 ? -2.316 -3.068 -15.278 1.00 64.62 331 ALA A C 1
ATOM 2544 O O . ALA A 1 331 ? -1.972 -4.130 -15.802 1.00 64.62 331 ALA A O 1
ATOM 2545 N N . PRO A 1 332 ? -3.545 -2.564 -15.459 1.00 57.97 332 PRO A N 1
ATOM 2546 C CA . PRO A 1 332 ? -4.435 -3.096 -16.476 1.00 57.97 332 PRO A CA 1
ATOM 2547 C C . PRO A 1 332 ? -3.829 -2.798 -17.855 1.00 57.97 332 PRO A C 1
ATOM 2549 O O . PRO A 1 332 ? -4.054 -1.734 -18.421 1.00 57.97 332 PRO A O 1
ATOM 2552 N N . SER A 1 333 ? -3.017 -3.718 -18.375 1.00 54.72 333 SER A N 1
ATOM 2553 C CA . SER A 1 333 ? -2.612 -3.694 -19.777 1.00 54.72 333 SER A CA 1
ATOM 2554 C C . SER A 1 333 ? -3.754 -4.270 -20.609 1.00 54.72 333 SER A C 1
ATOM 2556 O O . SER A 1 333 ? -4.227 -5.379 -20.355 1.00 54.72 333 SER A O 1
ATOM 2558 N N . MET A 1 334 ? -4.218 -3.487 -21.583 1.00 46.25 334 MET A N 1
ATOM 2559 C CA . MET A 1 334 ? -5.318 -3.835 -22.487 1.00 46.25 334 MET A CA 1
ATOM 2560 C C . MET A 1 334 ? -4.922 -4.926 -23.502 1.00 46.25 334 MET A C 1
ATOM 2562 O O . MET A 1 334 ? -5.791 -5.494 -24.153 1.00 46.25 334 MET A O 1
ATOM 2566 N N . PHE A 1 335 ? -3.627 -5.246 -23.618 1.00 47.81 335 PHE A N 1
ATOM 2567 C CA . PHE A 1 335 ? -3.071 -6.007 -24.738 1.00 47.81 335 PHE A CA 1
ATOM 2568 C C . PHE A 1 335 ? -2.007 -7.029 -24.320 1.00 47.81 335 PHE A C 1
ATOM 2570 O O . PHE A 1 335 ? -0.931 -7.046 -24.892 1.00 47.81 335 PHE A O 1
ATOM 2577 N N . LEU A 1 336 ? -2.260 -7.914 -23.349 1.00 46.53 336 LEU A N 1
ATOM 2578 C CA . LEU A 1 336 ? -1.376 -9.079 -23.162 1.00 46.53 336 LEU A CA 1
ATOM 2579 C C . LEU A 1 336 ? -2.151 -10.339 -22.762 1.00 46.53 336 LEU A C 1
ATOM 2581 O O . LEU A 1 336 ? -2.497 -10.547 -21.597 1.00 46.53 336 LEU A O 1
ATOM 2585 N N . THR A 1 337 ? -2.370 -11.205 -23.748 1.00 45.50 337 THR A N 1
ATOM 2586 C CA . THR A 1 337 ? -2.612 -12.639 -23.570 1.00 45.50 337 THR A CA 1
ATOM 2587 C C . THR A 1 337 ? -1.257 -13.347 -23.499 1.00 45.50 337 THR A C 1
ATOM 2589 O O . THR A 1 337 ? -0.512 -13.324 -24.470 1.00 45.50 337 THR A O 1
ATOM 2592 N N . GLU A 1 338 ? -0.979 -13.975 -22.354 1.00 47.59 338 GLU A N 1
ATOM 2593 C CA . GLU A 1 338 ? 0.177 -14.841 -22.053 1.00 47.59 338 GLU A CA 1
ATOM 2594 C C . GLU A 1 338 ? 1.548 -14.170 -21.801 1.00 47.59 338 GLU A C 1
ATOM 2596 O O . GLU A 1 338 ? 2.103 -13.466 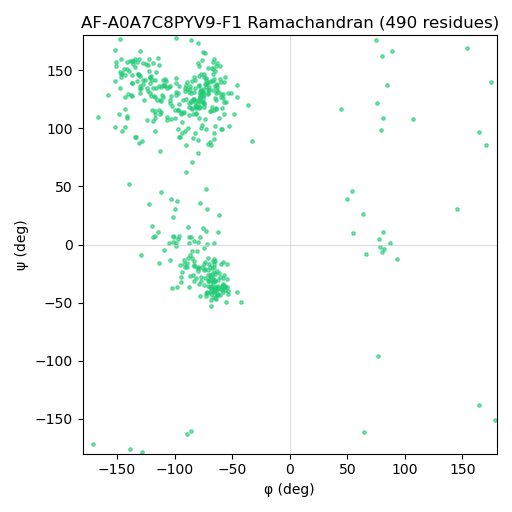-22.632 1.00 47.59 338 GLU A O 1
ATOM 2601 N N . ILE A 1 339 ? 2.112 -14.426 -20.607 1.00 48.81 339 ILE A N 1
ATOM 2602 C CA . ILE A 1 339 ? 3.388 -15.137 -20.344 1.00 48.81 339 ILE A CA 1
ATOM 2603 C C . ILE A 1 339 ? 3.691 -15.072 -18.825 1.00 48.81 339 ILE A C 1
ATOM 2605 O O . ILE A 1 339 ? 3.483 -14.070 -18.138 1.00 48.81 339 ILE A O 1
ATOM 2609 N N . ASN A 1 340 ? 4.182 -16.198 -18.306 1.00 49.06 340 ASN A N 1
ATOM 2610 C CA . ASN A 1 340 ? 4.372 -16.591 -16.904 1.00 49.06 340 ASN A CA 1
ATOM 2611 C C . ASN A 1 340 ? 5.515 -15.887 -16.126 1.00 49.06 340 ASN A C 1
ATOM 2613 O O . ASN A 1 340 ? 6.112 -16.508 -15.251 1.00 49.06 340 ASN A O 1
ATOM 2617 N N . SER A 1 341 ? 5.869 -14.634 -16.427 1.00 55.25 341 SER A N 1
ATOM 2618 C CA . SER A 1 341 ? 7.030 -13.947 -15.812 1.00 55.25 341 SER A CA 1
ATOM 2619 C C . SER A 1 341 ? 6.687 -12.706 -14.979 1.00 55.25 341 SER A C 1
ATOM 2621 O O . SER A 1 341 ? 7.581 -11.985 -14.534 1.00 55.25 341 SER A O 1
ATOM 2623 N N . HIS A 1 342 ? 5.401 -12.446 -14.752 1.00 69.06 342 HIS A N 1
ATOM 2624 C CA . HIS A 1 342 ? 4.940 -11.278 -14.011 1.00 69.06 342 HIS A CA 1
ATOM 2625 C C . HIS A 1 342 ? 4.876 -11.603 -12.516 1.00 69.06 342 HIS A C 1
ATOM 2627 O O . HIS A 1 342 ? 3.918 -12.220 -12.055 1.00 69.06 342 HIS A O 1
ATOM 2633 N N . SER A 1 343 ? 5.880 -11.175 -11.756 1.00 77.69 343 SER A N 1
ATOM 2634 C CA . SER A 1 343 ? 5.874 -11.305 -10.298 1.00 77.69 343 SER A CA 1
ATOM 2635 C C . SER A 1 343 ? 5.390 -10.002 -9.666 1.00 77.69 343 SER A C 1
ATOM 2637 O O . SER A 1 343 ? 5.785 -8.913 -10.083 1.00 77.69 343 SER A O 1
ATOM 2639 N N . ARG A 1 344 ? 4.526 -10.086 -8.656 1.00 88.00 344 ARG A N 1
ATOM 2640 C CA . ARG A 1 344 ? 4.156 -8.944 -7.806 1.00 88.00 344 ARG A CA 1
ATOM 2641 C C . ARG A 1 344 ? 4.411 -9.271 -6.359 1.00 88.00 344 ARG A C 1
ATOM 2643 O O . ARG A 1 344 ? 4.445 -10.444 -6.009 1.00 88.00 344 ARG A O 1
ATOM 2650 N N . ALA A 1 345 ? 4.620 -8.253 -5.540 1.00 93.44 345 ALA A N 1
ATOM 2651 C CA . ALA A 1 345 ? 4.808 -8.480 -4.122 1.00 93.44 345 ALA A CA 1
ATOM 2652 C C . ALA A 1 345 ? 3.471 -8.821 -3.450 1.00 93.44 345 ALA A C 1
ATOM 2654 O O . ALA A 1 345 ? 2.482 -8.101 -3.588 1.00 93.44 345 ALA A O 1
ATOM 2655 N N . TYR A 1 346 ? 3.472 -9.923 -2.711 1.00 94.38 346 TYR A N 1
ATOM 2656 C CA . TYR A 1 346 ? 2.542 -10.183 -1.623 1.00 94.38 346 TYR A CA 1
ATOM 2657 C C . TYR A 1 346 ? 3.228 -9.690 -0.354 1.00 94.38 346 TYR A C 1
ATOM 2659 O O . TYR A 1 346 ? 4.338 -10.130 -0.063 1.00 94.38 346 TYR A O 1
ATOM 2667 N N . VAL A 1 347 ? 2.605 -8.793 0.401 1.00 94.56 347 VAL A N 1
ATOM 2668 C CA . VAL A 1 347 ? 3.255 -8.193 1.572 1.00 94.56 347 VAL A CA 1
ATOM 2669 C C . VAL A 1 347 ? 2.461 -8.499 2.828 1.00 94.56 347 VAL A C 1
ATOM 2671 O O . VAL A 1 347 ? 1.232 -8.491 2.812 1.00 94.56 347 VAL A O 1
ATOM 2674 N N . VAL A 1 348 ? 3.180 -8.751 3.916 1.00 95.38 348 VAL A N 1
ATOM 2675 C CA . VAL A 1 348 ? 2.647 -8.865 5.273 1.00 95.38 348 VAL A CA 1
ATOM 2676 C C . VAL A 1 348 ? 3.334 -7.827 6.145 1.00 95.38 348 VAL A C 1
ATOM 2678 O O . VAL A 1 348 ? 4.545 -7.632 6.057 1.00 95.38 348 VAL A O 1
ATOM 2681 N N . MET A 1 349 ? 2.572 -7.177 7.010 1.00 93.56 349 MET A N 1
ATOM 2682 C CA . MET A 1 349 ? 3.066 -6.267 8.029 1.00 93.56 349 MET A CA 1
ATOM 2683 C C . MET A 1 349 ? 2.509 -6.684 9.391 1.00 93.56 349 MET A C 1
ATOM 2685 O O . MET A 1 349 ? 1.330 -7.014 9.504 1.00 93.56 349 MET A O 1
ATOM 2689 N N . LYS A 1 350 ? 3.352 -6.638 10.423 1.00 93.56 350 LYS A N 1
ATOM 2690 C CA . LYS A 1 350 ? 2.961 -6.660 11.835 1.00 93.56 350 LYS A CA 1
ATOM 2691 C C . LYS A 1 350 ? 3.408 -5.338 12.468 1.00 93.56 350 LYS A C 1
ATOM 2693 O O . LYS A 1 350 ? 4.591 -5.202 12.792 1.00 93.56 350 LYS A O 1
ATOM 2698 N N . PRO A 1 351 ? 2.526 -4.340 12.603 1.00 89.50 351 PRO A N 1
ATOM 2699 C CA . PRO A 1 351 ? 2.773 -3.192 13.463 1.00 89.50 351 PRO A CA 1
ATOM 2700 C C . PRO A 1 351 ? 2.961 -3.622 14.926 1.00 89.50 351 PRO A C 1
ATOM 2702 O O . PRO A 1 351 ? 2.314 -4.551 15.403 1.00 89.50 351 PRO A O 1
ATOM 2705 N N . SER A 1 352 ? 3.873 -2.949 15.626 1.00 87.94 352 SER A N 1
ATOM 2706 C CA . SER A 1 352 ? 4.065 -3.053 17.076 1.00 87.94 352 SER A CA 1
ATOM 2707 C C . SER A 1 352 ? 4.534 -1.704 17.624 1.00 87.94 352 SER A C 1
ATOM 2709 O O . SER A 1 352 ? 5.200 -0.935 16.920 1.00 87.94 352 SER A O 1
ATOM 2711 N N . GLU A 1 353 ? 4.156 -1.401 18.868 1.00 83.38 353 GLU A N 1
ATOM 2712 C CA . GLU A 1 353 ? 4.649 -0.229 19.598 1.00 83.38 353 GLU A CA 1
ATOM 2713 C C . GLU A 1 353 ? 6.164 -0.324 19.800 1.00 83.38 353 GLU A C 1
ATOM 2715 O O . GLU A 1 353 ? 6.888 0.666 19.677 1.00 83.38 353 GLU A O 1
ATOM 2720 N N . SER A 1 354 ? 6.658 -1.543 20.042 1.00 87.12 354 SER A N 1
ATOM 2721 C CA . SER A 1 354 ? 8.085 -1.817 20.098 1.00 87.12 354 SER A CA 1
ATOM 2722 C C . SER A 1 354 ? 8.639 -1.977 18.689 1.00 87.12 354 SER A C 1
ATOM 2724 O O . SER A 1 354 ? 8.302 -2.923 17.973 1.00 87.12 354 SER A O 1
ATOM 2726 N N . GLN A 1 355 ? 9.566 -1.095 18.302 1.00 84.56 355 GLN A N 1
ATOM 2727 C CA . GLN A 1 355 ? 10.248 -1.205 17.013 1.00 84.56 355 GLN A CA 1
ATOM 2728 C C . GLN A 1 355 ? 10.903 -2.576 16.836 1.00 84.56 355 GLN A C 1
ATOM 2730 O O . GLN A 1 355 ? 10.853 -3.106 15.738 1.00 84.56 355 GLN A O 1
ATOM 2735 N N . SER A 1 356 ? 11.455 -3.186 17.891 1.00 89.38 356 SER A N 1
ATOM 2736 C CA . SER A 1 356 ? 12.107 -4.502 17.804 1.00 89.38 356 SER A CA 1
ATOM 2737 C C . SER A 1 356 ? 11.148 -5.646 17.463 1.00 89.38 356 SER A C 1
ATOM 2739 O O . SER A 1 356 ? 11.597 -6.743 17.131 1.00 89.38 356 SER A O 1
ATOM 2741 N N . GLU A 1 357 ? 9.840 -5.407 17.526 1.00 90.81 357 GLU A N 1
ATOM 2742 C CA . GLU A 1 357 ? 8.795 -6.387 17.249 1.00 90.81 357 GLU A CA 1
ATOM 2743 C C . GLU A 1 357 ? 8.032 -6.125 15.955 1.00 90.81 357 GLU A C 1
ATOM 2745 O O . GLU A 1 357 ? 7.218 -6.964 15.563 1.00 90.81 357 GLU A O 1
ATOM 2750 N N . THR A 1 358 ? 8.301 -5.011 15.271 1.00 91.69 358 THR A N 1
ATOM 2751 C CA . THR A 1 358 ? 7.712 -4.761 13.957 1.00 91.69 358 THR A CA 1
ATOM 2752 C C . THR A 1 358 ? 8.215 -5.804 12.968 1.00 91.69 358 THR A C 1
ATOM 2754 O O . THR A 1 358 ? 9.400 -6.153 12.962 1.00 91.69 358 THR A O 1
ATOM 2757 N N . ILE A 1 359 ? 7.311 -6.324 12.139 1.00 94.50 359 ILE A N 1
ATOM 2758 C CA . ILE A 1 359 ? 7.648 -7.279 11.080 1.00 94.50 359 ILE A CA 1
ATOM 2759 C C . ILE A 1 359 ? 7.157 -6.730 9.748 1.00 94.50 359 ILE A C 1
ATOM 2761 O O . ILE A 1 359 ? 6.009 -6.305 9.632 1.00 94.50 359 ILE A O 1
ATOM 2765 N N . THR A 1 360 ? 8.008 -6.812 8.733 1.00 95.12 360 THR A N 1
ATOM 2766 C CA . THR A 1 360 ? 7.609 -6.691 7.329 1.00 95.12 360 THR A CA 1
ATOM 2767 C C . THR A 1 360 ? 8.053 -7.961 6.616 1.00 95.12 360 THR A C 1
ATOM 2769 O O . THR A 1 360 ? 9.198 -8.384 6.771 1.00 95.12 360 THR A O 1
ATOM 2772 N N . ALA A 1 361 ? 7.169 -8.580 5.841 1.00 96.56 361 ALA A N 1
ATOM 2773 C CA . ALA A 1 361 ? 7.472 -9.756 5.038 1.00 96.56 361 ALA A CA 1
ATOM 2774 C C . ALA A 1 361 ? 7.000 -9.569 3.598 1.00 96.56 361 ALA A C 1
ATOM 2776 O O . ALA A 1 361 ? 5.966 -8.949 3.353 1.00 96.56 361 ALA A O 1
ATOM 2777 N N . ILE A 1 362 ? 7.749 -10.119 2.648 1.00 96.50 362 ILE A N 1
ATOM 2778 C CA . ILE A 1 362 ? 7.435 -10.092 1.221 1.00 96.50 362 ILE A CA 1
ATOM 2779 C C . ILE A 1 362 ? 7.538 -11.513 0.666 1.00 96.50 362 ILE A C 1
ATOM 2781 O O . ILE A 1 362 ? 8.511 -12.218 0.916 1.00 96.50 362 ILE A O 1
ATOM 2785 N N . ALA A 1 363 ? 6.544 -11.908 -0.117 1.00 95.38 363 ALA A N 1
ATOM 2786 C CA . ALA A 1 363 ? 6.555 -13.076 -0.989 1.00 95.38 363 ALA A CA 1
ATOM 2787 C C . ALA A 1 363 ? 6.125 -12.657 -2.404 1.00 95.38 363 ALA A C 1
ATOM 2789 O O . ALA A 1 363 ? 5.847 -11.482 -2.668 1.00 95.38 363 ALA A O 1
ATOM 2790 N N . ILE A 1 364 ? 6.051 -13.614 -3.330 1.00 93.50 364 ILE A N 1
ATOM 2791 C CA . ILE A 1 364 ? 5.502 -13.369 -4.666 1.00 93.50 364 ILE A CA 1
ATOM 2792 C C . ILE A 1 364 ? 4.002 -13.671 -4.671 1.00 93.50 364 ILE A C 1
ATOM 2794 O O . ILE A 1 364 ? 3.568 -14.718 -4.200 1.00 93.50 364 ILE A O 1
ATOM 2798 N N . ALA A 1 365 ? 3.203 -12.764 -5.222 1.00 90.62 365 ALA A N 1
ATOM 2799 C CA . ALA A 1 365 ? 1.775 -12.941 -5.420 1.00 90.62 365 ALA A CA 1
ATOM 2800 C C . ALA A 1 365 ? 1.494 -13.862 -6.620 1.00 90.62 365 ALA A C 1
ATOM 2802 O O . ALA A 1 365 ? 2.022 -13.670 -7.718 1.00 90.62 365 ALA A O 1
ATOM 2803 N N . SER A 1 366 ? 0.610 -14.835 -6.424 1.00 87.25 366 SER A N 1
ATOM 2804 C CA . SER A 1 366 ? 0.109 -15.739 -7.457 1.00 87.25 366 SER A CA 1
ATOM 2805 C C . SER A 1 366 ? -1.025 -15.069 -8.237 1.00 87.25 366 SER A C 1
ATOM 2807 O O . SER A 1 366 ? -2.183 -15.082 -7.821 1.00 87.25 366 SER A O 1
ATOM 2809 N N . LEU A 1 367 ? -0.692 -14.474 -9.387 1.00 76.31 367 LEU A N 1
ATOM 2810 C CA . LEU A 1 367 ? -1.633 -13.685 -10.198 1.00 76.31 367 LEU A CA 1
ATOM 2811 C C . LEU A 1 367 ? -2.821 -14.491 -10.755 1.00 76.31 367 LEU A C 1
ATOM 2813 O O . LEU A 1 367 ? -3.860 -13.912 -11.057 1.00 76.31 367 LEU A O 1
ATOM 2817 N N . ASN A 1 368 ? -2.676 -15.813 -10.882 1.00 76.12 368 ASN A N 1
ATOM 2818 C CA . ASN A 1 368 ? -3.698 -16.691 -11.461 1.00 76.12 368 ASN A CA 1
ATOM 2819 C C . ASN A 1 368 ? -4.551 -17.409 -10.404 1.00 76.12 368 ASN A C 1
ATOM 2821 O O . ASN A 1 368 ? -5.444 -18.179 -10.756 1.00 76.12 368 ASN A O 1
ATOM 2825 N N . ALA A 1 369 ? -4.277 -17.203 -9.114 1.00 78.69 369 ALA A N 1
ATOM 2826 C CA . ALA A 1 369 ? -5.009 -17.886 -8.059 1.00 78.69 369 ALA A CA 1
ATOM 2827 C C . ALA A 1 369 ? -6.414 -17.295 -7.894 1.00 78.69 369 ALA A C 1
ATOM 2829 O O . ALA A 1 369 ? -6.579 -16.114 -7.583 1.00 78.69 369 ALA A O 1
ATOM 2830 N N . THR A 1 370 ? -7.437 -18.133 -8.037 1.00 81.00 370 THR A N 1
ATOM 2831 C CA . THR A 1 370 ? -8.846 -17.775 -7.804 1.00 81.00 370 THR A CA 1
ATOM 2832 C C . THR A 1 370 ? -9.321 -18.204 -6.419 1.00 81.00 370 THR A C 1
ATOM 2834 O O . THR A 1 370 ? -10.023 -17.440 -5.765 1.00 81.00 370 THR A O 1
ATOM 2837 N N . GLU A 1 371 ? -8.849 -19.351 -5.931 1.00 86.06 371 GLU A N 1
ATOM 2838 C CA . GLU A 1 371 ? -9.112 -19.870 -4.583 1.00 86.06 371 GLU A CA 1
ATOM 2839 C C . GLU A 1 371 ? -8.558 -18.959 -3.482 1.00 86.06 371 GLU A C 1
ATOM 2841 O O . GLU A 1 371 ? -7.611 -18.202 -3.717 1.00 86.06 371 GLU A O 1
ATOM 2846 N N . GLN A 1 372 ? -9.139 -19.063 -2.288 1.00 88.69 372 GLN A N 1
ATOM 2847 C CA . GLN A 1 372 ? -8.687 -18.393 -1.071 1.00 88.69 372 GLN A CA 1
ATOM 2848 C C . GLN A 1 372 ? -8.474 -19.431 0.026 1.00 88.69 372 GLN A C 1
ATOM 2850 O O . GLN A 1 372 ? -9.256 -20.372 0.162 1.00 88.69 372 GLN A O 1
ATOM 2855 N N . GLU A 1 373 ? -7.426 -19.244 0.815 1.00 93.31 373 GLU A N 1
ATOM 2856 C CA . GLU A 1 373 ? -7.167 -20.029 2.017 1.00 93.31 373 GLU A CA 1
ATOM 2857 C C . GLU A 1 373 ? -6.521 -19.129 3.062 1.00 93.31 373 GLU A C 1
ATOM 2859 O O . GLU A 1 373 ? -5.315 -18.877 3.022 1.00 93.31 373 GLU A O 1
ATOM 2864 N N . ILE A 1 374 ? -7.337 -18.619 3.982 1.00 93.50 374 ILE A N 1
ATOM 2865 C CA . ILE A 1 374 ? -6.857 -17.726 5.031 1.00 93.50 374 ILE A CA 1
ATOM 2866 C C . ILE A 1 374 ? -6.235 -18.555 6.152 1.00 93.50 374 ILE A C 1
ATOM 2868 O O . ILE A 1 374 ? -6.904 -19.366 6.787 1.00 93.50 374 ILE A O 1
ATOM 2872 N N . ILE A 1 375 ? -4.947 -18.329 6.387 1.00 95.38 375 ILE A N 1
ATOM 2873 C CA . ILE A 1 375 ? -4.197 -18.849 7.523 1.00 95.38 375 ILE A CA 1
ATOM 2874 C C . ILE A 1 375 ? -4.108 -17.734 8.562 1.00 95.38 375 ILE A C 1
ATOM 2876 O O . ILE A 1 375 ? -3.510 -16.686 8.305 1.00 95.38 375 ILE A O 1
ATOM 2880 N N . GLU A 1 376 ? -4.713 -17.958 9.725 1.00 95.19 376 GLU A N 1
ATOM 2881 C CA . GLU A 1 376 ? -4.629 -17.044 10.864 1.00 95.19 376 GLU A CA 1
ATOM 2882 C C . GLU A 1 376 ? -3.215 -17.020 11.451 1.00 95.19 376 GLU A C 1
ATOM 2884 O O . GLU A 1 376 ? -2.558 -18.057 11.581 1.00 95.19 376 GLU A O 1
ATOM 2889 N N . LEU A 1 377 ? -2.762 -15.834 11.851 1.00 94.94 377 LEU A N 1
ATOM 2890 C CA . LEU A 1 377 ? -1.435 -15.601 12.408 1.00 94.94 377 LEU A CA 1
ATOM 2891 C C . LEU A 1 377 ? -1.500 -15.128 13.864 1.00 94.94 377 LEU A C 1
ATOM 2893 O O . LEU A 1 377 ? -2.409 -14.402 14.261 1.00 94.94 377 LEU A O 1
ATOM 2897 N N . GLY A 1 378 ? -0.479 -15.498 14.642 1.00 91.62 378 GLY A N 1
ATOM 2898 C CA . GLY A 1 378 ? -0.290 -15.035 16.021 1.00 91.62 378 GLY A CA 1
ATOM 2899 C C . GLY A 1 378 ? -1.098 -15.773 17.093 1.00 91.62 378 GLY A C 1
ATOM 2900 O O . GLY A 1 378 ? -0.907 -15.508 18.276 1.00 91.62 378 GLY A O 1
ATOM 2901 N N . GLY A 1 379 ? -1.970 -16.710 16.713 1.00 91.00 379 GLY A N 1
ATOM 2902 C CA . GLY A 1 379 ? -2.664 -17.582 17.657 1.00 91.00 379 GLY A CA 1
ATOM 2903 C C . GLY A 1 379 ? -1.750 -18.666 18.257 1.00 91.00 379 GLY A C 1
ATOM 2904 O O . GLY A 1 379 ? -0.691 -18.961 17.699 1.00 91.00 379 GLY A O 1
ATOM 2905 N N . PRO A 1 380 ? -2.159 -19.329 19.358 1.00 91.19 380 PRO A N 1
ATOM 2906 C CA . PRO A 1 380 ? -1.342 -20.336 20.054 1.00 91.19 380 PRO A CA 1
ATOM 2907 C C . PRO A 1 380 ? -0.902 -21.519 19.180 1.00 91.19 380 PRO A C 1
ATOM 2909 O O . PRO A 1 380 ? 0.148 -22.107 19.417 1.00 91.19 380 PRO A O 1
ATOM 2912 N N . ASN A 1 381 ? -1.713 -21.851 18.172 1.00 92.31 381 ASN A N 1
ATOM 2913 C CA . ASN A 1 381 ? -1.469 -22.929 17.212 1.00 92.31 381 ASN A CA 1
ATOM 2914 C C . ASN A 1 381 ? -1.256 -22.395 15.786 1.00 92.31 381 ASN A C 1
ATOM 2916 O O . ASN A 1 381 ? -1.299 -23.169 14.829 1.00 92.31 381 ASN A O 1
ATOM 2920 N N . SER A 1 382 ? -1.096 -21.078 15.623 1.00 92.44 382 SER A N 1
ATOM 2921 C CA . SER A 1 382 ? -0.868 -20.482 14.311 1.00 92.44 382 SER A CA 1
ATOM 2922 C C . SER A 1 382 ? 0.550 -20.795 13.831 1.00 92.44 382 SER A C 1
ATOM 2924 O O . SER A 1 382 ? 1.493 -20.689 14.621 1.00 92.44 382 SER A O 1
ATOM 2926 N N . PRO A 1 383 ? 0.730 -21.130 12.542 1.00 94.31 383 PRO A N 1
ATOM 2927 C CA . PRO A 1 383 ? 2.059 -21.295 11.975 1.00 94.31 383 PRO A CA 1
ATOM 2928 C C . PRO A 1 383 ? 2.821 -19.970 11.989 1.00 94.31 383 PRO A C 1
ATOM 2930 O O . PRO A 1 383 ? 2.235 -18.880 11.937 1.00 94.31 383 PRO A O 1
ATOM 2933 N N . ARG A 1 384 ? 4.148 -20.062 12.025 1.00 93.62 384 ARG A N 1
ATOM 2934 C CA . ARG A 1 384 ? 5.016 -18.891 11.863 1.00 93.62 384 ARG A CA 1
ATOM 2935 C C . ARG A 1 384 ? 5.092 -18.475 10.395 1.00 93.62 384 ARG A C 1
ATOM 2937 O O . ARG A 1 384 ? 4.853 -19.275 9.497 1.00 93.62 384 ARG A O 1
ATOM 2944 N N . LEU A 1 385 ? 5.456 -17.219 10.130 1.00 93.12 385 LEU A N 1
ATOM 2945 C CA . LEU A 1 385 ? 5.552 -16.704 8.755 1.00 93.12 385 LEU A CA 1
ATOM 2946 C C . LEU A 1 385 ? 6.532 -17.496 7.873 1.00 93.12 385 LEU A C 1
ATOM 2948 O O . LEU A 1 385 ? 6.280 -17.649 6.682 1.00 93.12 385 LEU A O 1
ATOM 2952 N N . ASP A 1 386 ? 7.621 -18.012 8.441 1.00 92.12 386 ASP A N 1
ATOM 2953 C CA . ASP A 1 386 ? 8.619 -18.842 7.756 1.00 92.12 386 ASP A CA 1
ATOM 2954 C C . ASP A 1 386 ? 8.145 -20.273 7.468 1.00 92.12 386 ASP A C 1
ATOM 2956 O O . ASP A 1 386 ? 8.702 -20.947 6.602 1.00 92.12 386 ASP A O 1
ATOM 2960 N N . GLU A 1 387 ? 7.087 -20.724 8.138 1.00 94.25 387 GLU A N 1
ATOM 2961 C CA . GLU A 1 387 ? 6.461 -22.031 7.919 1.00 94.25 387 GLU A CA 1
ATOM 2962 C C . GLU A 1 387 ? 5.380 -21.977 6.826 1.00 94.25 387 GLU A C 1
ATOM 2964 O O . GLU A 1 387 ? 4.909 -23.014 6.350 1.00 94.25 387 GLU A O 1
ATOM 2969 N N . ILE A 1 388 ? 4.979 -20.774 6.402 1.00 94.44 388 ILE A N 1
ATOM 2970 C CA . ILE A 1 388 ? 3.951 -20.581 5.382 1.00 94.44 388 ILE A CA 1
ATOM 2971 C C . ILE A 1 388 ? 4.607 -20.486 4.010 1.00 94.44 388 ILE A C 1
ATOM 2973 O O . ILE A 1 388 ? 5.289 -19.517 3.676 1.00 94.44 388 ILE A O 1
ATOM 2977 N N . ALA A 1 389 ? 4.320 -21.484 3.180 1.00 93.38 389 ALA A N 1
ATOM 2978 C CA . ALA A 1 389 ? 4.680 -21.498 1.774 1.00 93.38 389 ALA A CA 1
ATOM 2979 C C . ALA A 1 389 ? 3.433 -21.625 0.898 1.00 93.38 389 ALA A C 1
ATOM 2981 O O . ALA A 1 389 ? 2.453 -22.289 1.248 1.00 93.38 389 ALA A O 1
ATOM 2982 N N . GLY A 1 390 ? 3.485 -20.961 -0.249 1.00 90.06 390 GLY A N 1
ATOM 2983 C CA . GLY A 1 390 ? 2.439 -20.990 -1.257 1.00 90.06 390 GLY A CA 1
ATOM 2984 C C . GLY A 1 390 ? 2.614 -22.112 -2.253 1.00 90.06 390 GLY A C 1
ATOM 2985 O O . GLY A 1 390 ? 3.385 -23.052 -2.057 1.00 90.06 390 GLY A O 1
ATOM 2986 N N . ASN A 1 391 ? 1.918 -21.977 -3.375 1.00 85.12 391 ASN A N 1
ATOM 2987 C CA . ASN A 1 391 ? 2.060 -22.928 -4.465 1.00 85.12 391 ASN A CA 1
ATOM 2988 C C . ASN A 1 391 ? 3.470 -22.829 -5.067 1.00 85.12 391 ASN A C 1
ATOM 2990 O O . ASN A 1 391 ? 3.951 -21.738 -5.378 1.00 85.12 391 ASN A O 1
ATOM 2994 N N . GLU A 1 392 ? 4.120 -23.975 -5.270 1.00 77.06 392 GLU A N 1
ATOM 2995 C CA . GLU A 1 392 ? 5.302 -24.054 -6.126 1.00 77.06 392 GLU A CA 1
ATOM 2996 C C . GLU A 1 392 ? 4.904 -23.882 -7.601 1.00 77.06 392 GLU A C 1
ATOM 2998 O O . GLU A 1 392 ? 3.794 -24.254 -8.000 1.00 77.06 392 GLU A O 1
ATOM 3003 N N . PRO A 1 393 ? 5.798 -23.359 -8.459 1.00 64.00 393 PRO A N 1
ATOM 3004 C CA . PRO A 1 393 ? 5.525 -23.319 -9.888 1.00 64.00 393 PRO A CA 1
ATOM 3005 C C . PRO A 1 393 ? 5.398 -24.757 -10.380 1.00 64.00 393 PRO A C 1
ATOM 3007 O O . PRO A 1 393 ? 6.250 -25.601 -10.096 1.00 64.00 393 PRO A O 1
ATOM 3010 N N . ALA A 1 394 ? 4.421 -25.025 -11.244 1.00 54.16 394 ALA A N 1
ATOM 3011 C CA . ALA A 1 394 ? 4.315 -26.322 -11.914 1.00 54.16 394 ALA A CA 1
ATOM 3012 C C . ALA A 1 394 ? 5.614 -26.732 -12.662 1.00 54.16 394 ALA A C 1
ATOM 3014 O O . ALA A 1 394 ? 5.819 -27.909 -12.948 1.00 54.16 394 ALA A O 1
ATOM 3015 N N . ASN A 1 395 ? 6.527 -25.781 -12.920 1.00 52.75 395 ASN A N 1
ATOM 3016 C CA . ASN A 1 395 ? 7.786 -25.975 -13.640 1.00 52.75 395 ASN A CA 1
ATOM 3017 C C . ASN A 1 395 ? 9.071 -26.088 -12.777 1.00 52.75 395 ASN A C 1
ATOM 3019 O O . ASN A 1 395 ? 10.140 -26.271 -13.364 1.00 52.75 395 ASN A O 1
ATOM 3023 N N . SER A 1 396 ? 9.037 -26.049 -11.430 1.00 44.97 396 SER A N 1
ATOM 3024 C CA . SER A 1 396 ? 10.268 -26.234 -10.608 1.00 44.97 396 SER A CA 1
ATOM 3025 C C . SER A 1 396 ? 10.813 -27.669 -10.656 1.00 44.97 396 SER A C 1
ATOM 3027 O O . SER A 1 396 ? 11.994 -27.900 -10.396 1.00 44.97 396 SER A O 1
ATOM 3029 N N . LYS A 1 397 ? 9.997 -28.656 -11.054 1.00 40.78 397 LYS A N 1
ATOM 3030 C CA . LYS A 1 397 ? 10.387 -30.077 -11.099 1.00 40.78 397 LYS A CA 1
ATOM 3031 C C . LYS A 1 397 ? 11.300 -30.472 -12.269 1.00 40.78 397 LYS A C 1
ATOM 3033 O O . LYS A 1 397 ? 11.526 -31.663 -12.480 1.00 40.78 397 LYS A O 1
ATOM 3038 N N . ARG A 1 398 ? 11.924 -29.535 -12.994 1.00 42.00 398 ARG A N 1
ATOM 3039 C CA . ARG A 1 398 ? 13.127 -29.872 -13.778 1.00 42.00 398 ARG A CA 1
ATOM 3040 C C . ARG A 1 398 ? 14.336 -29.908 -12.845 1.00 42.00 398 ARG A C 1
ATOM 3042 O O . ARG A 1 398 ? 15.169 -29.006 -12.849 1.00 42.00 398 ARG A O 1
ATOM 3049 N N . LYS A 1 399 ? 14.477 -31.010 -12.096 1.00 38.59 399 LYS A N 1
ATOM 3050 C CA . LYS A 1 399 ? 15.789 -31.440 -11.592 1.00 38.59 399 LYS A CA 1
ATOM 3051 C C . LYS A 1 399 ? 16.724 -31.512 -12.802 1.00 38.59 399 LYS A C 1
ATOM 3053 O O . LYS A 1 399 ? 16.647 -32.461 -13.582 1.00 38.59 399 LYS A O 1
ATOM 3058 N N . LYS A 1 400 ? 17.588 -30.510 -12.990 1.00 37.47 400 LYS A N 1
ATOM 3059 C CA . LYS A 1 400 ? 18.743 -30.632 -13.882 1.00 37.47 400 LYS A CA 1
ATOM 3060 C C . LYS A 1 400 ? 19.570 -31.796 -13.336 1.00 37.47 400 LYS A C 1
ATOM 3062 O O . LYS A 1 400 ? 20.306 -31.631 -12.370 1.00 37.47 400 LYS A O 1
ATOM 3067 N N . LYS A 1 401 ? 19.434 -32.984 -13.935 1.00 31.00 401 LYS A N 1
ATOM 3068 C CA . LYS A 1 401 ? 20.496 -33.990 -13.886 1.00 31.00 401 LYS A CA 1
ATOM 3069 C C . LYS A 1 401 ? 21.699 -33.320 -14.536 1.00 31.00 401 LYS A C 1
ATOM 3071 O O . LYS A 1 401 ? 21.755 -33.202 -15.757 1.00 31.00 401 LYS A O 1
ATOM 3076 N N . ILE A 1 402 ? 22.609 -32.810 -13.716 1.00 33.47 402 ILE A N 1
ATOM 3077 C CA . ILE A 1 402 ? 23.940 -32.428 -14.166 1.00 33.47 402 ILE A CA 1
ATOM 3078 C C . ILE A 1 402 ? 24.597 -33.745 -14.578 1.00 33.47 402 ILE A C 1
ATOM 3080 O O . ILE A 1 402 ? 25.065 -34.511 -13.740 1.00 33.47 402 ILE A O 1
ATOM 3084 N N . ILE A 1 403 ? 24.539 -34.057 -15.871 1.00 33.69 403 ILE A N 1
ATOM 3085 C CA . ILE A 1 403 ? 25.402 -35.072 -16.459 1.00 33.69 403 ILE A CA 1
ATOM 3086 C C . ILE A 1 403 ? 26.777 -34.414 -16.501 1.00 33.69 403 ILE A C 1
ATOM 3088 O O . ILE A 1 403 ? 27.043 -33.568 -17.352 1.00 33.69 403 ILE A O 1
ATOM 3092 N N . ILE A 1 404 ? 27.623 -34.749 -15.528 1.00 31.36 404 ILE A N 1
ATOM 3093 C CA . ILE A 1 404 ? 29.048 -34.433 -15.571 1.00 31.36 404 ILE A CA 1
ATOM 3094 C C . ILE A 1 404 ? 29.635 -35.318 -16.673 1.00 31.36 404 ILE A C 1
ATOM 3096 O O . ILE A 1 404 ? 30.027 -36.457 -16.436 1.00 31.36 404 ILE A O 1
ATOM 3100 N N . ALA A 1 405 ? 29.624 -34.819 -17.906 1.00 33.97 405 ALA A N 1
ATOM 3101 C CA . ALA A 1 405 ? 30.442 -35.371 -18.969 1.00 33.97 405 ALA A CA 1
ATOM 3102 C C . ALA A 1 405 ? 31.876 -34.891 -18.723 1.00 33.97 405 ALA A C 1
ATOM 3104 O O . ALA A 1 405 ? 32.211 -33.731 -18.961 1.00 33.97 405 ALA A O 1
ATOM 3105 N N . ALA A 1 406 ? 32.709 -35.782 -18.191 1.00 37.19 406 ALA A N 1
ATOM 3106 C CA . ALA A 1 406 ? 34.146 -35.591 -18.138 1.00 37.19 406 ALA A CA 1
ATOM 3107 C C . ALA A 1 406 ? 34.687 -35.563 -19.578 1.00 37.19 406 ALA A C 1
ATOM 3109 O O . ALA A 1 406 ? 34.818 -36.601 -20.222 1.00 37.19 406 ALA A O 1
ATOM 3110 N N . ALA A 1 407 ? 34.971 -34.369 -20.097 1.00 36.47 407 ALA A N 1
ATOM 3111 C CA . ALA A 1 407 ? 35.704 -34.199 -21.344 1.00 36.47 407 ALA A CA 1
ATOM 3112 C C . ALA A 1 407 ? 37.205 -34.267 -21.038 1.00 36.47 407 ALA A C 1
ATOM 3114 O O . ALA A 1 407 ? 37.843 -33.274 -20.691 1.00 36.47 407 ALA A O 1
ATOM 3115 N N . ALA A 1 408 ? 37.751 -35.476 -21.127 1.00 38.38 408 ALA A N 1
ATOM 3116 C CA . ALA A 1 408 ? 39.178 -35.693 -21.252 1.00 38.38 408 ALA A CA 1
ATOM 3117 C C . ALA A 1 408 ? 39.614 -35.391 -22.696 1.00 38.38 408 ALA A C 1
ATOM 3119 O O . ALA A 1 408 ? 39.030 -35.918 -23.638 1.00 38.38 408 ALA A O 1
ATOM 3120 N N . GLY A 1 409 ? 40.692 -34.620 -22.845 1.00 32.62 409 GLY A N 1
ATOM 3121 C CA . GLY A 1 409 ? 41.655 -34.861 -23.918 1.00 32.62 409 GLY A CA 1
ATOM 3122 C C . GLY A 1 409 ? 41.681 -33.894 -25.105 1.00 32.62 409 GLY A C 1
ATOM 3123 O O . GLY A 1 409 ? 40.890 -33.998 -26.030 1.00 32.62 409 GLY A O 1
ATOM 3124 N N . ALA A 1 410 ? 42.758 -33.103 -25.105 1.00 40.53 410 ALA A N 1
ATOM 3125 C CA . ALA A 1 410 ? 43.708 -32.936 -26.210 1.00 40.53 410 ALA A CA 1
ATOM 3126 C C . ALA A 1 410 ? 43.373 -31.998 -27.393 1.00 40.53 410 ALA A C 1
ATOM 3128 O O . ALA A 1 410 ? 42.650 -32.336 -28.318 1.00 40.53 410 ALA A O 1
ATOM 3129 N N . GLY A 1 411 ? 44.105 -30.874 -27.413 1.00 45.06 411 GLY A N 1
ATOM 3130 C CA . GLY A 1 411 ? 44.924 -30.471 -28.565 1.00 45.06 411 GLY A CA 1
ATOM 3131 C C . GLY A 1 411 ? 44.212 -29.816 -29.750 1.00 45.06 411 GLY A C 1
ATOM 3132 O O . GLY A 1 411 ? 43.750 -30.500 -30.651 1.00 45.06 411 GLY A O 1
ATOM 3133 N N . GLY A 1 412 ? 44.246 -28.478 -29.816 1.00 46.53 412 GLY A N 1
ATOM 3134 C CA . GLY A 1 412 ? 43.928 -27.744 -31.055 1.00 46.53 412 GLY A CA 1
ATOM 3135 C C . GLY A 1 412 ? 43.214 -26.396 -30.896 1.00 46.53 412 GLY A C 1
ATOM 3136 O O . GLY A 1 412 ? 42.421 -26.025 -31.752 1.00 46.53 412 GLY A O 1
ATOM 3137 N N . GLY A 1 413 ? 43.440 -25.652 -29.809 1.00 41.91 413 GLY A N 1
ATOM 3138 C CA . GLY A 1 413 ? 42.638 -24.466 -29.461 1.00 41.91 413 GLY A CA 1
ATOM 3139 C C . GLY A 1 413 ? 43.048 -23.122 -30.084 1.00 41.91 413 GLY A C 1
ATOM 3140 O O . GLY A 1 413 ? 42.485 -22.104 -29.701 1.00 41.91 413 GLY A O 1
ATOM 3141 N N . GLY A 1 414 ? 44.020 -23.074 -31.001 1.00 46.00 414 GLY A N 1
ATOM 3142 C CA . GLY A 1 414 ? 44.505 -21.802 -31.567 1.00 46.00 414 GLY A CA 1
ATOM 3143 C C . GLY A 1 414 ? 43.728 -21.307 -32.794 1.00 46.00 414 GLY A C 1
ATOM 3144 O O . GLY A 1 414 ? 43.501 -20.111 -32.951 1.00 46.00 414 GLY A O 1
ATOM 3145 N N . GLY A 1 415 ? 43.287 -22.220 -33.665 1.00 49.53 415 GLY A N 1
ATOM 3146 C CA . GLY A 1 415 ? 42.661 -21.855 -34.944 1.00 49.53 415 GLY A CA 1
ATOM 3147 C C . GLY A 1 415 ? 41.169 -21.528 -34.846 1.00 49.53 415 GLY A C 1
ATOM 3148 O O . GLY A 1 415 ? 40.667 -20.677 -35.576 1.00 49.53 415 GLY A O 1
ATOM 3149 N N . PHE A 1 416 ? 40.448 -22.167 -33.921 1.00 59.91 416 PHE A N 1
ATOM 3150 C CA . PHE A 1 416 ? 38.984 -22.085 -33.885 1.00 59.91 416 PHE A CA 1
ATOM 3151 C C . PHE A 1 416 ? 38.471 -20.735 -33.355 1.00 59.91 416 PHE A C 1
ATOM 3153 O O . PHE A 1 416 ? 37.489 -20.200 -33.865 1.00 59.91 416 PHE A O 1
ATOM 3160 N N . LEU A 1 417 ? 39.183 -20.125 -32.400 1.00 60.16 417 LEU A N 1
ATOM 3161 C CA . LEU A 1 417 ? 38.858 -18.790 -31.881 1.00 60.16 417 LEU A CA 1
ATOM 3162 C C . LEU A 1 417 ? 39.096 -17.681 -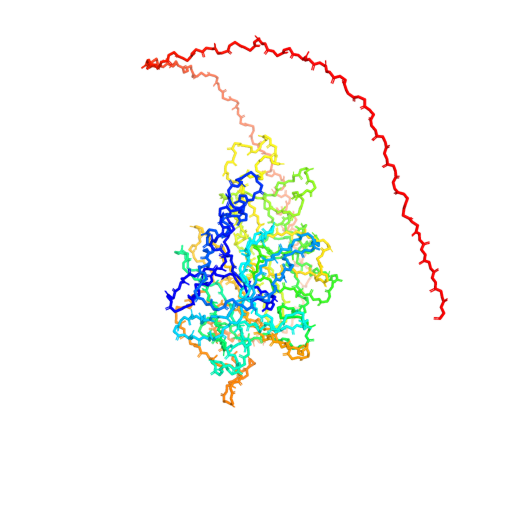32.916 1.00 60.16 417 LEU A C 1
ATOM 3164 O O . LEU A 1 417 ? 38.296 -16.751 -33.014 1.00 60.16 417 LEU A O 1
ATOM 3168 N N . LEU A 1 418 ? 40.137 -17.810 -33.744 1.00 65.75 418 LEU A N 1
ATOM 3169 C CA . LEU A 1 418 ? 40.410 -16.867 -34.831 1.00 65.75 418 LEU A CA 1
ATOM 3170 C C . LEU A 1 418 ? 39.360 -16.951 -35.943 1.00 65.75 418 LEU A C 1
ATOM 3172 O O . LEU A 1 418 ? 38.923 -15.917 -36.441 1.00 65.75 418 LEU A O 1
ATOM 3176 N N . ILE A 1 419 ? 38.888 -18.152 -36.289 1.00 73.50 419 ILE A N 1
ATOM 3177 C CA . ILE A 1 419 ? 37.823 -18.320 -37.290 1.00 73.50 419 ILE A CA 1
ATOM 3178 C C . ILE A 1 419 ? 36.503 -17.723 -36.783 1.00 73.50 419 ILE A C 1
ATOM 3180 O O . ILE A 1 419 ? 35.821 -17.030 -37.538 1.00 73.50 419 ILE A O 1
ATOM 3184 N N . ILE A 1 420 ? 36.163 -17.912 -35.502 1.00 76.00 420 ILE A N 1
ATOM 3185 C CA . ILE A 1 420 ? 34.962 -17.307 -34.905 1.00 76.00 420 ILE A CA 1
ATOM 3186 C C . ILE A 1 420 ? 35.061 -15.773 -34.915 1.00 76.00 420 ILE A C 1
ATOM 3188 O O . ILE A 1 420 ? 34.106 -15.111 -35.324 1.00 76.00 420 ILE A O 1
ATOM 3192 N N . LEU A 1 421 ? 36.217 -15.201 -34.559 1.00 71.56 421 LEU A N 1
ATOM 3193 C CA . LEU A 1 421 ? 36.436 -13.750 -34.592 1.00 71.56 421 LEU A CA 1
ATOM 3194 C C . LEU A 1 421 ? 36.389 -13.173 -36.015 1.00 71.56 421 LEU A C 1
ATOM 3196 O O . LEU A 1 421 ? 35.779 -12.126 -36.225 1.00 71.56 421 LEU A O 1
ATOM 3200 N N . VAL A 1 422 ? 36.955 -13.863 -37.011 1.00 79.56 422 VAL A N 1
ATOM 3201 C CA . VAL A 1 422 ? 36.921 -13.425 -38.419 1.00 79.56 422 VAL A CA 1
ATOM 3202 C C . VAL A 1 422 ? 35.502 -13.493 -38.989 1.00 79.56 422 VAL A C 1
ATOM 3204 O O . VAL A 1 422 ? 35.058 -12.551 -39.647 1.00 79.56 422 VAL A O 1
ATOM 3207 N N . VAL A 1 423 ? 34.742 -14.555 -38.701 1.00 82.19 423 VAL A N 1
ATOM 3208 C CA . VAL A 1 423 ? 33.337 -14.669 -39.131 1.00 82.19 423 VAL A CA 1
ATOM 3209 C C . VAL A 1 423 ? 32.464 -13.610 -38.451 1.00 82.19 423 VAL A C 1
ATOM 3211 O O . VAL A 1 423 ? 31.594 -13.022 -39.102 1.00 82.19 423 VAL A O 1
ATOM 3214 N N . PHE A 1 424 ? 32.717 -13.316 -37.173 1.00 78.31 424 PHE A N 1
ATOM 3215 C CA . PHE A 1 424 ? 32.031 -12.254 -36.441 1.00 78.31 424 PHE A CA 1
ATOM 3216 C C . PHE A 1 424 ? 32.332 -10.872 -37.043 1.00 78.31 424 PHE A C 1
ATOM 3218 O O . PHE A 1 424 ? 31.405 -10.123 -37.356 1.00 78.31 424 PHE A O 1
ATOM 3225 N N . PHE A 1 425 ? 33.604 -10.570 -37.32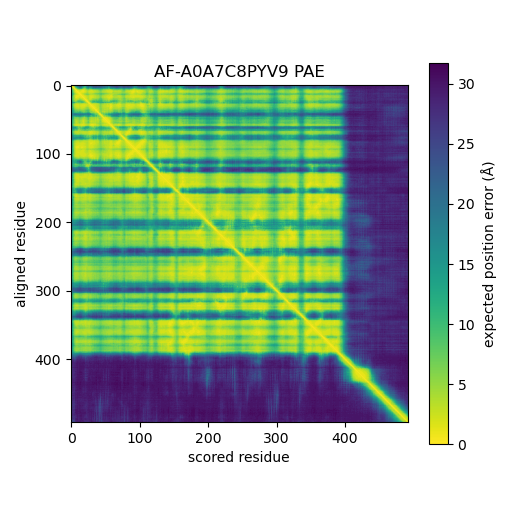3 1.00 74.38 425 PHE A N 1
ATOM 3226 C CA . PHE A 1 425 ? 34.026 -9.290 -37.900 1.00 74.38 425 PHE A CA 1
ATOM 3227 C C . PHE A 1 425 ? 33.504 -9.086 -39.335 1.00 74.38 425 PHE A C 1
ATOM 3229 O O . PHE A 1 425 ? 33.048 -7.997 -39.691 1.00 74.38 425 PHE A O 1
ATOM 3236 N N . LEU A 1 426 ? 33.479 -10.143 -40.158 1.00 75.06 426 LEU A N 1
ATOM 3237 C CA . LEU A 1 426 ? 32.925 -10.089 -41.516 1.00 75.06 426 LEU A CA 1
ATOM 3238 C C . LEU A 1 426 ? 31.400 -9.905 -41.523 1.00 75.06 426 LEU A C 1
ATOM 3240 O O . LEU A 1 426 ? 30.879 -9.166 -42.362 1.00 75.06 426 LEU A O 1
ATOM 3244 N N . ARG A 1 427 ? 30.669 -10.515 -40.577 1.00 70.19 427 ARG A N 1
ATOM 3245 C CA . ARG A 1 427 ? 29.224 -10.270 -40.422 1.00 70.19 427 ARG A CA 1
ATOM 3246 C C . ARG A 1 427 ? 28.924 -8.865 -39.910 1.00 70.19 427 ARG A C 1
ATOM 3248 O O . ARG A 1 427 ? 27.959 -8.263 -40.377 1.00 70.19 427 ARG A O 1
ATOM 3255 N N . PHE A 1 428 ? 29.755 -8.330 -39.016 1.00 64.50 428 PHE A N 1
ATOM 3256 C CA . PHE A 1 428 ? 29.608 -6.968 -38.504 1.00 64.50 428 PHE A CA 1
ATOM 3257 C C . PHE A 1 428 ? 29.801 -5.934 -39.623 1.00 64.50 428 PHE A C 1
ATOM 3259 O O . PHE A 1 428 ? 28.946 -5.076 -39.837 1.00 64.50 428 PHE A O 1
ATOM 3266 N N . ARG A 1 429 ? 30.846 -6.092 -40.447 1.00 61.72 429 ARG A N 1
ATOM 3267 C CA . ARG A 1 429 ? 31.133 -5.182 -41.569 1.00 61.72 429 ARG A CA 1
ATOM 3268 C C . ARG A 1 429 ? 30.065 -5.218 -42.671 1.00 61.72 429 ARG A C 1
ATOM 3270 O O . ARG A 1 429 ? 29.802 -4.198 -43.302 1.00 61.72 429 ARG A O 1
ATOM 3277 N N . LYS A 1 430 ? 29.402 -6.364 -42.876 1.00 57.41 430 LYS A N 1
ATOM 3278 C CA . LYS A 1 430 ? 28.303 -6.489 -43.851 1.00 57.41 430 LYS A CA 1
ATOM 3279 C C . LYS A 1 430 ? 27.028 -5.756 -43.410 1.00 57.41 430 LYS A C 1
ATOM 3281 O O . LYS A 1 430 ? 26.265 -5.342 -44.272 1.00 57.41 430 LYS A O 1
ATOM 3286 N N . ARG A 1 431 ? 26.806 -5.560 -42.103 1.00 55.28 431 ARG A N 1
ATOM 3287 C CA . ARG A 1 431 ? 25.638 -4.822 -41.581 1.00 55.28 431 ARG A CA 1
ATOM 3288 C C . ARG A 1 431 ? 25.798 -3.304 -41.672 1.00 55.28 431 ARG A C 1
ATOM 3290 O O . ARG A 1 431 ? 24.821 -2.627 -41.960 1.00 55.28 431 ARG A O 1
ATOM 3297 N N . VAL A 1 432 ? 27.016 -2.781 -41.518 1.00 53.28 432 VAL A N 1
ATOM 3298 C CA . VAL A 1 432 ? 27.273 -1.328 -41.614 1.00 53.28 432 VAL A CA 1
ATOM 3299 C C . VAL A 1 432 ? 27.086 -0.799 -43.047 1.00 53.28 432 VAL A C 1
ATOM 3301 O O . VAL A 1 432 ? 26.659 0.332 -43.235 1.00 53.28 432 VAL A O 1
ATOM 3304 N N . ASN A 1 433 ? 27.299 -1.637 -44.068 1.00 43.66 433 ASN A N 1
ATOM 3305 C CA . ASN A 1 433 ? 27.163 -1.243 -45.478 1.00 43.66 433 ASN A CA 1
ATOM 3306 C C . ASN A 1 433 ? 25.741 -1.387 -46.063 1.00 43.66 433 ASN A C 1
ATOM 3308 O O . ASN A 1 433 ? 25.546 -1.101 -47.240 1.00 43.66 433 ASN A O 1
ATOM 3312 N N . LEU A 1 434 ? 24.750 -1.825 -45.278 1.00 46.66 434 LEU A N 1
ATOM 3313 C CA . LEU A 1 434 ? 23.349 -1.970 -45.716 1.00 46.66 434 LEU A CA 1
ATOM 3314 C C . LEU A 1 434 ? 22.435 -0.825 -45.235 1.00 46.66 434 LEU A C 1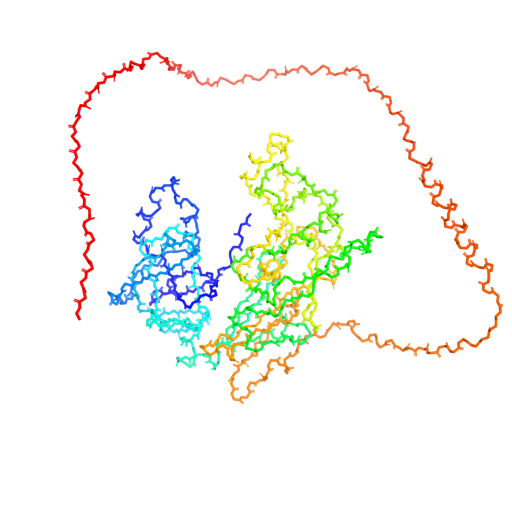
ATOM 3316 O O . LEU A 1 434 ? 21.231 -0.872 -45.463 1.00 46.66 434 LEU A O 1
ATOM 3320 N N . ALA A 1 435 ? 23.002 0.222 -44.625 1.00 43.84 435 ALA A N 1
ATOM 3321 C CA . ALA A 1 435 ? 22.286 1.418 -44.170 1.00 43.84 435 ALA A CA 1
ATOM 3322 C C . ALA A 1 435 ? 22.407 2.619 -45.136 1.00 43.84 435 ALA A C 1
ATOM 3324 O O . ALA A 1 435 ? 22.367 3.767 -44.705 1.00 43.84 435 ALA A O 1
ATOM 3325 N N . ALA A 1 436 ? 22.543 2.374 -46.443 1.00 44.84 436 ALA A N 1
ATOM 3326 C CA . ALA A 1 436 ? 22.272 3.389 -47.460 1.00 44.84 436 ALA A CA 1
ATOM 3327 C C . ALA A 1 436 ? 20.841 3.174 -47.973 1.00 44.84 436 ALA A C 1
ATOM 3329 O O . ALA A 1 436 ? 20.582 2.263 -48.759 1.00 44.84 436 ALA A O 1
ATOM 3330 N N . GLN A 1 437 ? 19.897 3.968 -47.466 1.00 47.88 437 GLN A N 1
ATOM 3331 C CA . GLN A 1 437 ? 18.515 3.960 -47.946 1.00 47.88 437 GLN A CA 1
ATOM 3332 C C . GLN A 1 437 ? 18.450 4.457 -49.404 1.00 47.88 437 GLN A C 1
ATOM 3334 O O . GLN A 1 437 ? 19.166 5.400 -49.753 1.00 47.88 437 GLN A O 1
ATOM 3339 N N . PRO A 1 438 ? 17.589 3.881 -50.262 1.00 40.69 438 PRO A N 1
ATOM 3340 C CA . PRO A 1 438 ? 17.269 4.478 -51.550 1.00 40.69 438 PRO A CA 1
ATOM 3341 C C . PRO A 1 438 ? 16.410 5.737 -51.352 1.00 40.69 438 PRO A C 1
ATOM 3343 O O . PRO A 1 438 ? 15.429 5.727 -50.610 1.00 40.69 438 PRO A O 1
ATOM 3346 N N . LEU A 1 439 ? 16.785 6.818 -52.041 1.00 40.72 439 LEU A N 1
ATOM 3347 C CA . LEU A 1 439 ? 16.008 8.054 -52.151 1.00 40.72 439 LEU A CA 1
ATOM 3348 C C . LEU A 1 439 ? 14.630 7.758 -52.765 1.00 40.72 439 LEU A C 1
ATOM 3350 O O . LEU A 1 439 ? 14.534 7.329 -53.915 1.00 40.72 439 LEU A O 1
ATOM 3354 N N . ILE A 1 440 ? 13.569 8.007 -51.998 1.00 41.72 440 ILE A N 1
ATOM 3355 C CA . ILE A 1 440 ? 12.183 8.006 -52.478 1.00 41.72 440 ILE A CA 1
ATOM 3356 C C . ILE A 1 440 ? 11.967 9.304 -53.282 1.00 41.72 440 ILE A C 1
ATOM 3358 O O . ILE A 1 440 ? 12.266 10.380 -52.758 1.00 41.72 440 ILE A O 1
ATOM 3362 N N . PRO A 1 441 ? 11.470 9.254 -54.533 1.00 42.09 441 PRO A N 1
ATOM 3363 C CA . PRO A 1 441 ? 11.171 10.461 -55.294 1.00 42.09 441 PRO A CA 1
ATOM 3364 C C . PRO A 1 441 ? 9.915 11.152 -54.746 1.00 42.09 441 PRO A C 1
ATOM 3366 O O . PRO A 1 441 ? 8.958 10.498 -54.328 1.00 42.09 441 PRO A O 1
ATOM 3369 N N . ALA A 1 442 ? 9.929 12.486 -54.753 1.00 44.19 442 ALA A N 1
ATOM 3370 C CA . ALA A 1 442 ? 8.829 13.318 -54.278 1.00 44.19 442 ALA A CA 1
ATOM 3371 C C . ALA A 1 442 ? 7.525 13.056 -55.065 1.00 44.19 442 ALA A C 1
ATOM 3373 O O . ALA A 1 442 ? 7.578 12.906 -56.290 1.00 44.19 442 ALA A O 1
ATOM 3374 N N . PRO A 1 443 ? 6.353 13.025 -54.402 1.00 41.94 443 PRO A N 1
ATOM 3375 C CA . PRO A 1 443 ? 5.077 12.883 -55.089 1.00 41.94 443 PRO A CA 1
ATOM 3376 C C . PRO A 1 443 ? 4.691 14.174 -55.826 1.00 41.94 443 PRO A C 1
ATOM 3378 O O . PRO A 1 443 ? 4.907 15.283 -55.336 1.00 41.94 443 PRO A O 1
ATOM 3381 N N . ALA A 1 444 ? 4.109 14.002 -57.014 1.00 41.66 444 ALA A N 1
ATOM 3382 C CA . ALA A 1 444 ? 3.554 15.071 -57.840 1.00 41.66 444 ALA A CA 1
ATOM 3383 C C . ALA A 1 444 ? 2.353 15.757 -57.153 1.00 41.66 444 ALA A C 1
ATOM 3385 O O . ALA A 1 444 ? 1.624 15.097 -56.403 1.00 41.66 444 ALA A O 1
ATOM 3386 N N . PRO A 1 445 ? 2.117 17.057 -57.408 1.00 45.81 445 PRO A N 1
ATOM 3387 C CA . PRO A 1 445 ? 0.909 17.723 -56.951 1.00 45.81 445 PRO A CA 1
ATOM 3388 C C . PRO A 1 445 ? -0.261 17.243 -57.813 1.00 45.81 445 PRO A C 1
ATOM 3390 O O . PRO A 1 445 ? -0.076 17.059 -59.010 1.00 45.81 445 PRO A O 1
ATOM 3393 N N . ASP A 1 446 ? -1.415 16.978 -57.195 1.00 37.88 446 ASP A N 1
ATOM 3394 C CA . ASP A 1 446 ? -2.754 17.310 -57.711 1.00 37.88 446 ASP A CA 1
ATOM 3395 C C . ASP A 1 446 ? -3.834 16.531 -56.946 1.00 37.88 446 ASP A C 1
ATOM 3397 O O . ASP A 1 446 ? -4.174 15.393 -57.265 1.00 37.88 446 ASP A O 1
ATOM 3401 N N . PHE A 1 447 ? -4.440 17.182 -55.950 1.00 35.34 447 PHE A N 1
ATOM 3402 C CA . PHE A 1 447 ? -5.849 16.946 -55.640 1.00 35.34 447 PHE A CA 1
ATOM 3403 C C . PHE A 1 447 ? -6.464 18.206 -55.024 1.00 35.34 447 PHE A C 1
ATOM 3405 O O . PHE A 1 447 ? -6.267 18.527 -53.853 1.00 35.34 447 PHE A O 1
ATOM 3412 N N . VAL A 1 448 ? -7.199 18.952 -55.849 1.00 37.41 448 VAL A N 1
ATOM 3413 C CA . VAL A 1 448 ? -7.974 20.128 -55.441 1.00 37.41 448 VAL A CA 1
ATOM 3414 C C . VAL A 1 448 ? -9.273 19.650 -54.799 1.00 37.41 448 VAL A C 1
ATOM 3416 O O . VAL A 1 448 ? -10.175 19.161 -55.479 1.00 37.41 448 VAL A O 1
ATOM 3419 N N . TRP A 1 449 ? -9.387 19.809 -53.483 1.00 31.67 449 TRP A N 1
ATOM 3420 C CA . TRP A 1 449 ? -10.629 19.561 -52.756 1.00 31.67 449 TRP A CA 1
ATOM 3421 C C . TRP A 1 449 ? -11.528 20.806 -52.838 1.00 31.67 449 TRP A C 1
ATOM 3423 O O . TRP A 1 449 ? -11.197 21.858 -52.294 1.00 31.67 449 TRP A O 1
ATOM 3433 N N . LYS A 1 450 ? -12.666 20.709 -53.538 1.00 38.84 450 LYS A N 1
ATOM 3434 C CA . LYS A 1 450 ? -13.733 21.728 -53.507 1.00 38.84 450 LYS A CA 1
ATOM 3435 C C . LYS A 1 450 ? -14.671 21.446 -52.326 1.00 38.84 450 LYS A C 1
ATOM 3437 O O . LYS A 1 450 ? -15.279 20.374 -52.316 1.00 38.84 450 LYS A O 1
ATOM 3442 N N . PRO A 1 451 ? -14.879 22.385 -51.384 1.00 37.81 451 PRO A N 1
ATOM 3443 C CA . PRO A 1 451 ? -15.872 22.205 -50.336 1.00 37.81 451 PRO A CA 1
ATOM 3444 C C . PRO A 1 451 ? -17.288 22.296 -50.903 1.00 37.81 451 PRO A C 1
ATOM 3446 O O . PRO A 1 451 ? -17.640 23.235 -51.619 1.00 37.81 451 PRO A O 1
ATOM 3449 N N . ARG A 1 452 ? -18.111 21.306 -50.557 1.00 31.44 452 ARG A N 1
ATOM 3450 C CA . ARG A 1 452 ? -19.553 21.294 -50.797 1.00 31.44 452 ARG A CA 1
ATOM 3451 C C . ARG A 1 452 ? -20.220 22.145 -49.712 1.00 31.44 452 ARG A C 1
ATOM 3453 O O . ARG A 1 452 ? -20.064 21.864 -48.528 1.00 31.44 452 ARG A O 1
ATOM 3460 N N . ALA A 1 453 ? -20.939 23.184 -50.128 1.00 38.12 453 ALA A N 1
ATOM 3461 C CA . ALA A 1 453 ? -21.713 24.040 -49.241 1.00 38.12 453 ALA A CA 1
ATOM 3462 C C . ALA A 1 453 ? -22.844 23.238 -48.580 1.00 38.12 453 ALA A C 1
ATOM 3464 O O . ALA A 1 453 ? -23.679 22.656 -49.272 1.00 38.12 453 ALA A O 1
ATOM 3465 N N . HIS A 1 454 ? -22.885 23.244 -47.250 1.00 37.31 454 HIS A N 1
ATOM 3466 C CA . HIS A 1 454 ? -24.085 22.935 -46.486 1.00 37.31 454 HIS A CA 1
ATOM 3467 C C . HIS A 1 454 ? -24.433 24.158 -45.648 1.00 37.31 454 HIS A C 1
ATOM 3469 O O . HIS A 1 454 ? -23.662 24.586 -44.793 1.00 37.31 454 HIS A O 1
ATOM 3475 N N . GLY A 1 455 ? -25.587 24.741 -45.961 1.00 38.47 455 GLY A N 1
ATOM 3476 C CA . GLY A 1 455 ? -26.201 25.775 -45.153 1.00 38.47 455 GLY A CA 1
ATOM 3477 C C . GLY A 1 455 ? -26.766 25.186 -43.867 1.00 38.47 455 GLY A C 1
ATOM 3478 O O . GLY A 1 455 ? -27.412 24.140 -43.877 1.00 38.47 455 GLY A O 1
ATOM 3479 N N . SER A 1 456 ? -26.567 25.912 -42.778 1.00 36.50 456 SER A N 1
ATOM 3480 C CA . SER A 1 456 ? -27.427 25.856 -41.606 1.00 36.50 456 SER A CA 1
ATOM 3481 C C . SER A 1 456 ? -27.427 27.243 -40.981 1.00 36.50 456 SER A C 1
ATOM 3483 O O . SER A 1 456 ? -26.402 27.720 -40.498 1.00 36.50 456 SER A O 1
ATOM 3485 N N . GLN A 1 457 ? -28.584 27.893 -41.060 1.00 39.56 457 GLN A N 1
ATOM 3486 C CA . GLN A 1 457 ? -28.909 29.090 -40.301 1.00 39.56 457 GLN A CA 1
ATOM 3487 C C . GLN A 1 457 ? -28.787 28.778 -38.803 1.00 39.56 457 GLN A C 1
ATOM 3489 O O . GLN A 1 457 ? -29.348 27.795 -38.324 1.00 39.56 457 GLN A O 1
ATOM 3494 N N . GLY A 1 458 ? -28.062 29.626 -38.082 1.00 34.81 458 GLY A N 1
ATOM 3495 C CA . GLY A 1 458 ? -28.020 29.685 -36.624 1.00 34.81 458 GLY A CA 1
ATOM 3496 C C . GLY A 1 458 ? -28.066 31.156 -36.201 1.00 34.81 458 GLY A C 1
ATOM 3497 O O . GLY A 1 458 ? -27.583 32.000 -36.959 1.00 34.81 458 GLY A O 1
ATOM 3498 N N . PRO A 1 459 ? -28.709 31.482 -35.068 1.00 37.53 459 PRO A N 1
ATOM 3499 C CA . PRO A 1 459 ? -29.166 32.832 -34.781 1.00 37.53 459 PRO A CA 1
ATOM 3500 C C . PRO A 1 459 ? -28.029 33.780 -34.390 1.00 37.53 459 PRO A C 1
ATOM 3502 O O . PRO A 1 459 ? -27.040 33.411 -33.761 1.00 37.53 459 PRO A O 1
ATOM 3505 N N . GLU A 1 460 ? -28.251 35.022 -34.795 1.00 35.03 460 GLU A N 1
ATOM 3506 C CA . GLU A 1 460 ? -27.497 36.246 -34.572 1.00 35.03 460 GLU A CA 1
ATOM 3507 C C . GLU A 1 460 ? -27.119 36.449 -33.093 1.00 35.03 460 GLU A C 1
ATOM 3509 O O . GLU A 1 460 ? -27.973 36.682 -32.237 1.00 35.03 460 GLU A O 1
ATOM 3514 N N . VAL A 1 461 ? -25.820 36.363 -32.792 1.00 34.88 461 VAL A N 1
ATOM 3515 C CA . VAL A 1 461 ? -25.251 36.792 -31.509 1.00 34.88 461 VAL A CA 1
ATOM 3516 C C . VAL A 1 461 ? -24.749 38.220 -31.687 1.00 34.88 461 VAL A C 1
ATOM 3518 O O . VAL A 1 461 ? -23.802 38.471 -32.432 1.00 34.88 461 VAL A O 1
ATOM 3521 N N . GLN A 1 462 ? -25.416 39.149 -31.006 1.00 34.06 462 GLN A N 1
ATOM 3522 C CA . GLN A 1 462 ? -25.044 40.557 -30.931 1.00 34.06 462 GLN A CA 1
ATOM 3523 C C . GLN A 1 462 ? -23.645 40.720 -30.321 1.00 34.06 462 GLN A C 1
ATOM 3525 O O . GLN A 1 462 ? -23.344 40.191 -29.250 1.00 34.06 462 GLN A O 1
ATOM 3530 N N . SER A 1 463 ? -22.800 41.487 -31.006 1.00 32.59 463 SER A N 1
ATOM 3531 C CA . SER A 1 463 ? -21.508 41.950 -30.512 1.00 32.59 463 SER A CA 1
ATOM 3532 C C . SER A 1 463 ? -21.713 42.930 -29.356 1.00 32.59 463 SER A C 1
ATOM 3534 O O . SER A 1 463 ? -22.301 43.995 -29.550 1.00 32.59 463 SER A O 1
ATOM 3536 N N . ILE A 1 464 ? -21.214 42.593 -28.167 1.00 36.59 464 ILE A N 1
ATOM 3537 C CA . ILE A 1 464 ? -21.097 43.554 -27.069 1.00 36.59 464 ILE A CA 1
ATOM 3538 C C . ILE A 1 464 ? -19.818 44.361 -27.284 1.00 36.59 464 ILE A C 1
ATOM 3540 O O . ILE A 1 464 ? -18.714 43.822 -27.342 1.00 36.59 464 ILE A O 1
ATOM 3544 N N . ASP A 1 465 ? -20.038 45.660 -27.425 1.00 33.00 465 ASP A N 1
ATOM 3545 C CA . ASP A 1 465 ? -19.080 46.733 -27.631 1.00 33.00 465 ASP A CA 1
ATOM 3546 C C . ASP A 1 465 ? -18.183 46.908 -26.393 1.00 33.00 465 ASP A C 1
ATOM 3548 O O . ASP A 1 465 ? -18.647 47.239 -25.297 1.00 33.00 465 ASP A O 1
ATOM 3552 N N . SER A 1 466 ? -16.885 46.655 -26.542 1.00 38.03 466 SER A N 1
ATOM 3553 C CA . SER A 1 466 ? -15.870 46.842 -25.503 1.00 38.03 466 SER A CA 1
ATOM 3554 C C . SER A 1 466 ? -15.284 48.253 -25.563 1.00 38.03 466 SER A C 1
ATOM 3556 O O . SER A 1 466 ? -14.085 48.459 -25.739 1.00 38.03 466 SER A O 1
ATOM 3558 N N . SER A 1 467 ? -16.138 49.249 -25.338 1.00 35.53 467 SER A N 1
ATOM 3559 C CA . SER A 1 467 ? -15.720 50.616 -25.033 1.00 35.53 467 SER A CA 1
ATOM 3560 C C . SER A 1 467 ? -16.515 51.145 -23.846 1.00 35.53 467 SER A C 1
ATOM 3562 O O . SER A 1 467 ? -17.621 51.641 -24.025 1.00 35.53 467 SER A O 1
ATOM 3564 N N . ASN A 1 468 ? -15.976 50.984 -22.632 1.00 35.94 468 ASN A N 1
ATOM 3565 C CA . ASN A 1 468 ? -16.143 51.882 -21.477 1.00 35.94 468 ASN A CA 1
ATOM 3566 C C . ASN A 1 468 ? -15.570 51.229 -20.210 1.00 35.94 468 ASN A C 1
ATOM 3568 O O . ASN A 1 468 ? -16.291 50.645 -19.407 1.00 35.94 468 ASN A O 1
ATOM 3572 N N . LEU A 1 469 ? -14.267 51.387 -19.990 1.00 32.22 469 LEU A N 1
ATOM 3573 C CA . LEU A 1 469 ? -13.679 51.277 -18.656 1.00 32.22 469 LEU A CA 1
ATOM 3574 C C . LEU A 1 469 ? -12.841 52.532 -18.418 1.00 32.22 469 LEU A C 1
ATOM 3576 O O . LEU A 1 469 ? -11.665 52.612 -18.759 1.00 32.22 469 LEU A O 1
ATOM 3580 N N . LYS A 1 470 ? -13.515 53.552 -17.873 1.00 31.97 470 LYS A N 1
ATOM 3581 C CA . LYS A 1 470 ? -12.874 54.705 -17.242 1.00 31.97 470 LYS A CA 1
ATOM 3582 C C . LYS A 1 470 ? -12.195 54.219 -15.967 1.00 31.97 470 LYS A C 1
ATOM 3584 O O . LYS A 1 470 ? -12.860 53.790 -15.027 1.00 31.97 470 LYS A O 1
ATOM 3589 N N . VAL A 1 471 ? -10.873 54.314 -15.955 1.00 32.97 471 VAL A N 1
ATOM 3590 C CA . VAL A 1 471 ? -10.054 54.262 -14.748 1.00 32.97 471 VAL A CA 1
ATOM 3591 C C . VAL A 1 471 ? -10.334 55.541 -13.961 1.00 32.97 471 VAL A C 1
ATOM 3593 O O . VAL A 1 471 ? -10.045 56.631 -14.448 1.00 32.97 471 VAL A O 1
ATOM 3596 N N . ASN A 1 472 ? -10.918 55.414 -12.770 1.00 32.69 472 ASN A N 1
ATOM 3597 C CA . ASN A 1 472 ? -10.923 56.483 -11.776 1.00 32.69 472 ASN A CA 1
ATOM 3598 C C . ASN A 1 472 ? -9.884 56.137 -10.708 1.00 32.69 472 ASN A C 1
ATOM 3600 O O . ASN A 1 472 ? -10.081 55.229 -9.902 1.00 32.69 472 ASN A O 1
ATOM 3604 N N . GLU A 1 473 ? -8.781 56.879 -10.726 1.00 36.53 473 GLU A N 1
ATOM 3605 C CA . GLU A 1 473 ? -7.902 57.059 -9.577 1.00 36.53 473 GLU A CA 1
ATOM 3606 C C . GLU A 1 473 ? -8.666 57.778 -8.461 1.00 36.53 473 GLU A C 1
ATOM 3608 O O . GLU A 1 473 ? -9.238 58.849 -8.667 1.00 36.53 473 GLU A O 1
ATOM 3613 N N . SER A 1 474 ? -8.615 57.233 -7.249 1.00 34.50 474 SER A N 1
ATOM 3614 C CA . SER A 1 474 ? -8.810 58.031 -6.044 1.00 34.50 474 SER A CA 1
ATOM 3615 C C . SER A 1 474 ? -7.854 57.566 -4.954 1.00 34.50 474 SER A C 1
ATOM 3617 O O . SER A 1 474 ? -7.971 56.475 -4.400 1.00 34.50 474 SER A O 1
ATOM 3619 N N . THR A 1 475 ? -6.905 58.449 -4.675 1.00 35.59 475 THR A N 1
ATOM 3620 C CA . THR A 1 475 ? -6.041 58.539 -3.500 1.00 35.59 475 THR A CA 1
ATOM 3621 C C . THR A 1 475 ? -6.792 58.369 -2.178 1.00 35.59 475 THR A C 1
ATOM 3623 O O . THR A 1 475 ? -7.798 59.040 -1.958 1.00 35.59 475 THR A O 1
ATOM 3626 N N . SER A 1 476 ? -6.222 57.603 -1.243 1.00 33.22 476 SER A N 1
ATOM 3627 C CA . SER A 1 476 ? -6.481 57.764 0.192 1.00 33.22 476 SER A CA 1
ATOM 3628 C C . SER A 1 476 ? -5.192 57.582 0.989 1.00 33.22 476 SER A C 1
ATOM 3630 O O . SER A 1 476 ? -4.451 56.622 0.796 1.00 33.22 476 SER A O 1
ATOM 3632 N N . LYS A 1 477 ? -4.955 58.565 1.854 1.00 32.53 477 LYS A N 1
ATOM 3633 C CA . LYS A 1 477 ? -3.808 58.780 2.735 1.00 32.53 477 LYS A CA 1
ATOM 3634 C C . LYS A 1 477 ? -3.852 57.913 3.998 1.00 32.53 477 LYS A C 1
ATOM 3636 O O . LYS A 1 477 ? -4.927 57.596 4.492 1.00 32.53 477 LYS A O 1
ATOM 3641 N N . ASP A 1 478 ? -2.645 57.663 4.503 1.00 34.16 478 ASP A N 1
ATOM 3642 C CA . ASP A 1 478 ? -2.184 57.641 5.898 1.00 34.16 478 ASP A CA 1
ATOM 3643 C C . ASP A 1 478 ? -3.017 56.941 6.986 1.00 34.16 478 ASP A C 1
ATOM 3645 O O . ASP A 1 478 ? -4.027 57.460 7.447 1.00 34.16 478 ASP A O 1
ATOM 3649 N N . SER A 1 479 ? -2.429 55.891 7.575 1.00 32.78 479 SER A N 1
ATOM 3650 C CA . SER A 1 479 ? -2.028 55.931 8.993 1.00 32.78 479 SER A CA 1
ATOM 3651 C C . SER A 1 479 ? -1.097 54.759 9.335 1.00 32.78 479 SER A C 1
ATOM 3653 O O . SER A 1 479 ? -1.516 53.605 9.397 1.00 32.78 479 SER A O 1
ATOM 3655 N N . ASN A 1 480 ? 0.175 55.082 9.577 1.00 31.98 480 ASN A N 1
ATOM 3656 C CA . ASN A 1 480 ? 1.169 54.209 10.198 1.00 31.98 480 ASN A CA 1
ATOM 3657 C C . ASN A 1 480 ? 0.840 54.015 11.686 1.00 31.98 480 ASN A C 1
ATOM 3659 O O . ASN A 1 480 ? 0.655 54.989 12.415 1.00 31.98 480 ASN A O 1
ATOM 3663 N N . THR A 1 481 ? 0.868 52.778 12.179 1.00 32.62 481 THR A N 1
ATOM 3664 C CA . THR A 1 481 ? 1.054 52.505 13.611 1.00 32.62 481 THR A CA 1
ATOM 3665 C C . THR A 1 481 ? 1.940 51.276 13.768 1.00 32.62 481 THR A C 1
ATOM 3667 O O . THR A 1 481 ? 1.557 50.155 13.447 1.00 32.62 481 THR A O 1
ATOM 3670 N N . SER A 1 482 ? 3.165 51.520 14.223 1.00 30.97 482 SER A N 1
ATOM 3671 C CA . SER A 1 482 ? 4.162 50.528 14.597 1.00 30.97 482 SER A CA 1
ATOM 3672 C C . SER A 1 482 ? 3.914 50.054 16.033 1.00 30.97 482 SER A C 1
ATOM 3674 O O . SER A 1 482 ? 3.771 50.865 16.945 1.00 30.97 482 SER A O 1
ATOM 3676 N N . MET A 1 483 ? 3.907 48.738 16.260 1.00 31.45 483 MET A N 1
ATOM 3677 C CA . MET A 1 483 ? 4.062 48.158 17.597 1.00 31.45 483 MET A CA 1
ATOM 3678 C C . MET A 1 483 ? 5.374 47.383 17.672 1.00 31.45 483 MET A C 1
ATOM 3680 O O . MET A 1 483 ? 5.580 46.385 16.985 1.00 31.45 483 MET A O 1
ATOM 3684 N N . ASN A 1 484 ? 6.255 47.886 18.535 1.00 29.56 484 ASN A N 1
ATOM 3685 C CA . ASN A 1 484 ? 7.483 47.247 18.984 1.00 29.56 484 ASN A CA 1
ATOM 3686 C C . ASN A 1 484 ? 7.153 46.067 19.908 1.00 29.56 484 ASN A C 1
ATOM 3688 O O . ASN A 1 484 ? 6.447 46.246 20.900 1.00 29.56 484 ASN A O 1
ATOM 3692 N N . PHE A 1 485 ? 7.730 44.893 19.646 1.00 33.31 485 PHE A N 1
ATOM 3693 C CA . PHE A 1 485 ? 7.756 43.791 20.608 1.00 33.31 485 PHE A CA 1
ATOM 3694 C C . PHE A 1 485 ? 9.061 43.840 21.410 1.00 33.31 485 PHE A C 1
ATOM 3696 O O . PHE A 1 485 ? 10.157 43.663 20.876 1.00 33.31 485 PHE A O 1
ATOM 3703 N N . VAL A 1 486 ? 8.930 44.111 22.708 1.00 34.66 486 VAL A N 1
ATOM 3704 C CA . VAL A 1 486 ? 10.023 44.125 23.684 1.00 34.66 486 VAL A CA 1
ATOM 3705 C C . VAL A 1 486 ? 10.287 42.704 24.177 1.00 34.66 486 VAL A C 1
ATOM 3707 O O . VAL A 1 486 ? 9.408 42.021 24.696 1.00 34.66 486 VAL A O 1
ATOM 3710 N N . ARG A 1 487 ? 11.545 42.287 24.037 1.00 31.33 487 ARG A N 1
ATOM 3711 C CA . ARG A 1 487 ? 12.148 41.072 24.593 1.00 31.33 487 ARG A CA 1
ATOM 3712 C C . ARG A 1 487 ? 12.390 41.291 26.093 1.00 31.33 487 ARG A C 1
ATOM 3714 O O . ARG A 1 487 ? 13.076 42.245 26.455 1.00 31.33 487 ARG A O 1
ATOM 3721 N N . ARG A 1 488 ? 11.885 40.416 26.968 1.00 35.84 488 ARG A N 1
ATOM 3722 C CA . ARG A 1 488 ? 12.292 40.366 28.384 1.00 35.84 488 ARG A CA 1
ATOM 3723 C C . ARG A 1 488 ? 12.794 38.971 28.738 1.00 35.84 488 ARG A C 1
ATOM 3725 O O . ARG A 1 488 ? 12.027 38.025 28.845 1.00 35.84 488 ARG A O 1
ATOM 3732 N N . THR A 1 489 ? 14.106 38.884 28.903 1.00 42.84 489 THR A N 1
ATOM 3733 C CA . THR A 1 489 ? 14.808 37.878 29.699 1.00 42.84 489 THR A CA 1
ATOM 3734 C C . THR A 1 489 ? 14.705 38.265 31.172 1.00 42.84 489 THR A C 1
ATOM 3736 O O . THR A 1 489 ? 14.902 39.433 31.508 1.00 42.84 489 THR A O 1
ATOM 3739 N N . GLY A 1 490 ? 14.436 37.301 32.046 1.00 36.09 490 GLY A N 1
ATOM 3740 C CA . GLY A 1 490 ? 14.517 37.464 33.493 1.00 36.09 490 GLY A CA 1
ATOM 3741 C C . GLY A 1 490 ? 15.040 36.176 34.107 1.00 36.09 490 GLY A C 1
ATOM 3742 O O . GLY A 1 490 ? 14.420 35.130 33.952 1.00 36.09 490 GLY A O 1
ATOM 3743 N N . ALA A 1 491 ? 16.207 36.280 34.731 1.00 40.62 491 ALA A N 1
ATOM 3744 C CA . ALA A 1 491 ? 16.822 35.262 35.559 1.00 40.62 491 ALA A CA 1
ATOM 3745 C C . ALA A 1 491 ? 16.346 35.433 37.006 1.00 40.62 491 ALA A C 1
ATOM 3747 O O . ALA A 1 491 ? 16.285 36.568 37.484 1.00 40.62 491 ALA A O 1
ATOM 3748 N N . SER A 1 492 ? 16.074 34.314 37.673 1.00 48.28 492 SER A N 1
ATOM 3749 C CA . SER A 1 492 ? 16.295 34.061 39.103 1.00 48.28 492 SER A CA 1
ATOM 3750 C C . SER A 1 492 ? 16.051 32.584 39.365 1.00 48.28 492 SER A C 1
ATOM 3752 O O . SER A 1 492 ? 14.937 32.142 38.994 1.00 48.28 492 SER A O 1
#

Mean predicted aligned error: 15.07 Å